Protein 4US3 (pdb70)

Secondary structure (DSSP, 8-state):
-----SSTTHHHHHHHHHHSSHIIIIIHHHHHHHTTSHHHHHHHHHHIIIIIHHHHHHHHHHHHHHTS-TTHHHHHHSTTSGGGHHHHHHHHHHHHHHHHHHHHHHHHHHHHHHHHTTTTSS--TTHHHHHHHHHHHSSSHHHHHHHHHHHHHHHHHHH-TTTTGGG--TTHHHHHHHHHHHHHHHHHTSS-HHHHHHHHHS--GGGGGSHHHHHHHHHHHHHHTT-SSSHHHHHHTT--SSS-HHHHHHHHHHHHHHHHHHHHHHHHHHHHHTT--TT--TTHHHHHHHHHHHTSTTHHHHHHHHHHHHHHHHHHHHHHHHHHHHHHHHHHH---HHHHHHHHHHHHHHHHHHHHHTTTTTTT--SSTT--HHHHHHIIIIIIIHHHHHHHHHHHHHHHS-HHHHHHTTT--SSHHHHHHHHIIIIIHHHHHHHHHHHH-

Structure (mmCIF, N/CA/C/O backbone):
data_4US3
#
_entry.id   4US3
#
_cell.length_a   44.280
_cell.length_b   49.890
_cell.length_c   110.050
_cell.angle_alpha   90.00
_cell.angle_beta   96.76
_cell.angle_gamma   90.00
#
_symmetry.space_group_name_H-M   'P 1 2 1'
#
loop_
_entity.id
_entity.type
_entity.pdbx_description
1 polymer TRANSPORTER
2 non-polymer TRYPTOPHAN
3 non-polymer 'SODIUM ION'
4 non-polymer 'nonyl beta-D-glucopyranoside'
5 non-polymer DODECYL-ALPHA-D-MALTOSIDE
6 water water
#
loop_
_atom_site.group_PDB
_atom_site.id
_atom_site.type_symbol
_atom_site.label_atom_id
_atom_site.label_alt_id
_atom_site.label_comp_id
_atom_site.label_asym_id
_atom_site.label_entity_id
_atom_site.label_seq_id
_atom_site.pdbx_PDB_ins_code
_atom_site.Cartn_x
_atom_site.Cartn_y
_atom_site.Cartn_z
_atom_site.occupancy
_atom_site.B_iso_or_equiv
_atom_site.auth_seq_id
_atom_site.auth_comp_id
_atom_site.auth_asym_id
_atom_site.auth_atom_id
_atom_site.pdbx_PDB_model_num
ATOM 1 N N . GLY A 1 10 ? 28.682 -1.916 137.145 1.00 41.51 8 GLY A N 1
ATOM 2 C CA . GLY A 1 10 ? 28.822 -1.455 135.776 1.00 46.74 8 GLY A CA 1
ATOM 3 C C . GLY A 1 10 ? 29.417 -0.063 135.702 1.00 50.99 8 GLY A C 1
ATOM 4 O O . GLY A 1 10 ? 29.327 0.616 134.676 1.00 59.13 8 GLY A O 1
ATOM 5 N N . ARG A 1 11 ? 30.020 0.367 136.805 1.00 55.17 9 ARG A N 1
ATOM 6 C CA . ARG A 1 11 ? 30.655 1.676 136.885 1.00 42.77 9 ARG A CA 1
ATOM 7 C C . ARG A 1 11 ? 31.924 1.681 136.031 1.00 47.69 9 ARG A C 1
ATOM 8 O O . ARG A 1 11 ? 32.658 0.687 135.971 1.00 44.70 9 ARG A O 1
ATOM 16 N N . GLU A 1 12 ? 32.182 2.808 135.380 1.00 46.05 10 GLU A N 1
ATOM 17 C CA . GLU A 1 12 ? 33.364 2.966 134.542 1.00 38.84 10 GLU A CA 1
ATOM 18 C C . GLU A 1 12 ? 34.635 3.140 135.380 1.00 35.89 10 GLU A C 1
ATOM 19 O O . GLU A 1 12 ? 34.573 3.533 136.555 1.00 29.25 10 GLU A O 1
ATOM 25 N N . GLN A 1 13 ? 35.770 2.818 134.759 1.00 32.21 11 GLN A N 1
ATOM 26 C CA . GLN A 1 13 ? 37.102 2.956 135.342 1.00 32.02 11 GLN A CA 1
ATOM 27 C C . GLN A 1 13 ? 38.026 3.436 134.242 1.00 29.92 11 GLN A C 1
ATOM 28 O O . GLN A 1 13 ? 37.755 3.189 133.064 1.00 32.24 11 GLN A O 1
ATOM 34 N N . TRP A 1 14 ? 39.113 4.116 134.608 1.00 27.32 12 TRP A N 1
ATOM 35 C CA . TRP A 1 14 ? 40.099 4.511 133.609 1.00 25.76 12 TRP A CA 1
ATOM 36 C C . TRP A 1 14 ? 40.686 3.247 132.970 1.00 26.55 12 TRP A C 1
ATOM 37 O O . TRP A 1 14 ? 41.019 2.288 133.669 1.00 24.92 12 TRP A O 1
ATOM 48 N N . ALA A 1 15 ? 40.774 3.229 131.641 1.00 31.01 13 ALA A N 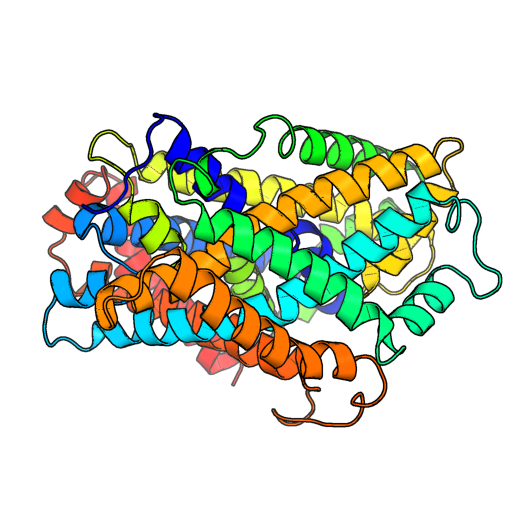1
ATOM 49 C CA . ALA A 1 15 ? 41.309 2.069 130.932 1.00 25.14 13 ALA A CA 1
ATOM 50 C C . ALA A 1 15 ? 42.820 2.044 131.054 1.00 28.94 13 ALA A C 1
ATOM 51 O O . ALA A 1 15 ? 43.440 0.983 131.173 1.00 25.21 13 ALA A O 1
ATOM 53 N N . SER A 1 16 ? 43.413 3.229 131.005 1.00 27.42 14 SER A N 1
ATOM 54 C CA . SER A 1 16 ? 44.854 3.337 130.959 1.00 21.34 14 SER A CA 1
ATOM 55 C C . SER A 1 16 ? 45.426 3.670 132.325 1.00 29.91 14 SER A C 1
ATOM 56 O O . SER A 1 16 ? 44.719 4.121 133.231 1.00 27.02 14 SER A O 1
ATOM 59 N N . ARG A 1 17 ? 46.720 3.430 132.463 1.00 26.39 15 ARG A N 1
ATOM 60 C CA . ARG A 1 17 ? 47.400 3.650 133.723 1.00 27.13 15 ARG A CA 1
ATOM 61 C C . ARG A 1 17 ? 47.584 5.135 133.997 1.00 27.67 15 ARG A C 1
ATOM 62 O O . ARG A 1 17 ? 47.452 5.593 135.135 1.00 28.73 15 ARG A O 1
ATOM 70 N N . LEU A 1 18 ? 47.888 5.882 132.938 1.00 26.76 16 LEU A N 1
ATOM 71 C CA . LEU A 1 18 ? 48.089 7.319 133.038 1.00 29.44 16 LEU A CA 1
ATOM 72 C C . LEU A 1 18 ? 46.777 8.070 132.914 1.00 25.11 16 LEU A C 1
ATOM 73 O O . LEU A 1 18 ? 46.757 9.293 133.060 1.00 23.99 16 LEU A O 1
ATOM 78 N N . GLY A 1 19 ? 45.698 7.343 132.636 1.00 20.04 17 GLY A N 1
ATOM 79 C CA . GLY A 1 19 ? 44.397 7.956 132.438 1.00 22.20 17 GLY A CA 1
ATOM 80 C C . GLY A 1 19 ? 44.030 8.915 133.556 1.00 21.53 17 GLY A C 1
ATOM 81 O O . GLY A 1 19 ? 43.725 10.085 133.314 1.00 22.34 17 GLY A O 1
ATOM 82 N N . PHE A 1 20 ? 44.088 8.417 134.786 1.00 19.51 18 PHE A N 1
ATOM 83 C CA . PHE A 1 20 ? 43.719 9.199 135.962 1.00 21.01 18 PHE A CA 1
ATOM 84 C C . PHE A 1 20 ? 44.466 10.529 136.093 1.00 18.79 18 PHE A C 1
ATOM 85 O O . PHE A 1 20 ? 43.852 11.600 136.198 1.00 16.45 18 PHE A O 1
ATOM 93 N N . ILE A 1 21 ? 45.790 10.458 136.117 1.00 14.32 19 ILE A N 1
ATOM 94 C CA . ILE A 1 21 ? 46.586 11.643 136.397 1.00 20.16 19 ILE A CA 1
ATOM 95 C C . ILE A 1 21 ? 46.453 12.666 135.262 1.00 19.10 19 ILE A C 1
ATOM 96 O O . ILE A 1 21 ? 46.388 13.867 135.507 1.00 14.45 19 ILE A O 1
ATOM 101 N N . LEU A 1 22 ? 46.381 12.185 134.023 1.00 19.66 20 LEU A N 1
ATOM 102 C CA . LEU A 1 22 ? 46.252 13.087 132.886 1.00 18.03 20 LEU A CA 1
ATOM 103 C C . LEU A 1 22 ? 44.849 13.694 132.844 1.00 19.44 20 LEU A C 1
ATOM 104 O O . LEU A 1 22 ? 44.673 14.836 132.424 1.00 17.04 20 LEU A O 1
ATOM 109 N N . ALA A 1 23 ? 43.850 12.936 133.290 1.00 16.66 21 ALA A N 1
ATOM 110 C CA . ALA A 1 23 ? 42.497 13.487 133.383 1.00 17.10 21 ALA A CA 1
ATOM 111 C C . ALA A 1 23 ? 42.422 14.545 134.496 1.00 16.20 21 ALA A C 1
ATOM 112 O O . ALA A 1 23 ? 41.770 15.573 134.342 1.00 15.44 21 ALA A O 1
ATOM 114 N N . ALA A 1 24 ? 43.089 14.281 135.615 1.00 16.61 22 ALA A N 1
ATOM 115 C CA . ALA A 1 24 ? 43.086 15.201 136.752 1.00 16.42 22 ALA A CA 1
ATOM 116 C C . ALA A 1 24 ? 43.783 16.475 136.319 1.00 11.42 22 ALA A C 1
ATOM 117 O O . ALA A 1 24 ? 43.253 17.556 136.503 1.00 12.33 22 ALA A O 1
ATOM 119 N N . MET A 1 25 ? 44.954 16.325 135.695 1.00 14.25 23 MET A N 1
ATOM 120 C CA . MET A 1 25 ? 45.672 17.443 135.068 1.00 16.82 23 MET A CA 1
ATOM 121 C C . MET A 1 25 ? 44.835 18.176 133.995 1.00 13.17 23 MET A C 1
ATOM 122 O O . MET A 1 25 ? 44.808 19.402 133.946 1.00 18.34 23 MET A O 1
ATOM 127 N N . GLY A 1 26 ? 44.169 17.428 133.125 1.00 14.00 24 GLY A N 1
ATOM 128 C CA . GLY A 1 26 ? 43.278 18.034 132.148 1.00 9.63 24 GLY A CA 1
ATOM 129 C C . GLY A 1 26 ? 42.177 18.844 132.809 1.00 13.33 24 GLY A C 1
ATOM 130 O O . GLY A 1 26 ? 41.786 19.893 132.311 1.00 17.70 24 GLY A O 1
ATOM 131 N N . SER A 1 27 ? 41.673 18.365 133.938 1.00 10.71 25 SER A N 1
ATOM 132 C CA . SER A 1 27 ? 40.635 19.081 134.665 1.00 12.17 25 SER A CA 1
ATOM 133 C C . SER A 1 27 ? 41.140 20.414 135.175 1.00 12.29 25 SER A C 1
ATOM 134 O O . SER A 1 27 ? 40.490 21.452 135.000 1.00 10.13 25 SER A O 1
ATOM 137 N N . ALA A 1 28 ? 42.310 20.372 135.806 1.00 11.68 26 ALA A N 1
ATOM 138 C CA . ALA A 1 28 ? 42.842 21.520 136.510 1.00 12.91 26 ALA A CA 1
ATOM 139 C C . ALA A 1 28 ? 43.298 22.646 135.591 1.00 15.54 26 ALA A C 1
ATOM 140 O O . ALA A 1 28 ? 43.059 23.813 135.893 1.00 17.95 26 ALA A O 1
ATOM 142 N N . VAL A 1 29 ? 44.016 22.304 134.522 1.00 11.85 27 VAL A N 1
ATOM 143 C CA . VAL A 1 29 ? 44.634 23.314 133.665 1.00 10.80 27 VAL A CA 1
ATOM 144 C C . VAL A 1 29 ? 43.672 23.759 132.553 1.00 12.81 27 VAL A C 1
ATOM 145 O O . VAL A 1 29 ? 43.249 22.947 131.731 1.00 11.68 27 VAL A O 1
ATOM 149 N N . GLY A 1 30 ? 43.327 25.047 132.555 1.00 12.63 28 GLY A N 1
ATOM 150 C CA . GLY A 1 30 ? 42.417 25.633 131.586 1.00 11.19 28 GLY A CA 1
ATOM 151 C C . GLY A 1 30 ? 42.290 27.140 131.748 1.00 14.32 28 GLY A C 1
ATOM 152 O O . GLY A 1 30 ? 43.263 27.846 132.077 1.00 12.41 28 GLY A O 1
ATOM 153 N N . LEU A 1 31 ? 41.072 27.636 131.549 1.00 15.02 29 LEU A N 1
ATOM 154 C CA . LEU A 1 31 ? 40.798 29.077 131.589 1.00 12.71 29 LEU A CA 1
ATOM 155 C C . LEU A 1 31 ? 41.188 29.732 132.917 1.00 13.45 29 LEU A C 1
ATOM 156 O O . LEU A 1 31 ? 41.552 30.906 132.947 1.00 13.56 29 LEU A O 1
ATOM 161 N N . GLY A 1 32 ? 41.097 28.981 134.011 1.00 11.92 30 GLY A N 1
ATOM 162 C CA . GLY A 1 32 ? 41.423 29.531 135.310 1.00 13.75 30 GLY A CA 1
ATOM 163 C C . GLY A 1 32 ? 42.882 29.941 135.417 1.00 10.49 30 GLY A C 1
ATOM 164 O O . GLY A 1 32 ? 43.218 30.816 136.196 1.00 11.57 30 GLY A O 1
ATOM 165 N N . ASN A 1 33 ? 43.739 29.312 134.626 1.00 9.82 31 ASN A N 1
ATOM 166 C CA . ASN A 1 33 ? 45.174 29.574 134.677 1.00 15.35 31 ASN A CA 1
ATOM 167 C C . ASN A 1 33 ? 45.585 30.803 133.888 1.00 13.28 31 ASN A C 1
ATOM 168 O O . ASN A 1 33 ? 46.598 31.415 134.193 1.00 13.72 31 ASN A O 1
ATOM 173 N N . ILE A 1 34 ? 44.828 31.129 132.844 1.00 13.57 32 ILE A N 1
ATOM 174 C CA . ILE A 1 34 ? 45.199 32.239 131.978 1.00 13.79 32 ILE A CA 1
ATOM 175 C C . ILE A 1 34 ? 44.193 33.380 132.099 1.00 15.02 32 ILE A C 1
ATOM 176 O O . ILE A 1 34 ? 44.529 34.446 132.590 1.00 18.08 32 ILE A O 1
ATOM 181 N N . TRP A 1 35 ? 42.954 33.144 131.671 1.00 14.69 33 TRP A N 1
ATOM 182 C CA . TRP A 1 35 ? 41.900 34.149 131.773 1.00 12.21 33 TRP A CA 1
ATOM 183 C C . TRP A 1 35 ? 41.594 34.588 133.216 1.00 12.62 33 TRP A C 1
ATOM 184 O O . TRP A 1 35 ? 41.662 35.770 133.525 1.00 16.00 33 TRP A O 1
ATOM 195 N N . ARG A 1 36 ? 41.233 33.659 134.097 1.00 12.25 34 ARG A N 1
ATOM 196 C CA . ARG A 1 36 ? 40.863 34.049 135.471 1.00 13.66 34 ARG A CA 1
ATOM 197 C C . ARG A 1 36 ? 42.053 34.550 136.301 1.00 14.29 34 ARG A C 1
ATOM 198 O O . ARG A 1 36 ? 41.989 35.614 136.931 1.00 13.64 34 ARG A O 1
ATOM 206 N N . PHE A 1 37 ? 43.150 33.799 136.286 1.00 16.40 35 PHE A N 1
ATOM 207 C CA . PHE A 1 37 ? 44.304 34.153 137.119 1.00 13.12 35 PHE A CA 1
ATOM 208 C C . PHE A 1 37 ? 44.785 35.557 136.798 1.00 13.62 35 PHE A C 1
ATOM 209 O O . PHE A 1 37 ? 45.098 36.331 137.690 1.00 14.02 35 PHE A O 1
ATOM 217 N N . SER A 1 38 ? 44.823 35.888 135.512 1.00 16.20 36 SER A N 1
ATOM 218 C CA . SER A 1 38 ? 45.251 37.210 135.070 1.00 17.12 36 SER A CA 1
ATOM 219 C C . SER A 1 38 ? 44.386 38.340 135.626 1.00 19.72 36 SER A C 1
ATOM 220 O O . SER A 1 38 ? 44.903 39.283 136.223 1.00 19.49 36 SER A O 1
ATOM 223 N N . TYR A 1 39 ? 43.074 38.253 135.447 1.00 16.29 37 TYR A N 1
ATOM 224 C CA . TYR A 1 39 ? 42.253 39.392 135.836 1.00 21.76 37 TYR A CA 1
ATOM 225 C C . TYR A 1 39 ? 42.083 39.514 137.349 1.00 17.12 37 TYR A C 1
ATOM 226 O O . TYR A 1 39 ? 42.001 40.617 137.867 1.00 14.52 37 TYR A O 1
ATOM 235 N N . VAL A 1 40 ? 42.030 38.381 138.049 1.00 20.46 38 VAL A N 1
ATOM 236 C CA . VAL A 1 40 ? 41.948 38.394 139.510 1.00 18.54 38 VAL A CA 1
ATOM 237 C C . VAL A 1 40 ? 43.267 38.887 140.136 1.00 18.19 38 VAL A C 1
ATOM 238 O O . VAL A 1 40 ? 43.257 39.705 141.051 1.00 15.50 38 VAL A O 1
ATOM 242 N N . THR A 1 41 ? 44.402 38.408 139.621 1.00 17.04 39 THR A N 1
ATOM 243 C CA . THR A 1 41 ? 45.702 38.884 140.091 1.00 12.26 39 THR A CA 1
ATOM 244 C C . THR A 1 41 ? 45.826 40.375 139.833 1.00 18.67 39 THR A C 1
ATOM 245 O O . THR A 1 41 ? 46.272 41.123 140.701 1.00 17.85 39 THR A O 1
ATOM 249 N N . GLY A 1 42 ? 45.416 40.797 138.637 1.00 18.46 40 GLY A N 1
ATOM 250 C CA . GLY A 1 42 ? 45.456 42.199 138.246 1.00 20.66 40 GLY A CA 1
ATOM 251 C C . GLY A 1 42 ? 44.634 43.142 139.119 1.00 20.27 40 GLY A C 1
ATOM 252 O O . GLY A 1 42 ? 45.102 44.207 139.511 1.00 24.58 40 GLY A O 1
ATOM 253 N N . GLU A 1 43 ? 43.406 42.760 139.442 1.00 19.96 41 GLU A N 1
ATOM 254 C CA . GLU A 1 43 ? 42.574 43.641 140.248 1.00 20.72 41 GLU A CA 1
ATOM 255 C C . GLU A 1 43 ? 42.857 43.558 141.749 1.00 22.26 41 GLU A C 1
ATOM 256 O O . GLU A 1 43 ? 42.374 44.393 142.521 1.00 25.06 41 GLU A O 1
ATOM 262 N N . ASN A 1 44 ? 43.658 42.579 142.165 1.00 19.75 42 ASN A N 1
ATOM 263 C CA . ASN A 1 44 ? 44.062 42.481 143.581 1.00 20.32 42 ASN A CA 1
ATOM 264 C C . ASN A 1 44 ? 45.496 42.919 143.886 1.00 21.84 42 ASN A C 1
ATOM 265 O O . ASN A 1 44 ? 45.967 42.716 145.001 1.00 23.39 42 ASN A O 1
ATOM 270 N N . GLY A 1 45 ? 46.193 43.488 142.900 1.00 19.86 43 GLY A N 1
ATOM 271 C CA . GLY A 1 45 ? 47.464 44.150 143.151 1.00 16.90 43 GLY A CA 1
ATOM 272 C C . GLY A 1 45 ? 48.726 43.351 142.906 1.00 21.02 43 GLY A C 1
ATOM 273 O O . GLY A 1 45 ? 49.826 43.832 143.186 1.00 20.30 43 GLY A O 1
ATOM 274 N N . GLY A 1 46 ? 48.578 42.125 142.409 1.00 21.71 44 GLY A N 1
ATOM 275 C CA . GLY A 1 46 ? 49.723 41.309 142.039 1.00 18.65 44 GLY A CA 1
ATOM 276 C C . GLY A 1 46 ? 50.409 40.499 143.133 1.00 17.80 44 GLY A C 1
ATOM 277 O O . GLY A 1 46 ? 49.877 39.501 143.647 1.00 17.03 44 GLY A O 1
ATOM 278 N N . ALA A 1 47 ? 51.622 40.925 143.478 1.00 23.60 45 ALA A N 1
ATOM 279 C CA . ALA A 1 47 ? 52.549 40.086 144.243 1.00 21.50 45 ALA A CA 1
ATOM 280 C C . ALA A 1 47 ? 52.071 39.669 145.641 1.00 18.58 45 ALA A C 1
ATOM 281 O O . ALA A 1 47 ? 52.232 38.517 146.032 1.00 22.81 45 ALA A O 1
ATOM 283 N N . ALA A 1 48 ? 51.475 40.579 146.394 1.00 18.58 46 ALA A N 1
ATOM 284 C CA . ALA A 1 48 ? 50.999 40.180 147.713 1.00 21.26 46 ALA A CA 1
ATOM 285 C C . ALA A 1 48 ? 49.867 39.152 147.578 1.00 17.90 46 ALA A C 1
ATOM 286 O O . ALA A 1 48 ? 49.826 38.157 148.306 1.00 20.15 46 ALA A O 1
ATOM 288 N N . PHE A 1 49 ? 48.958 39.389 146.632 1.00 17.32 47 PHE A N 1
ATOM 289 C CA . PHE A 1 49 ? 47.915 38.415 146.313 1.00 13.62 47 PHE A CA 1
ATOM 290 C C . PHE A 1 49 ? 48.536 37.096 145.857 1.00 17.53 47 PHE A C 1
ATOM 291 O O . PHE A 1 49 ? 48.126 36.016 146.299 1.00 15.74 47 PHE A O 1
ATOM 299 N N . LEU A 1 50 ? 49.505 37.182 144.946 1.00 16.88 48 LEU A N 1
ATOM 300 C CA . LEU A 1 50 ? 50.168 35.977 144.449 1.00 17.31 48 LEU A CA 1
ATOM 301 C C . LEU A 1 50 ? 50.722 35.119 145.587 1.00 19.04 48 LEU A C 1
ATOM 302 O O . LEU A 1 50 ? 50.507 33.914 145.613 1.00 20.84 48 LEU A O 1
ATOM 307 N N . LEU A 1 51 ? 51.419 35.750 146.532 1.00 21.90 49 LEU A N 1
ATOM 308 C CA . LEU A 1 51 ? 52.037 35.040 147.651 1.00 19.98 49 LEU A CA 1
ATOM 309 C C . LEU A 1 51 ? 50.998 34.371 148.543 1.00 18.50 49 LEU A C 1
ATOM 310 O O . LEU A 1 51 ? 51.197 33.255 149.015 1.00 17.53 49 LEU A O 1
ATOM 315 N N . VAL A 1 52 ? 49.894 35.062 148.783 1.00 18.05 50 VAL A N 1
ATOM 316 C CA . VAL A 1 52 ? 48.821 34.474 149.561 1.00 21.08 50 VAL A CA 1
ATOM 317 C C . VAL A 1 52 ? 48.240 33.279 148.809 1.00 17.74 50 VAL A C 1
ATOM 318 O O . VAL A 1 52 ? 47.961 32.234 149.394 1.00 18.19 50 VAL A O 1
ATOM 322 N N . TYR A 1 53 ? 48.099 33.428 147.499 1.00 17.51 51 TYR A N 1
ATOM 323 C CA . TYR A 1 53 ? 47.590 32.353 146.660 1.00 14.95 51 TYR A CA 1
ATOM 324 C C . TYR A 1 53 ? 48.497 31.117 146.676 1.00 16.08 51 TYR A C 1
ATOM 325 O O . TYR A 1 53 ? 48.021 29.988 146.845 1.00 14.33 51 TYR A O 1
ATOM 334 N N . LEU A 1 54 ? 49.795 31.339 146.512 1.00 14.71 52 LEU A N 1
ATOM 335 C CA . LEU A 1 54 ? 50.783 30.268 146.551 1.00 15.69 52 LEU A CA 1
ATOM 336 C C . LEU A 1 54 ? 50.795 29.585 147.910 1.00 18.76 52 LEU A C 1
ATOM 337 O O . LEU A 1 54 ? 50.905 28.355 148.006 1.00 19.31 52 LEU A O 1
ATOM 342 N N . GLY A 1 55 ? 50.662 30.387 148.965 1.00 20.94 53 GLY A N 1
ATOM 343 C CA . GLY A 1 55 ? 50.524 29.835 150.304 1.00 19.82 53 GLY A CA 1
ATOM 344 C C . GLY A 1 55 ? 49.324 28.916 150.424 1.00 20.88 53 GLY A C 1
ATOM 345 O O . GLY A 1 55 ? 49.427 27.826 151.004 1.00 23.66 53 GLY A O 1
ATOM 346 N N . PHE A 1 56 ? 48.185 29.354 149.880 1.00 18.28 54 PHE A N 1
ATOM 347 C CA . PHE A 1 56 ? 46.949 28.570 149.916 1.00 18.82 54 PHE A CA 1
ATOM 348 C C . PHE A 1 56 ? 47.062 27.304 149.078 1.00 22.03 54 PHE A C 1
ATOM 349 O O . PHE A 1 56 ? 46.490 26.284 149.446 1.00 19.63 54 PHE A O 1
ATOM 357 N N . ILE A 1 57 ? 47.774 27.366 147.950 1.00 18.86 55 ILE A N 1
ATOM 358 C CA . ILE A 1 57 ? 47.961 26.173 147.124 1.00 18.28 55 ILE A CA 1
ATOM 359 C C . ILE A 1 57 ? 48.681 25.109 147.937 1.00 20.75 55 ILE A C 1
ATOM 360 O O . ILE A 1 57 ? 48.225 23.965 148.040 1.00 25.21 55 ILE A O 1
ATOM 365 N N . ALA A 1 58 ? 49.807 25.496 148.524 1.00 20.75 56 ALA A N 1
ATOM 366 C CA . ALA A 1 58 ? 50.630 24.551 149.260 1.00 22.41 56 ALA A CA 1
ATOM 367 C C . ALA A 1 58 ? 49.874 23.969 150.441 1.00 24.83 56 ALA A C 1
ATOM 368 O O . ALA A 1 58 ? 49.781 22.745 150.587 1.00 24.62 56 ALA A O 1
ATOM 370 N N . LEU A 1 59 ? 49.323 24.846 151.273 1.00 22.59 57 LEU A N 1
ATOM 371 C CA . LEU A 1 59 ? 48.844 24.435 152.594 1.00 23.00 57 LEU A CA 1
ATOM 372 C C . LEU A 1 59 ? 47.385 24.000 152.645 1.00 30.37 57 LEU A C 1
ATOM 373 O O . LEU A 1 59 ? 46.979 23.285 153.562 1.00 30.06 57 LEU A O 1
ATOM 378 N N . ILE A 1 60 ? 46.597 24.407 151.656 1.00 23.48 58 ILE A N 1
ATOM 379 C CA . ILE A 1 60 ? 45.184 24.043 151.636 1.00 25.37 58 ILE A CA 1
ATOM 380 C C . ILE A 1 60 ? 44.839 23.184 150.413 1.00 19.83 58 ILE A C 1
ATOM 381 O O . ILE A 1 60 ? 44.192 22.132 150.542 1.00 20.84 58 ILE A O 1
ATOM 386 N N . GLY A 1 61 ? 45.300 23.631 149.243 1.00 20.01 59 GLY A N 1
ATOM 387 C CA . GLY A 1 61 ? 45.030 22.975 147.970 1.00 19.00 59 GLY A CA 1
ATOM 388 C C . GLY A 1 61 ? 45.523 21.542 147.830 1.00 17.63 59 GLY A C 1
ATOM 389 O O . GLY A 1 61 ? 44.731 20.642 147.609 1.00 15.70 59 GLY A O 1
ATOM 390 N N . ILE A 1 62 ? 46.834 21.332 147.955 1.00 17.53 60 ILE A N 1
ATOM 391 C CA . ILE A 1 62 ? 47.401 19.991 147.894 1.00 17.01 60 ILE A CA 1
ATOM 392 C C . ILE A 1 62 ? 46.723 18.990 148.864 1.00 14.56 60 ILE A C 1
ATOM 393 O O . ILE A 1 62 ? 46.330 17.909 148.451 1.00 19.76 60 ILE A O 1
ATOM 398 N N . PRO A 1 63 ? 46.547 19.358 150.148 1.00 18.83 61 PRO A N 1
ATOM 399 C CA . PRO A 1 63 ? 45.820 18.455 151.046 1.00 16.76 61 PRO A CA 1
ATOM 400 C C . PRO A 1 63 ? 44.383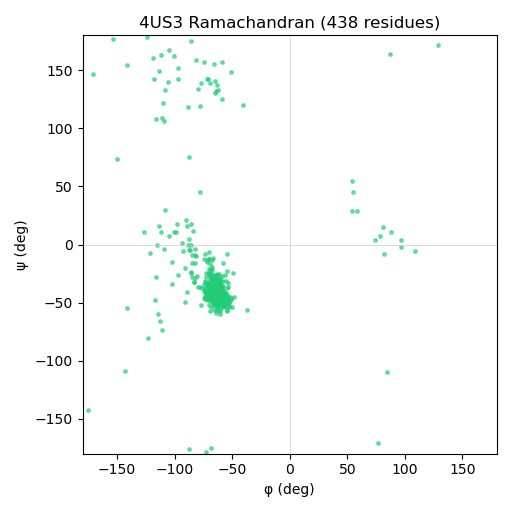 18.139 150.637 1.00 14.49 61 PRO A C 1
ATOM 401 O O . PRO A 1 63 ? 43.961 16.987 150.723 1.00 17.61 61 PRO A O 1
ATOM 405 N N . ILE A 1 64 ? 43.619 19.152 150.258 1.00 12.94 62 ILE A N 1
ATOM 406 C CA . ILE A 1 64 ? 42.223 18.935 149.901 1.00 15.37 62 ILE A CA 1
ATOM 407 C C . ILE A 1 64 ? 42.126 18.228 148.533 1.00 15.44 62 ILE A C 1
ATOM 408 O O . ILE A 1 64 ? 41.151 17.528 148.253 1.00 16.60 62 ILE A O 1
ATOM 413 N N . VAL A 1 65 ? 43.142 18.372 147.686 1.00 14.53 63 VAL A N 1
ATOM 414 C CA . VAL A 1 65 ? 43.142 17.592 146.435 1.00 16.63 63 VAL A CA 1
ATOM 415 C C . VAL A 1 65 ? 43.294 16.102 146.759 1.00 14.48 63 VAL A C 1
ATOM 416 O O . VAL A 1 65 ? 42.536 15.252 146.269 1.00 13.43 63 VAL A O 1
ATOM 420 N N . LEU A 1 66 ? 44.276 15.797 147.604 1.00 16.35 64 LEU A N 1
ATOM 421 C CA . LEU A 1 66 ? 44.489 14.429 148.083 1.00 16.62 64 LEU A CA 1
ATOM 422 C C . LEU A 1 66 ? 43.252 13.895 148.792 1.00 15.49 64 LEU A C 1
ATOM 423 O O . LEU A 1 66 ? 42.917 12.710 148.700 1.00 17.86 64 LEU A O 1
ATOM 428 N N . ALA A 1 67 ? 42.572 14.779 149.505 1.00 17.20 65 ALA A N 1
ATOM 429 C CA . ALA A 1 67 ? 41.364 14.402 150.207 1.00 14.65 65 ALA A CA 1
ATOM 430 C C . ALA A 1 67 ? 40.261 13.967 149.229 1.00 15.49 65 ALA A C 1
ATOM 431 O O . ALA A 1 67 ? 39.620 12.926 149.420 1.00 15.99 65 ALA A O 1
ATOM 433 N N . GLU A 1 68 ? 40.047 14.744 148.168 1.00 17.56 66 GLU A N 1
ATOM 434 C CA . GLU A 1 68 ? 39.040 14.387 147.158 1.00 15.50 66 GLU A CA 1
ATOM 435 C C . GLU A 1 68 ? 39.370 13.049 146.502 1.00 17.34 66 GLU A C 1
ATOM 436 O O . GLU A 1 68 ? 38.499 12.186 146.363 1.00 22.23 66 GLU A O 1
ATOM 442 N N . PHE A 1 69 ? 40.629 12.889 146.103 1.00 18.03 67 PHE A N 1
ATOM 443 C CA . PHE A 1 69 ? 41.114 11.655 145.486 1.00 18.08 67 PHE A CA 1
ATOM 444 C C . PHE A 1 69 ? 40.829 10.453 146.373 1.00 21.73 67 PHE A C 1
ATOM 445 O O . PHE A 1 69 ? 40.256 9.448 145.932 1.00 17.02 67 PHE A O 1
ATOM 453 N N . THR A 1 70 ? 41.245 10.569 147.631 1.00 18.54 68 THR A N 1
ATOM 454 C CA . THR A 1 70 ? 41.044 9.515 148.620 1.00 18.97 68 THR A CA 1
ATOM 455 C C . THR A 1 70 ? 39.583 9.138 148.817 1.00 18.04 68 THR A C 1
ATOM 456 O O . THR A 1 70 ? 39.231 7.968 148.725 1.00 24.11 68 THR A O 1
ATOM 460 N N . ILE A 1 71 ? 38.741 10.129 149.096 1.00 19.77 69 ILE A N 1
ATOM 461 C CA . ILE A 1 71 ? 37.300 9.916 149.219 1.00 20.17 69 ILE A CA 1
ATOM 462 C C . ILE A 1 71 ? 36.722 9.213 147.986 1.00 22.32 69 ILE A C 1
ATOM 463 O O . ILE A 1 71 ? 35.966 8.239 148.093 1.00 22.16 69 ILE A O 1
ATOM 468 N N . GLY A 1 72 ? 37.088 9.702 146.810 1.00 22.43 70 GLY A N 1
ATOM 469 C CA . GLY A 1 72 ? 36.529 9.168 145.582 1.00 18.81 70 GLY A CA 1
ATOM 470 C C . GLY A 1 72 ? 36.986 7.757 145.263 1.00 18.62 70 GLY A C 1
ATOM 471 O O . GLY A 1 72 ? 36.172 6.927 144.874 1.00 17.97 70 GLY A O 1
ATOM 472 N N . ARG A 1 73 ? 38.285 7.487 145.392 1.00 19.50 71 ARG A N 1
ATOM 473 C CA . ARG A 1 73 ? 38.798 6.141 145.136 1.00 21.60 71 ARG A CA 1
ATOM 474 C C . ARG A 1 73 ? 38.279 5.127 146.151 1.00 23.54 71 ARG A C 1
ATOM 475 O O . ARG A 1 73 ? 38.030 3.969 145.819 1.00 23.91 71 ARG A O 1
ATOM 483 N N . ARG A 1 74 ? 38.111 5.560 147.395 1.00 27.02 72 ARG A N 1
ATOM 484 C CA . ARG A 1 74 ? 37.619 4.652 148.425 1.00 26.62 72 ARG A CA 1
ATOM 485 C C . ARG A 1 74 ? 36.154 4.281 148.167 1.00 23.36 72 ARG A C 1
ATOM 486 O O . ARG A 1 74 ? 35.788 3.121 148.256 1.00 24.36 72 ARG A O 1
ATOM 494 N N . ALA A 1 75 ? 35.317 5.258 147.833 1.00 26.05 73 ALA A N 1
ATOM 495 C CA . ALA A 1 75 ? 33.883 4.988 147.695 1.00 22.17 73 ALA A CA 1
ATOM 496 C C . ALA A 1 75 ? 33.467 4.464 146.324 1.00 25.59 73 ALA A C 1
ATOM 497 O O . ALA A 1 75 ? 32.479 3.744 146.216 1.00 26.10 73 ALA A O 1
ATOM 499 N N . GLN A 1 76 ? 34.218 4.823 145.286 1.00 29.09 74 GLN A N 1
ATOM 500 C CA . GLN A 1 76 ? 33.870 4.468 143.907 1.00 25.67 74 GLN A CA 1
ATOM 501 C C . GLN A 1 76 ? 32.457 4.936 143.594 1.00 21.91 74 GLN A C 1
ATOM 502 O O . GLN A 1 76 ? 31.605 4.152 143.176 1.00 26.49 74 GLN A O 1
ATOM 508 N N . SER A 1 77 ? 32.213 6.220 143.813 1.00 19.23 75 SER A N 1
ATOM 509 C CA . SER A 1 77 ? 30.891 6.792 143.633 1.00 25.75 75 SER A CA 1
ATOM 510 C C . SER A 1 77 ? 31.012 8.278 143.307 1.00 24.54 75 SER A C 1
ATOM 511 O O . SER A 1 77 ? 32.105 8.827 143.299 1.00 21.55 75 SER A O 1
ATOM 514 N N . ASP A 1 78 ? 29.877 8.917 143.047 1.00 23.08 76 ASP A N 1
ATOM 515 C CA . ASP A 1 78 ? 29.854 10.329 142.698 1.00 27.30 76 ASP A CA 1
ATOM 516 C C . ASP A 1 78 ? 30.142 11.233 143.895 1.00 24.65 76 ASP A C 1
ATOM 517 O O . ASP A 1 78 ? 30.392 10.764 145.007 1.00 27.79 76 ASP A O 1
ATOM 522 N N . ALA A 1 79 ? 30.111 12.536 143.647 1.00 27.93 77 ALA A N 1
ATOM 523 C CA . ALA A 1 79 ? 30.387 13.541 144.665 1.00 26.44 77 ALA A CA 1
ATOM 524 C C . ALA A 1 79 ? 29.419 13.463 145.853 1.00 26.96 77 ALA A C 1
ATOM 525 O O . ALA A 1 79 ? 29.794 13.736 146.989 1.00 32.33 77 ALA A O 1
ATOM 527 N N . VAL A 1 80 ? 28.167 13.111 145.599 1.00 28.31 78 VAL A N 1
ATOM 528 C CA . VAL A 1 80 ? 27.214 12.993 146.694 1.00 28.35 78 VAL A CA 1
ATOM 529 C C . VAL A 1 80 ? 27.210 11.558 147.231 1.00 30.22 78 VAL A C 1
ATOM 530 O O . VAL A 1 80 ? 27.337 11.336 148.436 1.00 30.87 78 VAL A O 1
ATOM 534 N N . GLY A 1 81 ? 27.096 10.594 146.323 1.00 29.29 79 GLY A N 1
ATOM 535 C CA . GLY A 1 81 ? 27.106 9.185 146.675 1.00 29.65 79 GLY A CA 1
ATOM 536 C C . GLY A 1 81 ? 28.290 8.729 147.509 1.00 33.21 79 GLY A C 1
ATOM 537 O O . GLY A 1 81 ? 28.165 7.815 148.341 1.00 29.82 79 GLY A O 1
ATOM 538 N N . SER A 1 82 ? 29.447 9.348 147.295 1.00 27.42 80 SER A N 1
ATOM 539 C CA . SER A 1 82 ? 30.631 8.972 148.061 1.00 26.17 80 SER A CA 1
ATOM 540 C C . SER A 1 82 ? 30.425 9.204 149.559 1.00 29.01 80 SER A C 1
ATOM 541 O O . SER A 1 82 ? 30.767 8.351 150.375 1.00 31.14 80 SER A O 1
ATOM 544 N N . PHE A 1 83 ? 29.860 10.351 149.920 1.00 25.73 81 PHE A N 1
ATOM 545 C CA . PHE A 1 83 ? 29.619 10.658 151.332 1.00 29.09 81 PHE A CA 1
ATOM 546 C C . PHE A 1 83 ? 28.550 9.746 151.948 1.00 30.94 81 PHE A C 1
ATOM 547 O O . PHE A 1 83 ? 28.661 9.342 153.107 1.00 31.16 81 PHE A O 1
ATOM 555 N N . GLU A 1 84 ? 27.513 9.442 151.172 1.00 32.89 82 GLU A N 1
ATOM 556 C CA . GLU A 1 84 ? 26.427 8.573 151.624 1.00 32.41 82 GLU A CA 1
ATOM 557 C C . GLU A 1 84 ? 26.949 7.172 151.895 1.00 35.81 82 GLU A C 1
ATOM 558 O O . GLU A 1 84 ? 26.535 6.501 152.843 1.00 38.47 82 GLU A O 1
ATOM 564 N N . LYS A 1 85 ? 27.860 6.731 151.041 1.00 36.68 83 LYS A N 1
ATOM 565 C CA . LYS A 1 85 ? 28.408 5.390 151.125 1.00 30.49 83 LYS A CA 1
ATOM 566 C C . LYS A 1 85 ? 29.326 5.265 152.335 1.00 33.78 83 LYS A C 1
ATOM 567 O O . LYS A 1 85 ? 29.253 4.290 153.084 1.00 35.97 83 LYS A O 1
ATOM 573 N N . LEU A 1 86 ? 30.175 6.271 152.533 1.00 31.31 84 LEU A N 1
ATOM 574 C CA . LEU A 1 86 ? 31.209 6.214 153.558 1.00 28.13 84 LEU A CA 1
ATOM 575 C C . LEU A 1 86 ? 30.679 6.546 154.951 1.00 30.89 84 LEU A C 1
ATOM 576 O O . LEU A 1 86 ? 31.230 6.098 155.957 1.00 28.16 84 LEU A O 1
ATOM 581 N N . ALA A 1 87 ? 29.613 7.333 154.999 1.00 28.31 85 ALA A N 1
ATOM 582 C CA . ALA A 1 87 ? 29.024 7.766 156.261 1.00 31.31 85 ALA A CA 1
ATOM 583 C C . ALA A 1 87 ? 27.532 7.986 156.073 1.00 29.15 85 ALA A C 1
ATOM 584 O O . ALA A 1 87 ? 27.086 9.123 156.018 1.00 34.34 85 ALA A O 1
ATOM 586 N N . PRO A 1 88 ? 26.755 6.899 155.949 1.00 32.00 86 PRO A N 1
ATOM 587 C CA . PRO A 1 88 ? 25.322 7.054 155.662 1.00 34.05 86 PRO A CA 1
ATOM 588 C C . PRO A 1 88 ? 24.554 7.750 156.788 1.00 41.16 86 PRO A C 1
ATOM 589 O O . PRO A 1 88 ? 24.840 7.517 157.963 1.00 41.39 86 PRO A O 1
ATOM 593 N N . GLY A 1 89 ? 23.613 8.615 156.415 1.00 35.86 87 GLY A N 1
ATOM 594 C CA . GLY A 1 89 ? 22.815 9.355 157.372 1.00 36.20 87 GLY A CA 1
ATOM 595 C C . GLY A 1 89 ? 23.546 10.492 158.066 1.00 44.38 87 GLY A C 1
ATOM 596 O O . GLY A 1 89 ? 22.985 11.138 158.952 1.00 52.17 87 GLY A O 1
ATOM 597 N N . LYS A 1 90 ? 24.796 10.739 157.680 1.00 38.51 88 LYS A N 1
ATOM 598 C CA . LYS A 1 90 ? 25.575 11.835 158.261 1.00 44.18 88 LYS A CA 1
ATOM 599 C C . LYS A 1 90 ? 25.495 13.073 157.353 1.00 44.14 88 LYS A C 1
ATOM 600 O O . LYS A 1 90 ? 25.319 12.947 156.133 1.00 43.12 88 LYS A O 1
ATOM 606 N N . PRO A 1 91 ? 25.619 14.274 157.945 1.00 40.19 89 PRO A N 1
ATOM 607 C CA . PRO A 1 91 ? 25.416 15.517 157.194 1.00 44.16 89 PRO A CA 1
ATOM 608 C C . PRO A 1 91 ? 26.512 15.844 156.166 1.00 39.29 89 PRO A C 1
ATOM 609 O O . PRO A 1 91 ? 26.294 16.734 155.340 1.00 36.37 89 PRO A O 1
ATOM 613 N N . TRP A 1 92 ? 27.645 15.143 156.203 1.00 38.65 90 TRP A N 1
ATOM 614 C CA . TRP A 1 92 ? 28.773 15.428 155.303 1.00 30.22 90 TRP A CA 1
ATOM 615 C C . TRP A 1 92 ? 28.393 15.549 153.818 1.00 32.70 90 TRP A C 1
ATOM 616 O O . TRP A 1 92 ? 29.102 16.196 153.047 1.00 29.54 90 TRP A O 1
ATOM 627 N N . LYS A 1 93 ? 27.286 14.923 153.416 1.00 31.83 91 LYS A N 1
ATOM 628 C CA . LYS A 1 93 ? 26.907 14.885 152.006 1.00 30.77 91 LYS A CA 1
ATOM 629 C C . LYS A 1 93 ? 26.458 16.254 151.484 1.00 32.42 91 LYS A C 1
ATOM 630 O O . LYS A 1 93 ? 26.325 16.452 150.280 1.00 32.64 91 LYS A O 1
ATOM 636 N N . VAL A 1 94 ? 26.221 17.189 152.398 1.00 33.77 92 VAL A N 1
ATOM 637 C CA . VAL A 1 94 ? 25.933 18.578 152.049 1.00 32.88 92 VAL A CA 1
ATOM 638 C C . VAL A 1 94 ? 27.023 19.151 151.133 1.00 30.51 92 VAL A C 1
ATOM 639 O O . VAL A 1 94 ? 26.737 19.921 150.217 1.00 27.48 92 VAL A O 1
ATOM 643 N N . ALA A 1 95 ? 28.266 18.746 151.380 1.00 28.27 93 ALA A N 1
ATOM 644 C CA . ALA A 1 95 ? 29.397 19.143 150.549 1.00 29.82 93 ALA A CA 1
ATOM 645 C C . ALA A 1 95 ? 29.202 18.754 149.077 1.00 28.03 93 ALA A C 1
ATOM 646 O O . ALA A 1 95 ? 29.336 19.592 148.179 1.00 27.63 93 ALA A O 1
ATOM 648 N N . GLY A 1 96 ? 28.884 17.483 148.836 1.00 26.16 94 GLY A N 1
ATOM 649 C CA . GLY A 1 96 ? 28.649 16.997 147.488 1.00 23.77 94 GLY A CA 1
ATOM 650 C C . GLY A 1 96 ? 27.387 17.546 146.846 1.00 30.39 94 GLY A C 1
ATOM 651 O O . GLY A 1 96 ? 27.323 17.707 145.625 1.00 28.10 94 GLY A O 1
ATOM 652 N N . LEU A 1 97 ? 26.372 17.834 147.657 1.00 24.77 95 LEU A N 1
ATOM 653 C CA . LEU A 1 97 ? 25.143 18.415 147.122 1.00 28.58 95 LEU A CA 1
ATOM 654 C C . LEU A 1 97 ? 25.424 19.844 146.675 1.00 28.55 95 LEU A C 1
ATOM 655 O O . LEU A 1 97 ? 24.950 20.302 145.638 1.00 23.44 95 LEU A O 1
ATOM 660 N N . MET A 1 98 ? 26.209 20.542 147.479 1.00 25.24 96 MET A N 1
ATOM 661 C CA . MET A 1 98 ? 26.605 21.910 147.194 1.00 24.96 96 MET A CA 1
ATOM 662 C C . MET A 1 98 ? 27.565 21.937 145.987 1.00 24.60 96 MET A C 1
ATOM 663 O O . MET A 1 98 ? 27.528 22.864 145.181 1.00 24.71 96 MET A O 1
ATOM 668 N N . GLY A 1 99 ? 28.396 20.901 145.862 1.00 23.58 97 GLY A N 1
ATOM 669 C CA . GLY A 1 99 ? 29.301 20.755 144.733 1.00 21.38 97 GLY A CA 1
ATOM 670 C C . GLY A 1 99 ? 28.608 20.536 143.389 1.00 21.47 97 GLY A C 1
ATOM 671 O O . GLY A 1 99 ? 28.970 21.157 142.388 1.00 21.29 97 GLY A O 1
ATOM 672 N N . VAL A 1 100 ? 27.623 19.646 143.364 1.00 18.81 98 VAL A N 1
ATOM 673 C CA . VAL A 1 100 ? 26.735 19.511 142.212 1.00 19.49 98 VAL A CA 1
ATOM 674 C C . VAL A 1 100 ? 26.174 20.879 141.814 1.00 18.33 98 VAL A C 1
ATOM 675 O O . VAL A 1 100 ? 26.205 21.262 140.641 1.00 19.98 98 VAL A O 1
ATOM 679 N N . ALA A 1 101 ? 25.700 21.636 142.788 1.00 18.97 99 ALA A N 1
ATOM 680 C CA . ALA A 1 101 ? 25.187 22.974 142.504 1.00 20.36 99 ALA A CA 1
ATOM 681 C C . ALA A 1 101 ? 26.285 23.909 141.960 1.00 18.73 99 ALA A C 1
ATOM 682 O O . ALA A 1 101 ? 26.062 24.644 141.004 1.00 17.60 99 ALA A O 1
ATOM 684 N N . ALA A 1 102 ? 27.471 23.867 142.557 1.00 16.77 100 ALA A N 1
ATOM 685 C CA . ALA A 1 102 ? 28.577 24.692 142.079 1.00 15.91 100 ALA A CA 1
ATOM 686 C C . ALA A 1 102 ? 28.938 24.322 140.639 1.00 18.04 100 ALA A C 1
ATOM 687 O O . ALA A 1 102 ? 29.333 25.180 139.844 1.00 18.49 100 ALA A O 1
ATOM 689 N N . GLY A 1 103 ? 28.776 23.043 140.312 1.00 18.01 101 GLY A N 1
ATOM 690 C CA . GLY A 1 103 ? 29.001 22.532 138.968 1.00 19.25 101 GLY A CA 1
ATOM 691 C C . GLY A 1 103 ? 28.081 23.150 137.927 1.00 19.41 101 GLY A C 1
ATOM 692 O O . GLY A 1 103 ? 28.544 23.584 136.867 1.00 16.68 101 GLY A O 1
ATOM 693 N N . PHE A 1 104 ? 26.781 23.182 138.225 1.00 16.51 102 PHE A N 1
ATOM 694 C CA . PHE A 1 104 ? 25.826 23.914 137.403 1.00 16.74 102 PHE A CA 1
ATOM 695 C C . PHE A 1 104 ? 26.269 25.351 137.211 1.00 16.87 102 PHE A C 1
ATOM 696 O O . PHE A 1 104 ? 26.389 25.837 136.091 1.00 19.90 102 PHE A O 1
ATOM 704 N N . LEU A 1 105 ? 26.530 26.032 138.319 1.00 18.88 103 LEU A N 1
ATOM 705 C CA . LEU A 1 105 ? 26.841 27.452 138.270 1.00 17.71 103 LEU A CA 1
ATOM 706 C C . LEU A 1 105 ? 28.124 27.769 137.519 1.00 15.26 103 LEU A C 1
ATOM 707 O O . LEU A 1 105 ? 28.133 28.647 136.650 1.00 13.97 103 LEU A O 1
ATOM 712 N N . ILE A 1 106 ? 29.211 27.081 137.868 1.00 14.18 104 ILE A N 1
ATOM 713 C CA . ILE A 1 106 ? 30.495 27.399 137.267 1.00 15.42 104 ILE A CA 1
ATOM 714 C C . ILE A 1 106 ? 30.503 27.135 135.765 1.00 11.96 104 ILE A C 1
ATOM 715 O O . ILE A 1 106 ? 30.899 28.005 134.993 1.00 12.54 104 ILE A O 1
ATOM 720 N N . LEU A 1 107 ? 30.064 25.952 135.354 1.00 10.68 105 LEU A N 1
ATOM 721 C CA . LEU A 1 107 ? 30.033 25.631 133.926 1.00 12.24 105 LEU A CA 1
ATOM 722 C C . LEU A 1 107 ? 29.130 26.572 133.136 1.00 9.90 105 LEU A C 1
ATOM 723 O O . LEU A 1 107 ? 29.352 26.792 131.940 1.00 14.73 105 LEU A O 1
ATOM 728 N N . SER A 1 108 ? 28.098 27.118 133.774 1.00 13.34 106 SER A N 1
ATOM 729 C CA . SER A 1 108 ? 27.199 28.033 133.046 1.00 12.47 106 SER A CA 1
ATOM 730 C C . SER A 1 108 ? 27.951 29.274 132.530 1.00 12.58 106 SER A C 1
ATOM 731 O O . SER A 1 108 ? 27.681 29.756 131.432 1.00 17.67 106 SER A O 1
ATOM 734 N N . PHE A 1 109 ? 28.917 29.784 133.281 1.00 11.97 107 PHE A N 1
ATOM 735 C CA . PHE A 1 109 ? 29.669 30.939 132.769 1.00 12.94 107 PHE A CA 1
ATOM 736 C C . PHE A 1 109 ? 31.004 30.539 132.112 1.00 14.37 107 PHE A C 1
ATOM 737 O O . PHE A 1 109 ? 31.494 31.233 131.223 1.00 17.13 107 PHE A O 1
ATOM 745 N N . TYR A 1 110 ? 31.565 29.408 132.533 1.00 15.93 108 TYR A N 1
ATOM 746 C CA . TYR A 1 110 ? 32.781 28.865 131.928 1.00 16.36 108 TYR A CA 1
ATOM 747 C C . TYR A 1 110 ? 32.558 28.669 130.427 1.00 12.50 108 TYR A C 1
ATOM 748 O O . TYR A 1 110 ? 33.426 28.989 129.612 1.00 15.26 108 TYR A O 1
ATOM 757 N N . GLY A 1 111 ? 31.375 28.163 130.068 1.00 16.05 109 GLY A N 1
ATOM 758 C CA . GLY A 1 111 ? 31.009 27.968 128.675 1.00 10.27 109 GLY A CA 1
ATOM 759 C C . GLY A 1 111 ? 30.899 29.267 127.894 1.00 12.60 109 GLY A C 1
ATOM 760 O O . GLY A 1 111 ? 31.060 29.285 126.669 1.00 17.75 109 GLY A O 1
ATOM 761 N N . VAL A 1 112 ? 30.604 30.361 128.586 1.00 14.44 110 VAL A N 1
ATOM 762 C CA . VAL A 1 112 ? 30.520 31.658 127.933 1.00 10.65 110 VAL A CA 1
ATOM 763 C C . VAL A 1 112 ? 31.925 32.161 127.614 1.00 12.30 110 VAL A C 1
ATOM 764 O O . VAL A 1 112 ? 32.192 32.640 126.512 1.00 14.40 110 VAL A O 1
ATOM 768 N N . ILE A 1 113 ? 32.831 32.067 128.581 1.00 13.47 111 ILE A N 1
ATOM 769 C CA . ILE A 1 113 ? 34.190 32.527 128.348 1.00 10.22 111 ILE A CA 1
ATOM 770 C C . ILE A 1 113 ? 34.856 31.668 127.275 1.00 12.40 111 ILE A C 1
ATOM 771 O O . ILE A 1 113 ? 35.576 32.183 126.417 1.00 12.29 111 ILE A O 1
ATOM 776 N N . ALA A 1 114 ? 34.598 30.361 127.320 1.00 9.60 112 ALA A N 1
ATOM 777 C CA . ALA A 1 114 ? 35.134 29.423 126.339 1.00 13.04 112 ALA A CA 1
ATOM 778 C C . ALA A 1 114 ? 34.580 29.726 124.953 1.00 13.70 112 ALA A C 1
ATOM 779 O O . ALA A 1 114 ? 35.265 29.571 123.962 1.00 10.57 112 ALA A O 1
ATOM 781 N N . GLY A 1 115 ? 33.320 30.140 124.902 1.00 14.90 113 GLY A N 1
ATOM 782 C CA . GLY A 1 115 ? 32.740 30.636 123.671 1.00 13.54 113 GLY A CA 1
ATOM 783 C C . GLY A 1 115 ? 33.428 31.894 123.157 1.00 14.32 113 GLY A C 1
ATOM 784 O O . GLY A 1 115 ? 33.512 32.085 121.955 1.00 13.14 113 GLY A O 1
ATOM 785 N N . TRP A 1 116 ? 33.906 32.763 124.046 1.00 12.95 114 TRP A N 1
ATOM 786 C CA . TRP A 1 116 ? 34.707 33.910 123.607 1.00 14.19 114 TRP A CA 1
ATOM 787 C C . TRP A 1 116 ? 35.974 33.420 122.875 1.00 15.34 114 TRP A C 1
ATOM 788 O O . TRP A 1 116 ? 36.414 34.017 121.882 1.00 14.78 114 TRP A O 1
ATOM 799 N N . ILE A 1 117 ? 36.560 32.345 123.405 1.00 16.09 115 ILE A N 1
ATOM 800 C CA . ILE A 1 117 ? 37.743 31.724 122.841 1.00 12.71 115 ILE A CA 1
ATOM 801 C C . ILE A 1 117 ? 37.498 31.243 121.399 1.00 13.39 115 ILE A C 1
ATOM 802 O O . ILE A 1 117 ? 38.270 31.563 120.498 1.00 16.71 115 ILE A O 1
ATOM 807 N N . LEU A 1 118 ? 36.429 30.476 121.186 1.00 15.82 116 LEU A N 1
ATOM 808 C CA . LEU A 1 118 ? 36.060 30.028 119.836 1.00 16.34 116 LEU A CA 1
ATOM 809 C C . LEU A 1 118 ? 35.819 31.194 118.880 1.00 13.87 116 LEU A C 1
ATOM 810 O O . LEU A 1 118 ? 36.169 31.127 117.704 1.00 15.09 116 LEU A O 1
ATOM 815 N N . PHE A 1 119 ? 35.196 32.249 119.381 1.00 13.53 117 PHE A N 1
ATOM 816 C CA . PHE A 1 119 ? 34.968 33.440 118.562 1.00 16.69 117 PHE A CA 1
ATOM 817 C C . PHE A 1 119 ? 36.299 34.020 118.102 1.00 18.45 117 PHE A C 1
ATOM 818 O O . PHE A 1 119 ? 36.456 34.382 116.934 1.00 20.40 117 PHE A O 1
ATOM 826 N N . TYR A 1 120 ? 37.253 34.110 119.025 1.00 16.49 118 TYR A N 1
ATOM 827 C CA . TYR A 1 120 ? 38.581 34.639 118.700 1.00 16.37 118 TYR A CA 1
ATOM 828 C C . TYR A 1 120 ? 39.302 33.726 117.719 1.00 14.26 118 TYR A C 1
ATOM 829 O O . TYR A 1 120 ? 39.863 34.194 116.720 1.00 18.42 118 TYR A O 1
ATOM 838 N N . LEU A 1 121 ? 39.218 32.418 117.956 1.00 12.50 119 LEU A N 1
ATOM 839 C CA . LEU A 1 121 ? 39.777 31.442 117.030 1.00 13.01 119 LEU A CA 1
ATOM 840 C C . LEU A 1 121 ? 39.192 31.573 115.619 1.00 15.03 119 LEU A C 1
ATOM 841 O O . LEU A 1 121 ? 39.930 31.647 114.640 1.00 13.82 119 LEU A O 1
ATOM 846 N N . PHE A 1 122 ? 37.867 31.614 115.524 1.00 18.01 120 PHE A N 1
ATOM 847 C CA . PHE A 1 122 ? 37.192 31.828 114.242 1.00 16.37 120 PHE A CA 1
ATOM 848 C C . PHE A 1 122 ? 37.706 33.075 113.519 1.00 17.40 120 PHE A C 1
ATOM 849 O O . PHE A 1 122 ? 37.988 33.037 112.329 1.00 24.25 120 PHE A O 1
ATOM 857 N N . ASN A 1 123 ? 37.868 34.170 114.250 1.00 22.42 121 ASN A N 1
ATOM 858 C CA . ASN A 1 123 ? 38.394 35.406 113.668 1.00 20.19 121 ASN A CA 1
ATOM 859 C C . ASN A 1 123 ? 39.820 35.289 113.121 1.00 21.72 121 ASN A C 1
ATOM 860 O O . ASN A 1 123 ? 40.139 35.863 112.081 1.00 26.29 121 ASN A O 1
ATOM 865 N N . TYR A 1 124 ? 40.678 34.553 113.815 1.00 16.23 122 TYR A N 1
ATOM 866 C CA . TYR A 1 124 ? 42.036 34.370 113.334 1.00 19.40 122 TYR A CA 1
ATOM 867 C C . TYR A 1 124 ? 42.059 33.517 112.077 1.00 24.24 122 TYR A C 1
ATOM 868 O O . TYR A 1 124 ? 42.790 33.815 111.125 1.00 26.17 122 TYR A O 1
ATOM 877 N N . ILE A 1 125 ? 41.229 32.480 112.069 1.00 20.39 123 ILE A N 1
ATOM 878 C CA . ILE A 1 125 ? 41.168 31.542 110.959 1.00 26.96 123 ILE A CA 1
ATOM 879 C C . ILE A 1 125 ? 40.593 32.172 109.680 1.00 29.87 123 ILE A C 1
ATOM 880 O O . ILE A 1 125 ? 40.978 31.803 108.576 1.00 27.59 123 ILE A O 1
ATOM 885 N N . THR A 1 126 ? 39.683 33.127 109.835 1.00 25.23 124 THR A N 1
ATOM 886 C CA . THR A 1 126 ? 39.068 33.773 108.684 1.00 26.55 124 THR A CA 1
ATOM 887 C C . THR A 1 126 ? 39.737 35.116 108.366 1.00 30.01 124 THR A C 1
ATOM 888 O O . THR A 1 126 ? 39.233 35.902 107.562 1.00 35.42 124 THR A O 1
ATOM 892 N N . GLY A 1 127 ? 40.872 35.371 109.010 1.00 29.05 125 GLY A N 1
ATOM 893 C CA . GLY A 1 127 ? 41.718 36.501 108.672 1.00 28.02 125 GLY A CA 1
ATOM 894 C C . GLY A 1 127 ? 41.300 37.838 109.246 1.00 32.08 125 GLY A C 1
ATOM 895 O O . GLY A 1 127 ? 41.805 38.880 108.824 1.00 34.54 125 GLY A O 1
ATOM 896 N N . GLN A 1 128 ? 40.404 37.817 110.226 1.00 31.24 126 GLN A N 1
ATOM 897 C CA . GLN A 1 128 ? 39.778 39.046 110.706 1.00 31.22 126 GLN A CA 1
ATOM 898 C C . GLN A 1 128 ? 40.585 39.852 111.732 1.00 36.63 126 GLN A C 1
ATOM 899 O O . GLN A 1 128 ? 40.499 41.076 111.741 1.00 53.74 126 GLN A O 1
ATOM 905 N N . LEU A 1 129 ? 41.375 39.195 112.578 1.00 31.04 127 LEU A N 1
ATOM 906 C CA . LEU A 1 129 ? 42.099 39.919 113.626 1.00 32.09 127 LEU A CA 1
ATOM 907 C C . LEU A 1 129 ? 43.609 40.026 113.388 1.00 39.37 127 LEU A C 1
ATOM 908 O O . LEU A 1 129 ? 44.396 40.105 114.332 1.00 34.17 127 LEU A O 1
ATOM 913 N N . TRP A 1 130 ? 44.012 40.041 112.129 1.00 40.43 128 TRP A N 1
ATOM 914 C CA . TRP A 1 130 ? 45.428 40.097 111.809 1.00 42.66 128 TRP A CA 1
ATOM 915 C C . TRP A 1 130 ? 46.019 41.482 112.108 1.00 46.60 128 TRP A C 1
ATOM 916 O O . TRP A 1 130 ? 47.055 41.593 112.774 1.00 52.82 128 TRP A O 1
ATOM 927 N N . SER A 1 131 ? 45.344 42.532 111.652 1.00 41.08 129 SER A N 1
ATOM 928 C CA . SER A 1 131 ? 45.698 43.896 112.035 1.00 33.76 129 SER A CA 1
ATOM 929 C C . SER A 1 131 ? 44.692 44.444 113.041 1.00 36.09 129 SER A C 1
ATOM 930 O O . SER A 1 131 ? 43.627 43.864 113.232 1.00 38.56 129 SER A O 1
ATOM 933 N N . ALA A 1 132 ? 45.021 45.565 113.678 1.00 31.78 130 ALA A N 1
ATOM 934 C CA . ALA A 1 132 ? 44.126 46.163 114.658 1.00 32.00 130 ALA A CA 1
ATOM 935 C C . ALA A 1 132 ? 42.856 46.616 113.970 1.00 38.57 130 ALA A C 1
ATOM 936 O O . ALA A 1 132 ? 42.917 47.278 112.936 1.00 36.88 130 ALA A O 1
ATOM 938 N N . PRO A 1 133 ? 41.696 46.233 114.518 1.00 31.15 131 PRO A N 1
ATOM 939 C CA . PRO A 1 133 ? 40.434 46.818 114.045 1.00 30.52 131 PRO A CA 1
ATOM 940 C C . PRO A 1 133 ? 40.450 48.337 114.229 1.00 34.59 131 PRO A C 1
ATOM 941 O O . PRO A 1 133 ? 41.213 48.841 115.060 1.00 34.37 131 PRO A O 1
ATOM 945 N N . ALA A 1 134 ? 39.639 49.058 113.460 1.00 35.57 132 ALA A N 1
ATOM 946 C CA . ALA A 1 134 ? 39.599 50.519 113.549 1.00 33.40 132 ALA A CA 1
ATOM 947 C C . ALA A 1 134 ? 39.235 50.978 114.957 1.00 37.49 132 ALA A C 1
ATOM 948 O O . ALA A 1 134 ? 39.749 51.987 115.450 1.00 33.91 132 ALA A O 1
ATOM 950 N N . GLU A 1 135 ? 38.361 50.221 115.611 1.00 32.69 133 GLU A N 1
ATOM 951 C CA . GLU A 1 135 ? 37.947 50.542 116.974 1.00 31.54 133 GLU A CA 1
ATOM 952 C C . GLU A 1 135 ? 38.959 50.029 118.001 1.00 32.10 133 GLU A C 1
ATOM 953 O O . GLU A 1 135 ? 38.819 50.267 119.194 1.00 33.07 133 GLU A O 1
ATOM 959 N N . GLY A 1 136 ? 39.981 49.324 117.535 1.00 30.39 134 GLY A N 1
ATOM 960 C CA . GLY A 1 136 ? 40.991 48.815 118.440 1.00 30.93 134 GLY A CA 1
ATOM 961 C C . GLY A 1 136 ? 40.643 47.461 119.029 1.00 29.15 134 GLY A C 1
ATOM 962 O O . GLY A 1 136 ? 39.498 47.010 118.986 1.00 26.62 134 GLY A O 1
ATOM 963 N N . PHE A 1 137 ? 41.647 46.799 119.583 1.00 28.19 135 PHE A N 1
ATOM 964 C CA . PHE A 1 137 ? 41.445 45.470 120.123 1.00 22.47 135 PHE A CA 1
ATOM 965 C C . PHE A 1 137 ? 40.483 45.486 121.319 1.00 23.16 135 PHE A C 1
ATOM 966 O O . PHE A 1 137 ? 39.701 44.551 121.506 1.00 24.22 135 PHE A O 1
ATOM 974 N N . GLY A 1 138 ? 40.539 46.553 122.109 1.00 20.79 136 GLY A N 1
ATOM 975 C CA . GLY A 1 138 ? 39.639 46.726 123.234 1.00 22.44 136 GLY A CA 1
ATOM 976 C C . GLY A 1 138 ? 38.226 47.026 122.762 1.00 29.46 136 GLY A C 1
ATOM 977 O O . GLY A 1 138 ? 37.251 46.583 123.371 1.00 22.34 136 GLY A O 1
ATOM 978 N N . GLY A 1 139 ? 38.119 47.784 121.671 1.00 25.21 137 GLY A N 1
ATOM 979 C CA . GLY A 1 139 ? 36.830 48.161 121.125 1.00 24.24 137 GLY A CA 1
ATOM 980 C C . GLY A 1 139 ? 36.173 46.984 120.444 1.00 24.34 137 GLY A C 1
ATOM 981 O O . GLY A 1 139 ? 34.959 46.783 120.552 1.00 28.69 137 GLY A O 1
ATOM 982 N N . PHE A 1 140 ? 36.982 46.203 119.737 1.00 24.53 138 PHE A N 1
ATOM 983 C CA . PHE A 1 140 ? 36.522 44.940 119.160 1.00 26.03 138 PHE A CA 1
ATOM 984 C C . PHE A 1 140 ? 35.948 44.000 120.229 1.00 25.40 138 PHE A C 1
ATOM 985 O O . PHE A 1 140 ? 34.870 43.445 120.048 1.00 23.63 138 PHE A O 1
ATOM 993 N N . PHE A 1 141 ? 36.675 43.808 121.330 1.00 22.44 139 PHE A N 1
ATOM 994 C CA . PHE A 1 141 ? 36.211 42.910 122.380 1.00 22.61 139 PHE A CA 1
ATOM 995 C C . PHE A 1 141 ? 34.889 43.394 122.978 1.00 20.54 139 PHE A C 1
ATOM 996 O O . PHE A 1 141 ? 33.950 42.618 123.142 1.00 18.85 139 PHE A O 1
ATOM 1004 N N . GLU A 1 142 ? 34.831 44.684 123.288 1.00 21.13 140 GLU A N 1
ATOM 1005 C CA . GLU A 1 142 ? 33.662 45.276 123.916 1.00 23.04 140 GLU A CA 1
ATOM 1006 C C . GLU A 1 142 ? 32.402 45.117 123.055 1.00 22.86 140 GLU A C 1
ATOM 1007 O O . GLU A 1 142 ? 31.313 44.841 123.574 1.00 21.29 140 GLU A O 1
ATOM 1013 N N . GLY A 1 143 ? 32.554 45.289 121.747 1.00 19.25 141 GLY A N 1
ATOM 1014 C CA . GLY A 1 143 ? 31.427 45.177 120.832 1.00 25.35 141 GLY A CA 1
ATOM 1015 C C . GLY A 1 143 ? 30.940 43.750 120.688 1.00 22.73 141 GLY A C 1
ATOM 1016 O O . GLY A 1 143 ? 29.742 43.493 120.496 1.00 24.66 141 GLY A O 1
ATOM 1017 N N . PHE A 1 144 ? 31.875 42.810 120.759 1.00 21.13 142 PHE A N 1
ATOM 1018 C CA . PHE A 1 144 ? 31.515 41.399 120.693 1.00 18.89 142 PHE A CA 1
ATOM 1019 C C . PHE A 1 144 ? 30.682 40.979 121.908 1.00 20.17 142 PHE A C 1
ATOM 1020 O O . PHE A 1 144 ? 29.571 40.492 121.756 1.00 17.86 142 PHE A O 1
ATOM 1028 N N . ILE A 1 145 ? 31.205 41.179 123.110 1.00 21.55 143 ILE A N 1
ATOM 1029 C CA . ILE A 1 145 ? 30.550 40.626 124.295 1.00 18.83 143 ILE A CA 1
ATOM 1030 C C . ILE A 1 145 ? 29.222 41.306 124.655 1.00 23.38 143 ILE A C 1
ATOM 1031 O O . ILE A 1 145 ? 28.368 40.685 125.283 1.00 24.50 143 ILE A O 1
ATOM 1036 N N . ALA A 1 146 ? 29.048 42.567 124.258 1.00 21.90 144 ALA A N 1
ATOM 1037 C CA . ALA A 1 146 ? 27.794 43.287 124.512 1.00 26.50 144 ALA A CA 1
ATOM 1038 C C . ALA A 1 146 ? 26.695 42.980 123.478 1.00 29.11 144 ALA A C 1
ATOM 1039 O O . ALA A 1 146 ? 25.517 43.290 123.696 1.00 26.09 144 ALA A O 1
ATOM 1041 N N . ASN A 1 147 ? 27.099 42.399 122.351 1.00 23.53 145 ASN A N 1
ATOM 1042 C CA . ASN A 1 147 ? 26.172 41.854 121.368 1.00 25.11 145 ASN A CA 1
ATOM 1043 C C . ASN A 1 147 ? 25.336 40.793 122.065 1.00 23.95 145 ASN A C 1
ATOM 1044 O O . ASN A 1 147 ? 25.887 39.880 122.659 1.00 27.48 145 ASN A O 1
ATOM 1049 N N . PRO A 1 148 ? 24.000 40.917 122.011 1.00 23.94 146 PRO A N 1
ATOM 1050 C CA . PRO A 1 148 ? 23.125 39.997 122.748 1.00 21.98 146 PRO A CA 1
ATOM 1051 C C . PRO A 1 148 ? 23.223 38.529 122.304 1.00 21.25 146 PRO A C 1
ATOM 1052 O O . PRO A 1 148 ? 23.279 37.647 123.160 1.00 16.60 146 PRO A O 1
ATOM 1056 N N . THR A 1 149 ? 23.273 38.267 120.999 1.00 22.35 147 THR A N 1
ATOM 1057 C CA . THR A 1 149 ? 23.180 36.892 120.502 1.00 19.21 147 THR A CA 1
ATOM 1058 C C . THR A 1 149 ? 24.477 36.202 120.068 1.00 21.40 147 THR A C 1
ATOM 1059 O O . THR A 1 149 ? 24.611 34.985 120.234 1.00 19.84 147 THR A O 1
ATOM 1063 N N . LEU A 1 150 ? 25.415 36.956 119.505 1.00 19.27 148 LEU A N 1
ATOM 1064 C CA . LEU A 1 150 ? 26.658 36.364 118.994 1.00 19.61 148 LEU A CA 1
ATOM 1065 C C . LEU A 1 150 ? 27.455 35.527 120.011 1.00 20.78 148 LEU A C 1
ATOM 1066 O O . LEU A 1 150 ? 27.875 34.416 119.677 1.00 20.23 148 LEU A O 1
ATOM 1071 N N . PRO A 1 151 ? 27.672 36.046 121.245 1.00 20.52 149 PRO A N 1
ATOM 1072 C CA . PRO A 1 151 ? 28.357 35.193 122.228 1.00 20.06 149 PRO A CA 1
ATOM 1073 C C . PRO A 1 151 ? 27.584 33.907 122.544 1.00 19.31 149 PRO A C 1
ATOM 1074 O O . PRO A 1 151 ? 28.197 32.885 122.858 1.00 15.47 149 PRO A O 1
ATOM 1078 N N . LEU A 1 152 ? 26.256 33.954 122.454 1.00 21.11 150 LEU A N 1
ATOM 1079 C CA . LEU A 1 152 ? 25.429 32.790 122.776 1.00 17.68 150 LEU A CA 1
ATOM 1080 C C . LEU A 1 152 ? 25.626 31.660 121.764 1.00 19.27 150 LEU A C 1
ATOM 1081 O O . LEU A 1 152 ? 25.522 30.478 122.097 1.00 22.61 150 LEU A O 1
ATOM 1086 N N . PHE A 1 153 ? 25.911 32.021 120.524 1.00 19.34 151 PHE A N 1
ATOM 1087 C CA . PHE A 1 153 ? 26.071 31.011 119.502 1.00 19.93 151 PHE A CA 1
ATOM 1088 C C . PHE A 1 153 ? 27.375 30.258 119.760 1.00 17.02 151 PHE A C 1
ATOM 1089 O O . PHE A 1 153 ? 27.412 29.034 119.746 1.00 17.26 151 PHE A O 1
ATOM 1097 N N . TRP A 1 154 ? 28.443 31.001 120.014 1.00 17.19 152 TRP A N 1
ATOM 1098 C CA . TRP A 1 154 ? 29.729 30.370 120.290 1.00 20.10 152 TRP A CA 1
ATOM 1099 C C . TRP A 1 154 ? 29.694 29.578 121.608 1.00 16.47 152 TRP A C 1
ATOM 1100 O O . TRP A 1 154 ? 30.286 28.513 121.702 1.00 17.20 152 TRP A O 1
ATOM 1111 N N . GLN A 1 155 ? 28.962 30.079 122.602 1.00 16.18 153 GLN A N 1
ATOM 1112 C CA . GLN A 1 155 ? 28.772 29.351 123.849 1.00 14.21 153 GLN A CA 1
ATOM 1113 C C . GLN A 1 155 ? 28.088 28.017 123.590 1.00 17.99 153 GLN A C 1
ATOM 1114 O O . GLN A 1 155 ? 28.538 26.977 124.073 1.00 16.19 153 GLN A O 1
ATOM 1120 N N . ALA A 1 156 ? 27.003 28.046 122.817 1.00 18.47 154 ALA A N 1
ATOM 1121 C CA . ALA A 1 156 ? 26.245 26.831 122.529 1.00 17.11 154 ALA A CA 1
ATOM 1122 C C . ALA A 1 156 ? 27.120 25.820 121.815 1.00 16.95 154 ALA A C 1
ATOM 1123 O O . ALA A 1 156 ? 27.108 24.623 122.118 1.00 17.80 154 ALA A O 1
ATOM 1125 N N . LEU A 1 157 ? 27.902 26.319 120.875 1.00 15.81 155 LEU A N 1
ATOM 1126 C CA . LEU A 1 157 ? 28.841 25.486 120.145 1.00 18.09 155 LEU A CA 1
ATOM 1127 C C . LEU A 1 157 ? 29.836 24.771 121.065 1.00 16.90 155 LEU A C 1
ATOM 1128 O O . LEU A 1 157 ? 30.093 23.570 120.912 1.00 18.06 155 LEU A O 1
ATOM 1133 N N . PHE A 1 158 ? 30.382 25.505 122.029 1.00 15.48 156 PHE A N 1
ATOM 1134 C CA . PHE A 1 158 ? 31.342 24.926 122.967 1.00 16.30 156 PHE A CA 1
ATOM 1135 C C . PHE A 1 158 ? 30.694 23.879 123.879 1.00 16.49 156 PHE A C 1
ATOM 1136 O O . PHE A 1 158 ? 31.301 22.843 124.179 1.00 18.96 156 PHE A O 1
ATOM 1144 N N . MET A 1 159 ? 29.461 24.154 124.309 1.00 16.02 157 MET A N 1
ATOM 1145 C CA . MET A 1 159 ? 28.726 23.250 125.189 1.00 14.50 157 MET A CA 1
ATOM 1146 C C . MET A 1 159 ? 28.348 21.946 124.482 1.00 17.95 157 MET A C 1
ATOM 1147 O O . MET A 1 159 ? 28.357 20.871 125.089 1.00 17.68 157 MET A O 1
ATOM 1152 N N . ILE A 1 160 ? 28.038 22.044 123.193 1.00 16.78 158 ILE A N 1
ATOM 1153 C CA . ILE A 1 160 ? 27.742 20.863 122.398 1.00 17.56 158 ILE A CA 1
ATOM 1154 C C . ILE A 1 160 ? 28.946 19.926 122.409 1.00 14.54 158 ILE A C 1
ATOM 1155 O O . ILE A 1 160 ? 28.796 18.714 122.600 1.00 13.49 158 ILE A O 1
ATOM 1160 N N . ALA A 1 161 ? 30.131 20.499 122.216 1.00 13.61 159 ALA A N 1
ATOM 1161 C CA . ALA A 1 161 ? 31.385 19.741 122.213 1.00 20.15 159 ALA A CA 1
ATOM 1162 C C . ALA A 1 161 ? 31.620 19.102 123.568 1.00 15.57 159 ALA A C 1
ATOM 1163 O O . ALA A 1 161 ? 32.043 17.954 123.658 1.00 16.73 159 ALA A O 1
ATOM 1165 N N . THR A 1 162 ? 31.354 19.876 124.614 1.00 17.91 160 THR A N 1
ATOM 1166 C CA . THR A 1 162 ? 31.450 19.412 125.988 1.00 18.35 160 THR A CA 1
ATOM 1167 C C . THR A 1 162 ? 30.442 18.293 126.287 1.00 20.30 160 THR A C 1
ATOM 1168 O O . THR A 1 162 ? 30.769 17.295 126.935 1.00 15.25 160 THR A O 1
ATOM 1172 N N . ILE A 1 163 ? 29.207 18.474 125.823 1.00 21.44 161 ILE A N 1
ATOM 1173 C CA . ILE A 1 163 ? 28.167 17.485 126.072 1.00 17.25 161 ILE A CA 1
ATOM 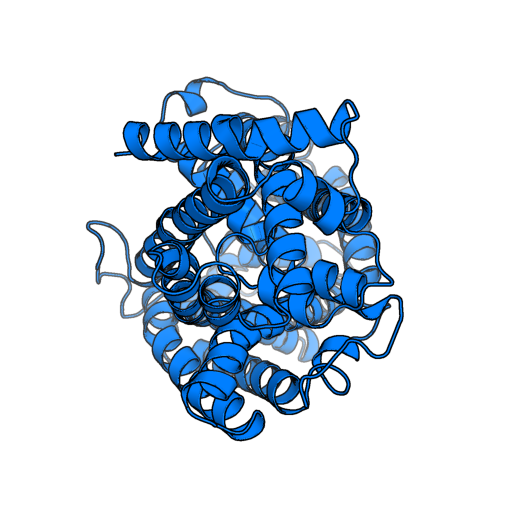1174 C C . ILE A 1 163 ? 28.520 16.162 125.398 1.00 15.17 161 ILE A C 1
ATOM 1175 O O . ILE A 1 163 ? 28.337 15.080 125.961 1.00 20.42 161 ILE A O 1
ATOM 1180 N N . TRP A 1 164 ? 29.051 16.262 124.192 1.00 17.43 162 TRP A N 1
ATOM 1181 C CA . TRP A 1 164 ? 29.372 15.099 123.385 1.00 19.67 162 TRP A CA 1
ATOM 1182 C C . TRP A 1 164 ? 30.424 14.209 124.041 1.00 22.45 162 TRP A C 1
ATOM 1183 O O . TRP A 1 164 ? 30.294 12.986 124.059 1.00 18.77 162 TRP A O 1
ATOM 1194 N N . ILE A 1 165 ? 31.474 14.830 124.568 1.00 16.88 163 ILE A N 1
ATOM 1195 C CA . ILE A 1 165 ? 32.536 14.069 125.197 1.00 22.29 163 ILE A CA 1
ATOM 1196 C C . ILE A 1 165 ? 32.027 13.376 126.452 1.00 18.67 163 ILE A C 1
ATOM 1197 O O . ILE A 1 165 ? 32.302 12.190 126.676 1.00 24.02 163 ILE A O 1
ATOM 1202 N N . VAL A 1 166 ? 31.257 14.095 127.260 1.00 21.40 164 VAL A N 1
ATOM 1203 C CA . VAL A 1 166 ? 30.693 13.491 128.468 1.00 19.92 164 VAL A CA 1
ATOM 1204 C C . VAL A 1 166 ? 29.690 12.373 128.115 1.00 24.94 164 VAL A C 1
ATOM 1205 O O . VAL A 1 166 ? 29.658 11.334 128.772 1.00 23.43 164 VAL A O 1
ATOM 1209 N N . ALA A 1 167 ? 28.894 12.574 127.067 1.00 19.31 165 ALA A N 1
ATOM 1210 C CA . ALA A 1 167 ? 27.928 11.558 126.650 1.00 23.82 165 ALA A CA 1
ATOM 1211 C C . ALA A 1 167 ? 28.604 10.253 126.208 1.00 25.85 165 ALA A C 1
ATOM 1212 O O . ALA A 1 167 ? 28.088 9.159 126.448 1.00 25.97 165 ALA A O 1
ATOM 1214 N N . ILE A 1 168 ? 29.768 10.390 125.581 1.00 26.80 166 ILE A N 1
ATOM 1215 C CA . ILE A 1 168 ? 30.554 9.277 125.043 1.00 25.31 166 ILE A CA 1
ATOM 1216 C C . ILE A 1 168 ? 31.113 8.339 126.120 1.00 31.15 166 ILE A C 1
ATOM 1217 O O . ILE A 1 168 ? 31.160 7.116 125.941 1.00 37.00 166 ILE A O 1
ATOM 1222 N N . GLY A 1 169 ? 31.549 8.913 127.237 1.00 30.74 167 GLY A N 1
ATOM 1223 C CA . GLY A 1 169 ? 31.948 8.121 128.382 1.00 27.83 167 GLY A CA 1
ATOM 1224 C C . GLY A 1 169 ? 33.313 8.458 128.941 1.00 26.69 167 GLY A C 1
ATOM 1225 O O . GLY A 1 169 ? 34.080 9.220 128.350 1.00 29.20 167 GLY A O 1
ATOM 1226 N N . VAL A 1 170 ? 33.622 7.871 130.089 1.00 26.40 168 VAL A N 1
ATOM 1227 C CA . VAL A 1 170 ? 34.917 8.075 130.722 1.00 28.81 168 VAL A CA 1
ATOM 1228 C C . VAL A 1 170 ? 36.036 7.541 129.843 1.00 23.13 168 VAL A C 1
ATOM 1229 O O . VAL A 1 170 ? 36.992 8.253 129.543 1.00 27.36 168 VAL A O 1
ATOM 1233 N N . LYS A 1 171 ? 35.901 6.287 129.426 1.00 22.73 169 LYS A N 1
ATOM 1234 C CA . LYS A 1 171 ? 36.907 5.609 128.619 1.00 27.11 169 LYS A CA 1
ATOM 1235 C C . LYS A 1 171 ? 36.964 6.093 127.180 1.00 28.37 169 LYS A C 1
ATOM 1236 O O . LYS A 1 171 ? 38.044 6.309 126.631 1.00 25.17 169 LYS A O 1
ATOM 1242 N N . LYS A 1 172 ? 35.803 6.240 126.550 1.00 29.87 170 LYS A N 1
ATOM 1243 C CA . LYS A 1 172 ? 35.780 6.620 125.142 1.00 30.50 170 LYS A CA 1
ATOM 1244 C C . LYS A 1 172 ? 35.849 8.139 124.941 1.00 29.41 170 LYS A C 1
ATOM 1245 O O . LYS A 1 172 ? 36.253 8.618 123.885 1.00 29.56 170 LYS A O 1
ATOM 1251 N N . GLY A 1 173 ? 35.448 8.898 125.954 1.00 26.58 171 GLY A N 1
ATOM 1252 C CA . GLY A 1 173 ? 35.398 10.344 125.821 1.00 24.55 171 GLY A CA 1
ATOM 1253 C C . GLY A 1 173 ? 36.432 11.082 126.646 1.00 23.13 171 GLY A C 1
ATOM 1254 O O . GLY A 1 173 ? 37.408 11.593 126.110 1.00 24.94 171 GLY A O 1
ATOM 1255 N N . ILE A 1 174 ? 36.220 11.130 127.959 1.00 26.94 172 ILE A N 1
ATOM 1256 C CA . ILE A 1 174 ? 37.058 11.938 128.843 1.00 23.09 172 ILE A CA 1
ATOM 1257 C C . ILE A 1 174 ? 38.546 11.552 128.776 1.00 27.41 172 ILE A C 1
ATOM 1258 O O . ILE A 1 174 ? 39.416 12.408 128.616 1.00 28.41 172 ILE A O 1
ATOM 1263 N N . GLU A 1 175 ? 38.821 10.255 128.851 1.00 26.47 173 GLU A N 1
ATOM 1264 C CA . GLU A 1 175 ? 40.186 9.733 128.822 1.00 24.35 173 GLU A CA 1
ATOM 1265 C C . GLU A 1 175 ? 40.884 9.904 127.463 1.00 27.08 173 GLU A C 1
ATOM 1266 O O . GLU A 1 175 ? 42.111 9.887 127.393 1.00 21.45 173 GLU A O 1
ATOM 1272 N N . ARG A 1 176 ? 40.115 10.070 126.388 1.00 29.61 174 ARG A N 1
ATOM 1273 C CA . ARG A 1 176 ? 40.679 10.019 125.026 1.00 30.12 174 ARG A CA 1
ATOM 1274 C C . ARG A 1 176 ? 41.174 11.378 124.497 1.00 32.15 174 ARG A C 1
ATOM 1275 O O . ARG A 1 176 ? 41.390 11.543 123.294 1.00 40.68 174 ARG A O 1
ATOM 1283 N N . SER A 1 177 ? 41.354 12.346 125.394 1.00 24.51 175 SER A N 1
ATOM 1284 C CA . SER A 1 177 ? 42.018 13.614 125.059 1.00 28.59 175 SER A CA 1
ATOM 1285 C C . SER A 1 177 ? 43.372 13.412 124.367 1.00 31.15 175 SER A C 1
ATOM 1286 O O . SER A 1 177 ? 44.079 12.448 124.645 1.00 38.25 175 SER A O 1
ATOM 1289 N N . ASN A 1 178 ? 43.738 14.332 123.481 1.00 28.35 176 ASN A N 1
ATOM 1290 C CA . ASN A 1 178 ? 45.042 14.294 122.821 1.00 32.17 176 ASN A CA 1
ATOM 1291 C C . ASN A 1 178 ? 46.137 14.798 123.759 1.00 29.46 176 ASN A C 1
ATOM 1292 O O . ASN A 1 178 ? 46.116 15.959 124.189 1.00 27.69 176 ASN A O 1
ATOM 1297 N N . LYS A 1 179 ? 47.096 13.917 124.042 1.00 34.71 177 LYS A N 1
ATOM 1298 C CA . LYS A 1 179 ? 48.129 14.130 125.063 1.00 32.39 177 LYS A CA 1
ATOM 1299 C C . LYS A 1 179 ? 49.143 15.208 124.718 1.00 25.13 177 LYS A C 1
ATOM 1300 O O . LYS A 1 179 ? 49.872 15.654 125.577 1.00 21.87 177 LYS A O 1
ATOM 1306 N N . ILE A 1 180 ? 49.231 15.595 123.456 1.00 28.90 178 ILE A N 1
ATOM 1307 C CA . ILE A 1 180 ? 50.235 16.571 123.076 1.00 27.00 178 ILE A CA 1
ATOM 1308 C C . ILE A 1 180 ? 49.735 18.004 123.300 1.00 23.59 178 ILE A C 1
ATOM 1309 O O . ILE A 1 180 ? 50.519 18.947 123.322 1.00 22.76 178 ILE A O 1
ATOM 1314 N N . LEU A 1 181 ? 48.430 18.174 123.470 1.00 21.24 179 LEU A N 1
ATOM 1315 C CA . LEU A 1 181 ? 47.873 19.527 123.426 1.00 23.04 179 LEU A CA 1
ATOM 1316 C C . LEU A 1 181 ? 48.173 20.368 124.664 1.00 18.95 179 LEU A C 1
ATOM 1317 O O . LEU A 1 181 ? 48.437 21.558 124.552 1.00 15.54 179 LEU A O 1
ATOM 1322 N N . MET A 1 182 ? 48.101 19.766 125.847 1.00 20.14 180 MET A N 1
ATOM 1323 C CA A MET A 1 182 ? 48.419 20.505 127.057 0.50 20.15 180 MET A CA 1
ATOM 1324 C CA B MET A 1 182 ? 48.423 20.492 127.074 0.50 20.45 180 MET A CA 1
ATOM 1325 C C . MET A 1 182 ? 49.908 20.873 127.105 1.00 20.22 180 MET A C 1
ATOM 1326 O O . MET A 1 182 ? 50.242 22.020 127.385 1.00 17.32 180 MET A O 1
ATOM 1335 N N . PRO A 1 183 ? 50.812 19.904 126.810 1.00 21.59 181 PRO A N 1
ATOM 1336 C CA . PRO A 1 183 ? 52.235 20.271 126.756 1.00 20.57 181 PRO A CA 1
ATOM 1337 C C . PRO A 1 183 ? 52.564 21.306 125.677 1.00 18.22 181 PRO A C 1
ATOM 1338 O O . PRO A 1 183 ? 53.507 22.064 125.856 1.00 21.38 181 PRO A O 1
ATOM 1342 N N . LEU A 1 184 ? 51.830 21.306 124.569 1.00 18.19 182 LEU A N 1
ATOM 1343 C CA . LEU A 1 184 ? 52.017 22.311 123.532 1.00 17.19 182 LEU A CA 1
ATOM 1344 C C . LEU A 1 184 ? 51.563 23.656 124.044 1.00 16.01 182 LEU A C 1
ATOM 1345 O O . LEU A 1 184 ? 52.227 24.656 123.817 1.00 18.24 182 LEU A O 1
ATOM 1350 N N . LEU A 1 185 ? 50.421 23.696 124.726 1.00 14.58 183 LEU A N 1
ATOM 1351 C CA . LEU A 1 185 ? 49.984 24.960 125.322 1.00 17.76 183 LEU A CA 1
ATOM 1352 C C . LEU A 1 185 ? 51.082 25.544 126.253 1.00 14.30 183 LEU A C 1
ATOM 1353 O O . LEU A 1 185 ? 51.395 26.736 126.197 1.00 16.84 183 LEU A O 1
ATOM 1358 N N . GLY A 1 186 ? 51.685 24.697 127.075 1.00 13.65 184 GLY A N 1
ATOM 1359 C CA . GLY A 1 186 ? 52.708 25.148 128.015 1.00 14.81 184 GLY A CA 1
ATOM 1360 C C . GLY A 1 186 ? 53.935 25.733 127.325 1.00 18.52 184 GLY A C 1
ATOM 1361 O O . GLY A 1 186 ? 54.456 26.775 127.728 1.00 16.38 184 GLY A O 1
ATOM 1362 N N . VAL A 1 187 ? 54.389 25.062 126.272 1.00 14.37 185 VAL A N 1
ATOM 1363 C CA . VAL A 1 187 ? 55.531 25.521 125.494 1.00 14.69 185 VAL A CA 1
ATOM 1364 C C . VAL A 1 187 ? 55.234 26.857 124.829 1.00 16.60 185 VAL A C 1
ATOM 1365 O O . VAL A 1 187 ? 56.072 27.753 124.809 1.00 17.18 185 VAL A O 1
ATOM 1369 N N . LEU A 1 188 ? 54.038 26.983 124.261 1.00 18.55 186 LEU A N 1
ATOM 1370 C CA . LEU A 1 188 ? 53.650 28.237 123.651 1.00 16.86 186 LEU A CA 1
ATOM 1371 C C . LEU A 1 188 ? 53.602 29.359 124.695 1.00 16.45 186 LEU A C 1
ATOM 1372 O O . LEU A 1 188 ? 54.037 30.486 124.427 1.00 19.59 186 LEU A O 1
ATOM 1377 N N . LEU A 1 189 ? 53.094 29.043 125.886 1.00 11.70 187 LEU A N 1
ATOM 1378 C CA . LEU A 1 189 ? 53.035 30.015 126.975 1.00 18.03 187 LEU A CA 1
ATOM 1379 C C . LEU A 1 189 ? 54.436 30.412 127.414 1.00 17.84 187 LEU A C 1
ATOM 1380 O O . LEU A 1 189 ? 54.682 31.564 127.765 1.00 14.83 187 LEU A O 1
ATOM 1385 N N . ILE A 1 190 ? 55.350 29.453 127.414 1.00 13.51 188 ILE A N 1
ATOM 1386 C CA . ILE A 1 190 ? 56.726 29.752 127.788 1.00 14.94 188 ILE A CA 1
ATOM 1387 C C . ILE A 1 190 ? 57.325 30.691 126.750 1.00 15.17 188 ILE A C 1
ATOM 1388 O O . ILE A 1 190 ? 57.906 31.714 127.096 1.00 21.27 188 ILE A O 1
ATOM 1393 N N . ALA A 1 191 ? 57.129 30.365 125.475 1.00 17.09 189 ALA A N 1
ATOM 1394 C CA . ALA A 1 191 ? 57.647 31.181 124.373 1.00 17.69 189 ALA A CA 1
ATOM 1395 C C . ALA A 1 191 ? 57.057 32.591 124.374 1.00 23.58 189 ALA A C 1
ATOM 1396 O O . ALA A 1 191 ? 57.763 33.577 124.117 1.00 22.53 189 ALA A O 1
ATOM 1398 N N . LEU A 1 192 ? 55.757 32.681 124.656 1.00 18.93 190 LEU A N 1
ATOM 1399 C CA . LEU A 1 192 ? 55.095 33.970 124.748 1.00 17.91 190 LEU A CA 1
ATOM 1400 C C . LEU A 1 192 ? 55.541 34.768 125.983 1.00 19.84 190 LEU A C 1
ATOM 1401 O O . LEU A 1 192 ? 55.609 35.993 125.941 1.00 20.41 190 LEU A O 1
ATOM 1406 N N . ALA A 1 193 ? 55.835 34.086 127.082 1.00 18.46 191 ALA A N 1
ATOM 1407 C CA . ALA A 1 193 ? 56.309 34.785 128.275 1.00 17.60 191 ALA A CA 1
ATOM 1408 C C . ALA A 1 193 ? 57.659 35.422 127.982 1.00 18.51 191 ALA A C 1
ATOM 1409 O O . ALA A 1 193 ? 57.894 36.593 128.300 1.00 16.71 191 ALA A O 1
ATOM 1411 N N . ILE A 1 194 ? 58.541 34.650 127.358 1.00 18.56 192 ILE A N 1
ATOM 1412 C CA . ILE A 1 194 ? 59.856 35.155 126.971 1.00 18.34 192 ILE A CA 1
ATOM 1413 C C . ILE A 1 194 ? 59.727 36.369 126.038 1.00 20.56 192 ILE A C 1
ATOM 1414 O O . ILE A 1 194 ? 60.380 37.395 126.237 1.00 18.76 192 ILE A O 1
ATOM 1419 N N . TYR A 1 195 ? 58.854 36.269 125.044 1.00 13.22 193 TYR A N 1
ATOM 1420 C CA . TYR A 1 195 ? 58.666 37.372 124.121 1.00 20.39 193 TYR A CA 1
ATOM 1421 C C . TYR A 1 195 ? 58.158 38.659 124.792 1.00 17.74 193 TYR A C 1
ATOM 1422 O O . TYR A 1 195 ? 58.646 39.739 124.486 1.00 16.79 193 TYR A O 1
ATOM 1431 N N . SER A 1 196 ? 57.184 38.557 125.694 1.00 18.73 194 SER A N 1
ATOM 1432 C CA . SER A 1 196 ? 56.658 39.777 126.307 1.00 21.71 194 SER A CA 1
ATOM 1433 C C . SER A 1 196 ? 57.671 40.435 127.255 1.00 22.27 194 SER A C 1
ATOM 1434 O O . SER A 1 196 ? 57.633 41.658 127.473 1.00 22.28 194 SER A O 1
ATOM 1437 N N . LEU A 1 197 ? 58.587 39.629 127.788 1.00 19.91 195 LEU A N 1
ATOM 1438 C CA . LEU A 1 197 ? 59.715 40.134 128.575 1.00 17.98 195 LEU A CA 1
ATOM 1439 C C . LEU A 1 197 ? 60.563 41.164 127.798 1.00 23.84 195 LEU A C 1
ATOM 1440 O O . LEU A 1 197 ? 61.225 42.012 128.397 1.00 20.48 195 LEU A O 1
ATOM 1445 N N . THR A 1 198 ? 60.546 41.076 126.467 1.00 21.44 196 THR A N 1
ATOM 1446 C CA . THR A 1 198 ? 61.350 41.962 125.622 1.00 21.14 196 THR A CA 1
ATOM 1447 C C . THR A 1 198 ? 60.614 43.223 125.136 1.00 23.20 196 THR A C 1
ATOM 1448 O O . THR A 1 198 ? 61.184 44.036 124.408 1.00 24.89 196 THR A O 1
ATOM 1452 N N . LEU A 1 199 ? 59.359 43.389 125.540 1.00 25.50 197 LEU A N 1
ATOM 1453 C CA . LEU A 1 199 ? 58.506 44.443 124.977 1.00 23.60 197 LEU A CA 1
ATOM 1454 C C . LEU A 1 199 ? 58.624 45.835 125.612 1.00 21.07 197 LEU 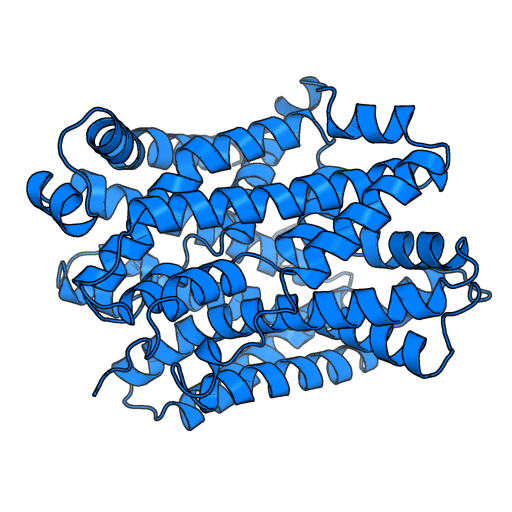A C 1
ATOM 1455 O O . LEU A 1 199 ? 58.071 46.800 125.088 1.00 23.99 197 LEU A O 1
ATOM 1460 N N . GLY A 1 200 ? 59.339 45.951 126.725 1.00 24.24 198 GLY A N 1
ATOM 1461 C CA . GLY A 1 200 ? 59.560 47.254 127.324 1.00 21.33 198 GLY A CA 1
ATOM 1462 C C . GLY A 1 200 ? 58.829 47.522 128.629 1.00 22.61 198 GLY A C 1
ATOM 1463 O O . GLY A 1 200 ? 59.042 48.553 129.252 1.00 27.09 198 GLY A O 1
ATOM 1464 N N . GLY A 1 201 ? 57.968 46.607 129.056 1.00 26.93 199 GLY A N 1
ATOM 1465 C CA . GLY A 1 201 ? 57.238 46.803 130.300 1.00 22.67 199 GLY A CA 1
ATOM 1466 C C . GLY A 1 201 ? 57.631 45.800 131.366 1.00 24.57 199 GLY A C 1
ATOM 1467 O O . GLY A 1 201 ? 56.948 45.630 132.380 1.00 21.31 199 GLY A O 1
ATOM 1468 N N . ALA A 1 202 ? 58.760 45.142 131.146 1.00 26.27 200 ALA A N 1
ATOM 1469 C CA . ALA A 1 202 ? 59.158 44.029 131.992 1.00 23.60 200 ALA A CA 1
ATOM 1470 C C . ALA A 1 202 ? 59.512 44.455 133.398 1.00 26.52 200 ALA A C 1
ATOM 1471 O O . ALA A 1 202 ? 59.109 43.801 134.361 1.00 26.56 200 ALA A O 1
ATOM 1473 N N . LYS A 1 203 ? 60.265 45.539 133.535 1.00 24.89 201 LYS A N 1
ATOM 1474 C CA . LYS A 1 203 ? 60.619 46.002 134.876 1.00 25.11 201 LYS A CA 1
ATOM 1475 C C . LYS A 1 203 ? 59.357 46.276 135.700 1.00 24.57 201 LYS A C 1
ATOM 1476 O O . LYS A 1 203 ? 59.225 45.823 136.845 1.00 23.87 201 LYS A O 1
ATOM 1482 N N . GLU A 1 204 ? 58.412 46.992 135.109 1.00 21.64 202 GLU A N 1
ATOM 1483 C CA . GLU A 1 204 ? 57.190 47.320 135.841 1.00 24.30 202 GLU A CA 1
ATOM 1484 C C . GLU A 1 204 ? 56.257 46.119 135.982 1.00 14.16 202 GLU A C 1
ATOM 1485 O O . GLU A 1 204 ? 55.676 45.915 137.034 1.00 15.65 202 GLU A O 1
ATOM 1491 N N . GLY A 1 205 ? 56.137 45.310 134.937 1.00 19.66 203 GLY A N 1
ATOM 1492 C CA . GLY A 1 205 ? 55.264 44.146 134.975 1.00 18.40 203 GLY A CA 1
ATOM 1493 C C . GLY A 1 205 ? 55.732 43.070 135.943 1.00 18.01 203 GLY A C 1
ATOM 1494 O O . GLY A 1 205 ? 54.922 42.437 136.626 1.00 20.43 203 GLY A O 1
ATOM 1495 N N . LEU A 1 206 ? 57.045 42.873 136.005 1.00 17.38 204 LEU A N 1
ATOM 1496 C CA . LEU A 1 206 ? 57.658 41.916 136.925 1.00 20.73 204 LEU A CA 1
ATOM 1497 C C . LEU A 1 206 ? 57.603 42.400 138.370 1.00 20.08 204 LEU A C 1
ATOM 1498 O O . LEU A 1 206 ? 57.459 41.599 139.283 1.00 20.57 204 LEU A O 1
ATOM 1503 N N . ALA A 1 207 ? 57.738 43.708 138.574 1.00 19.86 205 ALA A N 1
ATOM 1504 C CA . ALA A 1 207 ? 57.575 44.281 139.906 1.00 18.89 205 ALA A CA 1
ATOM 1505 C C . ALA A 1 207 ? 56.127 44.193 140.392 1.00 15.84 205 ALA A C 1
ATOM 1506 O O . ALA A 1 207 ? 55.876 43.919 141.565 1.00 20.38 205 ALA A O 1
ATOM 1508 N N . PHE A 1 208 ? 55.171 44.425 139.497 1.00 17.62 206 PHE A N 1
ATOM 1509 C CA . PHE A 1 208 ? 53.766 44.261 139.868 1.00 19.84 206 PHE A CA 1
ATOM 1510 C C . PHE A 1 208 ? 53.501 42.819 140.329 1.00 19.46 206 PHE A C 1
ATOM 1511 O O . PHE A 1 208 ? 52.791 42.571 141.320 1.00 18.73 206 PHE A O 1
ATOM 1519 N N . LEU A 1 209 ? 54.103 41.880 139.608 1.00 14.38 207 LEU A N 1
ATOM 1520 C CA . LEU A 1 209 ? 53.837 40.464 139.801 1.00 19.61 207 LEU A CA 1
ATOM 1521 C C . LEU A 1 209 ? 54.563 39.816 140.981 1.00 23.74 207 LEU A C 1
ATOM 1522 O O . LEU A 1 209 ? 54.000 38.944 141.644 1.00 21.07 207 LEU A O 1
ATOM 1527 N N . PHE A 1 210 ? 55.801 40.234 141.238 1.00 17.93 208 PHE A N 1
ATOM 1528 C CA . PHE A 1 210 ? 56.666 39.526 142.179 1.00 22.23 208 PHE A CA 1
ATOM 1529 C C . PHE A 1 210 ? 57.186 40.338 143.363 1.00 25.93 208 PHE A C 1
ATOM 1530 O O . PHE A 1 210 ? 57.819 39.781 144.252 1.00 29.24 208 PHE A O 1
ATOM 1538 N N . SER A 1 211 ? 56.947 41.644 143.376 1.00 19.49 209 SER A N 1
ATOM 1539 C CA . SER A 1 211 ? 57.443 42.470 144.464 1.00 29.62 209 SER A CA 1
ATOM 1540 C C . SER A 1 211 ? 56.276 42.939 145.338 1.00 24.26 209 SER A C 1
ATOM 1541 O O . SER A 1 211 ? 55.505 43.796 144.936 1.00 20.87 209 SER A O 1
ATOM 1544 N N . PRO A 1 212 ? 56.143 42.365 146.536 1.00 22.35 210 PRO A N 1
ATOM 1545 C CA . PRO A 1 212 ? 54.887 42.549 147.275 1.00 29.67 210 PRO A CA 1
ATOM 1546 C C . PRO A 1 212 ? 54.704 43.950 147.844 1.00 26.83 210 PRO A C 1
ATOM 1547 O O . PRO A 1 212 ? 55.660 44.580 148.280 1.00 29.79 210 PRO A O 1
ATOM 1551 N N . ASP A 1 213 ? 53.470 44.431 147.800 1.00 29.87 211 ASP A N 1
ATOM 1552 C CA . ASP A 1 213 ? 53.063 45.606 148.548 1.00 32.52 211 ASP A CA 1
ATOM 1553 C C . ASP A 1 213 ? 52.009 45.123 149.535 1.00 36.68 211 ASP A C 1
ATOM 1554 O O . ASP A 1 213 ? 50.883 44.810 149.153 1.00 33.79 211 ASP A O 1
ATOM 1559 N N . TRP A 1 214 ? 52.378 45.067 150.810 1.00 35.57 212 TRP A N 1
ATOM 1560 C CA . TRP A 1 214 ? 51.530 44.442 151.815 1.00 37.42 212 TRP A CA 1
ATOM 1561 C C . TRP A 1 214 ? 50.317 45.284 152.193 1.00 36.76 212 TRP A C 1
ATOM 1562 O O . TRP A 1 214 ? 49.391 44.786 152.833 1.00 36.36 212 TRP A O 1
ATOM 1573 N N . SER A 1 215 ? 50.318 46.549 151.786 1.00 34.79 213 SER A N 1
ATOM 1574 C CA . SER A 1 215 ? 49.179 47.435 152.031 1.00 43.80 213 SER A CA 1
ATOM 1575 C C . SER A 1 215 ? 47.883 46.845 151.469 1.00 41.33 213 SER A C 1
ATOM 1576 O O . SER A 1 215 ? 46.802 47.067 152.013 1.00 47.25 213 SER A O 1
ATOM 1579 N N . ALA A 1 216 ? 48.003 46.082 150.383 1.00 45.43 214 ALA A N 1
ATOM 1580 C CA . ALA A 1 216 ? 46.856 45.416 149.772 1.00 37.11 214 ALA A CA 1
ATOM 1581 C C . ALA A 1 216 ? 46.270 44.345 150.691 1.00 42.15 214 ALA A C 1
ATOM 1582 O O . ALA A 1 216 ? 45.072 44.062 150.639 1.00 41.79 214 ALA A O 1
ATOM 1584 N N . LEU A 1 217 ? 47.109 43.759 151.540 1.00 37.40 215 LEU A N 1
ATOM 1585 C CA . LEU A 1 217 ? 46.661 42.665 152.395 1.00 40.83 215 LEU A CA 1
ATOM 1586 C C . LEU A 1 217 ? 45.727 43.103 153.522 1.00 48.86 215 LEU A C 1
ATOM 1587 O O . LEU A 1 217 ? 45.058 42.275 154.144 1.00 53.28 215 LEU A O 1
ATOM 1592 N N . LYS A 1 218 ? 45.671 44.402 153.791 1.00 45.85 216 LYS A N 1
ATOM 1593 C CA . LYS A 1 218 ? 44.792 44.887 154.852 1.00 56.29 216 LYS A CA 1
ATOM 1594 C C . LYS A 1 218 ? 43.367 45.113 154.329 1.00 56.21 216 LYS A C 1
ATOM 1595 O O . LYS A 1 218 ? 42.558 45.816 154.940 1.00 53.85 216 LYS A O 1
ATOM 1601 N N . ASP A 1 219 ? 43.085 44.505 153.179 1.00 52.86 217 ASP A N 1
ATOM 1602 C CA . ASP A 1 219 ? 41.720 44.270 152.720 1.00 49.74 217 ASP A CA 1
ATOM 1603 C C . ASP A 1 219 ? 41.475 42.773 152.805 1.00 42.60 217 ASP A C 1
ATOM 1604 O O . ASP A 1 219 ? 42.215 41.995 152.199 1.00 43.90 217 ASP A O 1
ATOM 1609 N N . PRO A 1 220 ? 40.447 42.361 153.568 1.00 43.55 218 PRO A N 1
ATOM 1610 C CA . PRO A 1 220 ? 40.100 40.938 153.704 1.00 37.42 218 PRO A CA 1
ATOM 1611 C C . PRO A 1 220 ? 39.557 40.337 152.403 1.00 37.03 218 PRO A C 1
ATOM 1612 O O . PRO A 1 220 ? 39.531 39.113 152.255 1.00 30.76 218 PRO A O 1
ATOM 1616 N N . GLY A 1 221 ? 39.107 41.191 151.488 1.00 29.65 219 GLY A N 1
ATOM 1617 C CA . GLY A 1 221 ? 38.639 40.728 150.201 1.00 26.24 219 GLY A CA 1
ATOM 1618 C C . GLY A 1 221 ? 39.742 40.055 149.405 1.00 27.88 219 GLY A C 1
ATOM 1619 O O . GLY A 1 221 ? 39.488 39.158 148.600 1.00 27.79 219 GLY A O 1
ATOM 1620 N N . VAL A 1 222 ? 40.978 40.479 149.638 1.00 26.92 220 VAL A N 1
ATOM 1621 C CA . VAL A 1 222 ? 42.108 39.919 148.922 1.00 24.08 220 VAL A CA 1
ATOM 1622 C C . VAL A 1 222 ? 42.359 38.468 149.312 1.00 27.73 220 VAL A C 1
ATOM 1623 O O . VAL A 1 222 ? 42.649 37.642 148.450 1.00 25.44 220 VAL A O 1
ATOM 1627 N N . TYR A 1 223 ? 42.233 38.141 150.595 1.00 24.35 221 TYR A N 1
ATOM 1628 C CA . TYR A 1 223 ? 42.440 36.764 151.021 1.00 22.72 221 TYR A CA 1
ATOM 1629 C C . TYR A 1 223 ? 41.407 35.822 150.424 1.00 20.57 221 TYR A C 1
ATOM 1630 O O . TYR A 1 223 ? 41.730 34.697 150.035 1.00 26.22 221 TYR A O 1
ATOM 1639 N N . LEU A 1 224 ? 40.161 36.273 150.374 1.00 22.29 222 LEU A N 1
ATOM 1640 C CA . LEU A 1 224 ? 39.066 35.464 149.827 1.00 21.77 222 LEU A CA 1
ATOM 1641 C C . LEU A 1 224 ? 39.170 35.305 148.305 1.00 17.43 222 LEU A C 1
ATOM 1642 O O . LEU A 1 224 ? 38.855 34.243 147.754 1.00 15.32 222 LEU A O 1
ATOM 1647 N N . ALA A 1 225 ? 39.620 36.358 147.633 1.00 16.29 223 ALA A N 1
ATOM 1648 C CA . ALA A 1 225 ? 39.886 36.280 146.206 1.00 16.70 223 ALA A CA 1
ATOM 1649 C C . ALA A 1 225 ? 41.010 35.289 145.948 1.00 16.94 223 ALA A C 1
ATOM 1650 O O . ALA A 1 225 ? 40.981 34.558 144.957 1.00 17.82 223 ALA A O 1
ATOM 1652 N N . ALA A 1 226 ? 41.999 35.252 146.838 1.00 19.31 224 ALA A N 1
ATOM 1653 C CA . ALA A 1 226 ? 43.139 34.348 146.664 1.00 17.62 224 ALA A CA 1
ATOM 1654 C C . ALA A 1 226 ? 42.728 32.895 146.888 1.00 15.53 224 ALA A C 1
ATOM 1655 O O . ALA A 1 226 ? 43.104 32.005 146.118 1.00 16.28 224 ALA A O 1
ATOM 1657 N N . ILE A 1 227 ? 41.933 32.656 147.921 1.00 17.96 225 ILE A N 1
ATOM 1658 C CA . ILE A 1 227 ? 41.484 31.303 148.193 1.00 16.75 225 ILE A CA 1
ATOM 1659 C C . ILE A 1 227 ? 40.504 30.802 147.119 1.00 19.72 225 ILE A C 1
ATOM 1660 O O . ILE A 1 227 ? 40.511 29.620 146.778 1.00 19.25 225 ILE A O 1
ATOM 1665 N N . SER A 1 228 ? 39.689 31.702 146.567 1.00 18.13 226 SER A N 1
ATOM 1666 C CA . SER A 1 228 ? 38.705 31.321 145.549 1.00 18.09 226 SER A CA 1
ATOM 1667 C C . SER A 1 228 ? 39.412 30.887 144.272 1.00 16.25 226 SER A C 1
ATOM 1668 O O . SER A 1 228 ? 39.036 29.890 143.638 1.00 15.33 226 SER A O 1
ATOM 1671 N N . GLN A 1 229 ? 40.422 31.663 143.902 1.00 16.56 227 GLN A N 1
ATOM 1672 C CA . GLN A 1 229 ? 41.247 31.376 142.740 1.00 18.66 227 GLN A CA 1
ATOM 1673 C C . GLN A 1 229 ? 42.039 30.100 142.961 1.00 13.97 227 GLN A C 1
ATOM 1674 O O . GLN A 1 229 ? 42.241 29.340 142.030 1.00 16.72 227 GLN A O 1
ATOM 1680 N N . ALA A 1 230 ? 42.479 29.856 144.189 1.00 17.50 228 ALA A N 1
ATOM 1681 C CA . ALA A 1 230 ? 43.183 28.605 144.504 1.00 14.34 228 ALA A CA 1
ATOM 1682 C C . ALA A 1 230 ? 42.278 27.388 144.357 1.00 12.82 228 ALA A C 1
ATOM 1683 O O . ALA A 1 230 ? 42.679 26.377 143.769 1.00 13.44 228 ALA A O 1
ATOM 1685 N N . PHE A 1 231 ? 41.057 27.476 144.882 1.00 12.55 229 PHE A N 1
ATOM 1686 C CA . PHE A 1 231 ? 40.078 26.407 144.671 1.00 11.85 229 PHE A CA 1
ATOM 1687 C C . PHE A 1 231 ? 39.672 26.260 143.194 1.00 15.88 229 PHE A C 1
ATOM 1688 O O . PHE A 1 231 ? 39.640 25.147 142.652 1.00 15.24 229 PHE A O 1
ATOM 1696 N N . PHE A 1 232 ? 39.344 27.382 142.558 1.00 14.25 230 PHE A N 1
ATOM 1697 C CA . PHE A 1 232 ? 38.921 27.374 141.158 1.00 12.98 230 PHE A CA 1
ATOM 1698 C C . PHE A 1 232 ? 39.986 26.685 140.295 1.00 13.36 230 PHE A C 1
ATOM 1699 O O . PHE A 1 232 ? 39.689 25.715 139.596 1.00 14.46 230 PHE A O 1
ATOM 1707 N N . THR A 1 233 ? 41.230 27.146 140.387 1.00 9.83 231 THR A N 1
ATOM 1708 C CA . THR A 1 233 ? 42.291 26.665 139.499 1.00 13.42 231 THR A CA 1
ATOM 1709 C C . THR A 1 233 ? 42.628 25.177 139.712 1.00 15.59 231 THR A C 1
ATOM 1710 O O . THR A 1 233 ? 43.061 24.480 138.781 1.00 15.68 231 THR A O 1
ATOM 1714 N N . LEU A 1 234 ? 42.405 24.697 140.933 1.00 12.24 232 LEU A N 1
ATOM 1715 C CA . LEU A 1 234 ? 42.676 23.315 141.293 1.00 10.67 232 LEU A CA 1
ATOM 1716 C C . LEU A 1 234 ? 41.508 22.372 141.017 1.00 11.61 232 LEU A C 1
ATOM 1717 O O . LEU A 1 234 ? 41.598 21.178 141.335 1.00 16.31 232 LEU A O 1
ATOM 1722 N N . SER A 1 235 ? 40.444 22.888 140.395 1.00 13.51 233 SER A N 1
ATOM 1723 C CA . SER A 1 235 ? 39.206 22.131 140.161 1.00 13.17 233 SER A CA 1
ATOM 1724 C C . SER A 1 235 ? 38.692 21.581 141.484 1.00 17.26 233 SER A C 1
ATOM 1725 O O . SER A 1 235 ? 38.303 20.411 141.583 1.00 18.53 233 SER A O 1
ATOM 1728 N N . LEU A 1 236 ? 38.687 22.436 142.504 1.00 16.94 234 LEU A N 1
ATOM 1729 C CA . LEU A 1 236 ? 38.653 21.953 143.879 1.00 16.09 234 LEU A CA 1
ATOM 1730 C C . LEU A 1 236 ? 37.426 22.366 144.700 1.00 15.27 234 LEU A C 1
ATOM 1731 O O . LEU A 1 236 ? 36.938 23.490 144.596 1.00 13.00 234 LEU A O 1
ATOM 1736 N N . GLY A 1 237 ? 36.955 21.449 145.541 1.00 18.81 235 GLY A N 1
ATOM 1737 C CA . GLY A 1 237 ? 35.923 21.758 146.514 1.00 16.65 235 GLY A CA 1
ATOM 1738 C C . GLY A 1 237 ? 34.505 21.412 146.101 1.00 21.56 235 GLY A C 1
ATOM 1739 O O . GLY A 1 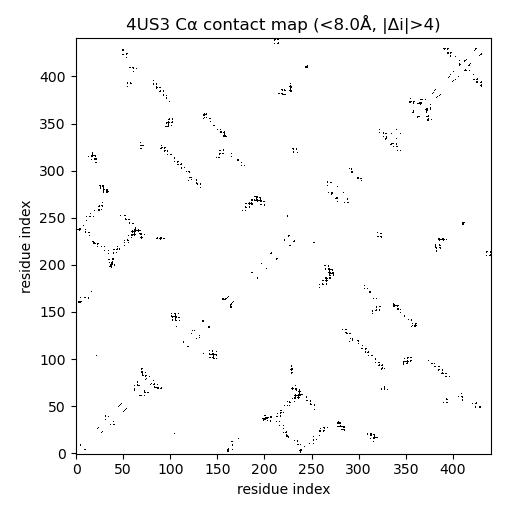237 ? 33.578 21.608 146.886 1.00 17.94 235 GLY A O 1
ATOM 1740 N N . MET A 1 238 ? 34.320 20.904 144.882 1.00 17.82 236 MET A N 1
ATOM 1741 C CA . MET A 1 238 ? 32.975 20.592 144.417 1.00 15.10 236 MET A CA 1
ATOM 1742 C C . MET A 1 238 ? 32.771 19.094 144.185 1.00 21.02 236 MET A C 1
ATOM 1743 O O . MET A 1 238 ? 31.682 18.657 143.797 1.00 29.01 236 MET A O 1
ATOM 1748 N N . GLY A 1 239 ? 33.805 18.296 144.414 1.00 19.23 237 GLY A N 1
ATOM 1749 C CA . GLY A 1 239 ? 33.698 16.877 144.129 1.00 18.59 237 GLY A CA 1
ATOM 1750 C C . GLY A 1 239 ? 34.065 16.483 142.703 1.00 17.69 237 GLY A C 1
ATOM 1751 O O . GLY A 1 239 ? 33.823 15.350 142.293 1.00 19.75 237 GLY A O 1
ATOM 1752 N N . ALA A 1 240 ? 34.639 17.404 141.932 1.00 18.78 238 ALA A N 1
ATOM 1753 C CA . ALA A 1 240 ? 35.131 17.055 140.591 1.00 14.83 238 ALA A CA 1
ATOM 1754 C C . ALA A 1 240 ? 36.286 16.050 140.644 1.00 16.06 238 ALA A C 1
ATOM 1755 O O . ALA A 1 240 ? 36.397 15.176 139.790 1.00 15.75 238 ALA A O 1
ATOM 1757 N N . LEU A 1 241 ? 37.144 16.178 141.653 1.00 13.29 239 LEU A N 1
ATOM 1758 C CA . LEU A 1 241 ? 38.272 15.267 141.814 1.00 15.43 239 LEU A CA 1
ATOM 1759 C C . LEU A 1 241 ? 37.861 14.006 142.583 1.00 17.66 239 LEU A C 1
ATOM 1760 O O . LEU A 1 241 ? 38.478 12.954 142.437 1.00 17.43 239 LEU A O 1
ATOM 1765 N N . ILE A 1 242 ? 36.802 14.108 143.387 1.00 16.81 240 ILE A N 1
ATOM 1766 C CA . ILE A 1 242 ? 36.191 12.922 143.962 1.00 18.53 240 ILE A CA 1
ATOM 1767 C C . ILE A 1 242 ? 35.692 12.036 142.827 1.00 19.62 240 ILE A C 1
ATOM 1768 O O . ILE A 1 242 ? 35.879 10.817 142.849 1.00 18.34 240 ILE A O 1
ATOM 1773 N N . THR A 1 243 ? 35.062 12.663 141.832 1.00 16.71 241 THR A N 1
ATOM 1774 C CA . THR A 1 243 ? 34.472 11.926 140.716 1.00 22.05 241 THR A CA 1
ATOM 1775 C C . THR A 1 243 ? 35.541 11.251 139.859 1.00 15.58 241 THR A C 1
ATOM 1776 O O . THR A 1 243 ? 35.462 10.058 139.584 1.00 21.88 241 THR A O 1
ATOM 1780 N N . TYR A 1 244 ? 36.545 12.010 139.456 1.00 17.62 242 TYR A N 1
ATOM 1781 C CA . TYR A 1 244 ? 37.657 11.437 138.707 1.00 16.90 242 TYR A CA 1
ATOM 1782 C C . TYR A 1 244 ? 38.377 10.392 139.518 1.00 17.72 242 TYR A C 1
ATOM 1783 O O . TYR A 1 244 ? 38.841 9.401 138.973 1.00 17.38 242 TYR A O 1
ATOM 1792 N N . GLY A 1 245 ? 38.463 10.609 140.829 1.00 20.08 243 GLY A N 1
ATOM 1793 C CA . GLY A 1 245 ? 39.097 9.642 141.711 1.00 18.17 243 GLY A CA 1
ATOM 1794 C C . GLY A 1 245 ? 38.285 8.366 141.799 1.00 20.30 243 GLY A C 1
ATOM 1795 O O . GLY A 1 245 ? 38.821 7.279 142.014 1.00 21.41 243 GLY A O 1
ATOM 1796 N N . SER A 1 246 ? 36.977 8.486 141.620 1.00 20.71 244 SER A N 1
ATOM 1797 C CA . SER A 1 246 ? 36.120 7.319 141.732 1.00 20.38 244 SER A CA 1
ATOM 1798 C C . SER A 1 246 ? 36.240 6.362 140.538 1.00 25.64 244 SER A C 1
ATOM 1799 O O . SER A 1 246 ? 35.679 5.264 140.576 1.00 26.20 244 SER A O 1
ATOM 1802 N N . TYR A 1 247 ? 36.959 6.767 139.489 1.00 18.94 245 TYR A N 1
ATOM 1803 C CA . TYR A 1 247 ? 37.163 5.905 138.317 1.00 23.79 245 TYR A CA 1
ATOM 1804 C C . TYR A 1 247 ? 38.526 5.233 138.347 1.00 25.85 245 TYR A C 1
ATOM 1805 O O . TYR A 1 247 ? 38.961 4.626 137.368 1.00 25.97 245 TYR A O 1
ATOM 1814 N N . VAL A 1 248 ? 39.184 5.339 139.492 1.00 25.32 246 VAL A N 1
ATOM 1815 C CA . VAL A 1 248 ? 40.564 4.921 139.666 1.00 24.72 246 VAL A CA 1
ATOM 1816 C C . VAL A 1 248 ? 40.656 3.623 140.450 1.00 28.38 246 VAL A C 1
ATOM 1817 O O . VAL A 1 248 ? 39.938 3.439 141.433 1.00 27.09 246 VAL A O 1
ATOM 1821 N N . SER A 1 249 ? 41.552 2.735 140.040 1.00 24.95 247 SER A N 1
ATOM 1822 C CA . SER A 1 249 ? 41.727 1.459 140.716 1.00 28.87 247 SER A CA 1
ATOM 1823 C C . SER A 1 249 ? 42.687 1.603 141.897 1.00 35.60 247 SER A C 1
ATOM 1824 O O . SER A 1 249 ? 43.270 2.673 142.103 1.00 30.60 247 SER A O 1
ATOM 1827 N N . LYS A 1 250 ? 42.863 0.530 142.668 1.00 36.83 248 LYS A N 1
ATOM 1828 C CA . LYS A 1 250 ? 43.834 0.554 143.768 1.00 39.94 248 LYS A CA 1
ATOM 1829 C C . LYS A 1 250 ? 45.274 0.585 143.247 1.00 36.59 248 LYS A C 1
ATOM 1830 O O . LYS A 1 250 ? 46.214 0.741 144.013 1.00 39.96 248 LYS A O 1
ATOM 1836 N N . ASP A 1 251 ? 45.425 0.447 141.932 1.00 46.55 249 ASP A N 1
ATOM 1837 C CA . ASP A 1 251 ? 46.707 0.620 141.251 1.00 48.86 249 ASP A CA 1
ATOM 1838 C C . ASP A 1 251 ? 46.898 2.092 140.895 1.00 50.92 249 ASP A C 1
ATOM 1839 O O . ASP A 1 251 ? 46.753 2.499 139.737 1.00 57.79 249 ASP A O 1
ATOM 1844 N N . SER A 1 252 ? 47.210 2.893 141.901 1.00 43.97 250 SER A N 1
ATOM 1845 C CA . SER A 1 252 ? 47.455 4.310 141.694 1.00 42.62 250 SER A CA 1
ATOM 1846 C C . SER A 1 252 ? 47.999 4.888 142.980 1.00 31.67 250 SER A C 1
ATOM 1847 O O . SER A 1 252 ? 47.633 4.449 144.065 1.00 40.06 250 SER A O 1
ATOM 1850 N N . ARG A 1 253 ? 48.870 5.878 142.858 1.00 34.99 251 ARG A N 1
ATOM 1851 C CA . ARG A 1 253 ? 49.459 6.503 144.026 1.00 35.03 251 ARG A CA 1
ATOM 1852 C C . ARG A 1 253 ? 48.926 7.916 144.153 1.00 28.95 251 ARG A C 1
ATOM 1853 O O . ARG A 1 253 ? 49.277 8.790 143.371 1.00 27.92 251 ARG A O 1
ATOM 1861 N N . LEU A 1 254 ? 48.083 8.137 145.153 1.00 24.35 252 LEU A N 1
ATOM 1862 C CA . LEU A 1 254 ? 47.398 9.416 145.286 1.00 25.98 252 LEU A CA 1
ATOM 1863 C C . LEU A 1 254 ? 48.269 10.632 145.636 1.00 24.30 252 LEU A C 1
ATOM 1864 O O . LEU A 1 254 ? 48.152 11.653 144.973 1.00 19.09 252 LEU A O 1
ATOM 1869 N N . PRO A 1 255 ? 49.144 10.532 146.666 1.00 28.25 253 PRO A N 1
ATOM 1870 C CA . PRO A 1 255 ? 49.900 11.735 147.034 1.00 21.22 253 PRO A CA 1
ATOM 1871 C C . PRO A 1 255 ? 50.684 12.339 145.870 1.00 21.75 253 PRO A C 1
ATOM 1872 O O . PRO A 1 255 ? 50.705 13.554 145.720 1.00 21.18 253 PRO A O 1
ATOM 1876 N N . GLY A 1 256 ? 51.317 11.496 145.065 1.00 27.96 254 GLY A N 1
ATOM 1877 C CA . GLY A 1 256 ? 52.126 11.965 143.956 1.00 24.22 254 GLY A CA 1
ATOM 1878 C C . GLY A 1 256 ? 51.293 12.694 142.927 1.00 21.22 254 GLY A C 1
ATOM 1879 O O . GLY A 1 256 ? 51.725 13.706 142.369 1.00 22.24 254 GLY A O 1
ATOM 1880 N N . ALA A 1 257 ? 50.088 12.184 142.692 1.00 21.08 255 ALA A N 1
ATOM 1881 C CA . ALA A 1 257 ? 49.162 12.786 141.743 1.00 21.71 255 ALA A CA 1
ATOM 1882 C C . ALA A 1 257 ? 48.747 14.182 142.201 1.00 18.04 255 ALA A C 1
ATOM 1883 O O . ALA A 1 257 ? 48.766 15.125 141.422 1.00 14.76 255 ALA A O 1
ATOM 1885 N N . ALA A 1 258 ? 48.381 14.303 143.474 1.00 17.95 256 ALA A N 1
ATOM 1886 C CA . ALA A 1 258 ? 47.942 15.579 144.037 1.00 15.84 256 ALA A CA 1
ATOM 1887 C C . ALA A 1 258 ? 49.030 16.625 143.911 1.00 19.25 256 ALA A C 1
ATOM 1888 O O . ALA A 1 258 ? 48.778 17.762 143.495 1.00 12.25 256 ALA A O 1
ATOM 1890 N N . VAL A 1 259 ? 50.245 16.237 144.287 1.00 17.76 257 VAL A N 1
ATOM 1891 C CA . VAL A 1 259 ? 51.369 17.153 144.182 1.00 20.15 257 VAL A CA 1
ATOM 1892 C C . VAL A 1 259 ? 51.646 17.543 142.728 1.00 13.07 257 VAL A C 1
ATOM 1893 O O . VAL A 1 259 ? 51.875 18.717 142.421 1.00 15.87 257 VAL A O 1
ATOM 1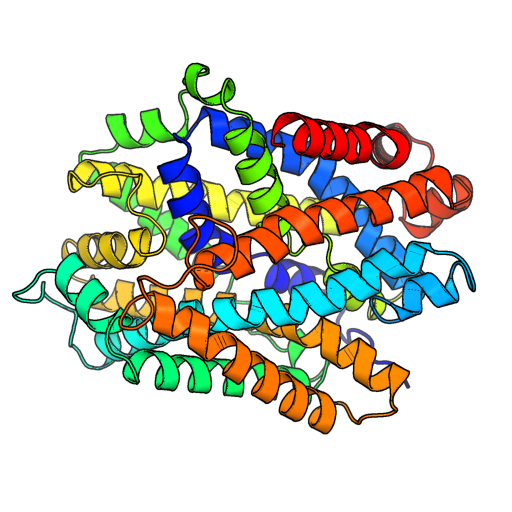897 N N . SER A 1 260 ? 51.622 16.569 141.829 1.00 17.62 258 SER A N 1
ATOM 1898 C CA . SER A 1 260 ? 51.874 16.851 140.407 1.00 16.55 258 SER A CA 1
ATOM 1899 C C . SER A 1 260 ? 50.849 17.801 139.799 1.00 18.40 258 SER A C 1
ATOM 1900 O O . SER A 1 260 ? 51.199 18.710 139.027 1.00 19.33 258 SER A O 1
ATOM 1903 N N . VAL A 1 261 ? 49.579 17.561 140.134 1.00 18.21 259 VAL A N 1
ATOM 1904 C CA . VAL A 1 261 ? 48.484 18.380 139.649 1.00 12.82 259 VAL A CA 1
ATOM 1905 C C . VAL A 1 261 ? 48.656 19.812 140.143 1.00 21.55 259 VAL A C 1
ATOM 1906 O O . VAL A 1 261 ? 48.602 20.752 139.356 1.00 17.75 259 VAL A O 1
ATOM 1910 N N . ALA A 1 262 ? 48.919 19.990 141.433 1.00 16.88 260 ALA A N 1
ATOM 1911 C CA . ALA A 1 262 ? 49.083 21.336 141.938 1.00 15.50 260 ALA A CA 1
ATOM 1912 C C . ALA A 1 262 ? 50.351 22.007 141.396 1.00 15.56 260 ALA A C 1
ATOM 1913 O O . ALA A 1 262 ? 50.335 23.193 141.072 1.00 18.00 260 ALA A O 1
ATOM 1915 N N . GLY A 1 263 ? 51.449 21.259 141.305 1.00 16.83 261 GLY A N 1
ATOM 1916 C CA . GLY A 1 263 ? 52.689 21.815 140.798 1.00 13.28 261 GLY A CA 1
ATOM 1917 C C . GLY A 1 263 ? 52.518 22.294 139.359 1.00 18.11 261 GLY A C 1
ATOM 1918 O O . GLY A 1 263 ? 52.861 23.429 139.002 1.00 16.21 261 GLY A O 1
ATOM 1919 N N . LEU A 1 264 ? 51.960 21.433 138.522 1.00 15.20 262 LEU A N 1
ATOM 1920 C CA . LEU A 1 264 ? 51.844 21.752 137.104 1.00 17.10 262 LEU A CA 1
ATOM 1921 C C . LEU A 1 264 ? 50.863 22.897 136.884 1.00 17.10 262 LEU A C 1
ATOM 1922 O O . LEU A 1 264 ? 51.098 23.802 136.073 1.00 15.53 262 LEU A O 1
ATOM 1927 N N . ASP A 1 265 ? 49.765 22.877 137.631 1.00 18.35 263 ASP A N 1
ATOM 1928 C CA . ASP A 1 265 ? 48.791 23.944 137.503 1.00 14.63 263 ASP A CA 1
ATOM 1929 C C . ASP A 1 265 ? 49.386 25.291 137.906 1.00 17.70 263 ASP A C 1
ATOM 1930 O O . ASP A 1 265 ? 49.096 26.328 137.307 1.00 17.92 263 ASP A O 1
ATOM 1935 N N . THR A 1 266 ? 50.240 25.271 138.921 1.00 19.66 264 THR A N 1
ATOM 1936 C CA . THR A 1 266 ? 50.897 26.478 139.371 1.00 14.22 264 THR A CA 1
ATOM 1937 C C . THR A 1 266 ? 51.921 26.975 138.352 1.00 12.89 264 THR A C 1
ATOM 1938 O O . THR A 1 266 ? 52.026 28.171 138.107 1.00 16.44 264 THR A O 1
ATOM 1942 N N . ALA A 1 267 ? 52.684 26.062 137.761 1.00 14.60 265 ALA A N 1
ATOM 1943 C CA . ALA A 1 267 ? 53.609 26.442 136.692 1.00 15.10 265 ALA A CA 1
ATOM 1944 C C . ALA A 1 267 ? 52.885 27.206 135.590 1.00 11.99 265 ALA A C 1
ATOM 1945 O O . ALA A 1 267 ? 53.325 28.295 135.184 1.00 14.56 265 ALA A O 1
ATOM 1947 N N . PHE A 1 268 ? 51.774 26.647 135.117 1.00 13.60 266 PHE A N 1
ATOM 1948 C CA . PHE A 1 268 ? 50.966 27.297 134.084 1.00 11.53 266 PHE A CA 1
ATOM 1949 C C . PHE A 1 268 ? 50.549 28.709 134.482 1.00 13.70 266 PHE A C 1
ATOM 1950 O O . PHE A 1 268 ? 50.692 29.626 133.697 1.00 16.15 266 PHE A O 1
ATOM 1958 N N . ALA A 1 269 ? 50.031 28.884 135.697 1.00 14.85 267 ALA A N 1
ATOM 1959 C CA . ALA A 1 269 ? 49.572 30.204 136.135 1.00 17.06 267 ALA A CA 1
ATOM 1960 C C . ALA A 1 269 ? 50.715 31.220 136.251 1.00 13.50 267 ALA A C 1
ATOM 1961 O O . ALA A 1 269 ? 50.579 32.351 135.815 1.00 16.42 267 ALA A O 1
ATOM 1963 N N . ILE A 1 270 ? 51.840 30.802 136.822 1.00 12.76 268 ILE A N 1
ATOM 1964 C CA . ILE A 1 270 ? 52.997 31.668 136.949 1.00 12.99 268 ILE A CA 1
ATOM 1965 C C . ILE A 1 270 ? 53.489 32.159 135.586 1.00 14.22 268 ILE A C 1
ATOM 1966 O O . ILE A 1 270 ? 53.687 33.364 135.384 1.00 14.15 268 ILE A O 1
ATOM 1971 N N . ILE A 1 271 ? 53.671 31.237 134.646 1.00 14.61 269 ILE A N 1
ATOM 1972 C CA . ILE A 1 271 ? 54.115 31.615 133.301 1.00 16.75 269 ILE A CA 1
ATOM 1973 C C . ILE A 1 271 ? 53.073 32.509 132.595 1.00 16.61 269 ILE A C 1
ATOM 1974 O O . ILE A 1 271 ? 53.416 33.447 131.866 1.00 14.53 269 ILE A O 1
ATOM 1979 N N . ALA A 1 272 ? 51.800 32.213 132.820 1.00 15.80 270 ALA A N 1
ATOM 1980 C CA . ALA A 1 272 ? 50.738 33.023 132.239 1.00 18.18 270 ALA A CA 1
ATOM 1981 C C . ALA A 1 272 ? 50.874 34.456 132.738 1.00 18.38 270 ALA A C 1
ATOM 1982 O O . ALA A 1 272 ? 50.783 35.416 131.962 1.00 20.78 270 ALA A O 1
ATOM 1984 N N . GLY A 1 273 ? 51.121 34.595 134.038 1.00 17.92 271 GLY A N 1
ATOM 1985 C CA . GLY A 1 273 ? 51.337 35.897 134.643 1.00 14.89 271 GLY A CA 1
ATOM 1986 C C . GLY A 1 273 ? 52.559 36.629 134.094 1.00 18.23 271 GLY A C 1
ATOM 1987 O O . GLY A 1 273 ? 52.526 37.847 133.910 1.00 16.70 271 GLY A O 1
ATOM 1988 N N . ILE A 1 274 ? 53.641 35.900 133.836 1.00 16.07 272 ILE A N 1
ATOM 1989 C CA . ILE A 1 274 ? 54.852 36.515 133.271 1.00 19.13 272 ILE A CA 1
ATOM 1990 C C . ILE A 1 274 ? 54.609 36.951 131.818 1.00 20.91 272 ILE A C 1
ATOM 1991 O O . ILE A 1 274 ? 55.203 37.913 131.329 1.00 22.45 272 ILE A O 1
ATOM 1996 N N . MET A 1 275 ? 53.729 36.241 131.126 1.00 12.29 273 MET A N 1
ATOM 1997 C CA . MET A 1 275 ? 53.342 36.655 129.790 1.00 16.45 273 MET A CA 1
ATOM 1998 C C . MET A 1 275 ? 52.520 37.946 129.876 1.00 19.50 273 MET A C 1
ATOM 1999 O O . MET A 1 275 ? 52.892 38.974 129.305 1.00 18.79 273 MET A O 1
ATOM 2004 N N . ILE A 1 276 ? 51.425 37.888 130.629 1.00 13.56 274 ILE A N 1
ATOM 2005 C CA . ILE A 1 276 ? 50.414 38.958 130.633 1.00 18.52 274 ILE A CA 1
ATOM 2006 C C . ILE A 1 276 ? 50.859 40.331 131.172 1.00 17.70 274 ILE A C 1
ATOM 2007 O O . ILE A 1 276 ? 50.673 41.342 130.496 1.00 19.03 274 ILE A O 1
ATOM 2012 N N . PHE A 1 277 ? 51.437 40.370 132.376 1.00 15.97 275 PHE A N 1
ATOM 2013 C CA . PHE A 1 277 ? 51.711 41.654 133.043 1.00 18.88 275 PHE A CA 1
ATOM 2014 C C . PHE A 1 277 ? 52.783 42.565 132.464 1.00 18.57 275 PHE A C 1
ATOM 2015 O O . PHE A 1 277 ? 52.562 43.780 132.363 1.00 18.36 275 PHE A O 1
ATOM 2023 N N . PRO A 1 278 ? 53.936 42.006 132.074 1.00 20.15 276 PRO A N 1
ATOM 2024 C CA . PRO A 1 278 ? 54.843 42.875 131.312 1.00 21.82 276 PRO A CA 1
ATOM 2025 C C . PRO A 1 278 ? 54.172 43.379 130.018 1.00 23.27 276 PRO A C 1
ATOM 2026 O O . PRO A 1 278 ? 54.440 44.493 129.575 1.00 22.30 276 PRO A O 1
ATOM 2030 N N . ALA A 1 279 ? 53.284 42.578 129.439 1.00 23.27 277 ALA A N 1
ATOM 2031 C CA . ALA A 1 279 ? 52.537 43.017 128.264 1.00 19.40 277 ALA A CA 1
ATOM 2032 C C . ALA A 1 279 ? 51.537 44.117 128.613 1.00 22.15 277 ALA A C 1
ATOM 2033 O O . ALA A 1 279 ? 51.443 45.116 127.905 1.00 20.62 277 ALA A O 1
ATOM 2035 N N . VAL A 1 280 ? 50.777 43.917 129.690 1.00 19.01 278 VAL A N 1
ATOM 2036 C CA . VAL A 1 280 ? 49.871 44.944 130.189 1.00 17.81 278 VAL A CA 1
ATOM 2037 C C . VAL A 1 280 ? 50.612 46.271 130.345 1.00 19.43 278 VAL A C 1
ATOM 2038 O O . VAL A 1 280 ? 50.141 47.327 129.915 1.00 17.72 278 VAL A O 1
ATOM 2042 N N . PHE A 1 281 ? 51.797 46.204 130.944 1.00 20.27 279 PHE A N 1
ATOM 2043 C CA . PHE A 1 281 ? 52.558 47.402 131.238 1.00 17.04 279 PHE A CA 1
ATOM 2044 C C . PHE A 1 281 ? 53.196 48.044 130.022 1.00 19.10 279 PHE A C 1
ATOM 2045 O O . PHE A 1 281 ? 53.229 49.264 129.922 1.00 21.02 279 PHE A O 1
ATOM 2053 N N . ALA A 1 282 ? 53.678 47.232 129.088 1.00 20.00 280 ALA A N 1
ATOM 2054 C CA . ALA A 1 282 ? 54.194 47.763 127.830 1.00 19.54 280 ALA A CA 1
ATOM 2055 C C . ALA A 1 282 ? 53.100 48.469 127.032 1.00 24.69 280 ALA A C 1
ATOM 2056 O O . ALA A 1 282 ? 53.371 49.415 126.286 1.00 24.80 280 ALA A O 1
ATOM 2058 N N . LEU A 1 283 ? 51.861 48.009 127.183 1.00 21.45 281 LEU A N 1
ATOM 2059 C CA . LEU A 1 283 ? 50.744 48.600 126.444 1.00 21.92 281 LEU A CA 1
ATOM 2060 C C . LEU A 1 283 ? 50.113 49.798 127.155 1.00 18.20 281 LEU A C 1
ATOM 2061 O O . LEU A 1 283 ? 49.212 50.426 126.621 1.00 20.53 281 LEU A O 1
ATOM 2066 N N . GLY A 1 284 ? 50.561 50.104 128.362 1.00 19.28 282 GLY A N 1
ATOM 2067 C CA . GLY A 1 284 ? 50.013 51.245 129.078 1.00 21.40 282 GLY A CA 1
ATOM 2068 C C . GLY A 1 284 ? 48.658 50.981 129.717 1.00 21.81 282 GLY A C 1
ATOM 2069 O O . GLY A 1 284 ? 48.033 51.892 130.255 1.00 24.18 282 GLY A O 1
ATOM 2070 N N . LEU A 1 285 ? 48.205 49.727 129.687 1.00 17.72 283 LEU A N 1
ATOM 2071 C CA . LEU A 1 285 ? 46.879 49.389 130.216 1.00 17.92 283 LEU A CA 1
ATOM 2072 C C . LEU A 1 285 ? 46.879 49.230 131.723 1.00 22.82 283 LEU A C 1
ATOM 2073 O O . LEU A 1 285 ? 47.918 48.988 132.344 1.00 21.74 283 LEU A O 1
ATOM 2078 N N . SER A 1 286 ? 45.696 49.361 132.306 1.00 24.48 284 SER A N 1
ATOM 2079 C CA . SER A 1 286 ? 45.514 49.092 133.717 1.00 24.10 284 SER A CA 1
ATOM 2080 C C . SER A 1 286 ? 45.409 47.590 133.979 1.00 23.80 284 SER A C 1
ATOM 2081 O O . SER A 1 286 ? 44.684 46.882 133.287 1.00 22.44 284 SER A O 1
ATOM 2084 N N . PRO A 1 287 ? 46.125 47.096 134.997 1.00 21.33 285 PRO A N 1
ATOM 2085 C CA . PRO A 1 287 ? 46.017 45.662 135.286 1.00 21.45 285 PRO A CA 1
ATOM 2086 C C . PRO A 1 287 ? 44.667 45.278 135.901 1.00 22.95 285 PRO A C 1
ATOM 2087 O O . PRO A 1 287 ? 44.340 44.086 135.941 1.00 20.83 285 PRO A O 1
ATOM 2091 N N . SER A 1 288 ? 43.894 46.272 136.343 1.00 21.70 286 SER A N 1
ATOM 2092 C CA . SER A 1 288 ? 42.578 46.051 136.953 1.00 24.10 286 SER A CA 1
ATOM 2093 C C . SER A 1 288 ? 41.430 45.905 135.953 1.00 27.68 286 SER A C 1
ATOM 2094 O O . SER A 1 288 ? 40.266 45.911 136.351 1.00 36.04 286 SER A O 1
ATOM 2097 N N . GLY A 1 289 ? 41.755 45.755 134.673 1.00 27.89 287 GLY A N 1
ATOM 2098 C CA . GLY A 1 289 ? 40.762 45.728 133.607 1.00 26.48 287 GLY A CA 1
ATOM 2099 C C . GLY A 1 289 ? 39.593 44.753 133.655 1.00 32.22 287 GLY A C 1
ATOM 2100 O O . GLY A 1 289 ? 38.694 44.837 132.823 1.00 32.85 287 GLY A O 1
ATOM 2101 N N . GLY A 1 290 ? 39.583 43.825 134.604 1.00 23.67 288 GLY A N 1
ATOM 2102 C CA . GLY A 1 290 ? 38.483 42.883 134.672 1.00 23.17 288 GLY A CA 1
ATOM 2103 C C . GLY A 1 290 ? 38.506 41.753 133.656 1.00 20.66 288 GLY A C 1
ATOM 2104 O O . GLY A 1 290 ? 39.493 41.560 132.942 1.00 21.08 288 GLY A O 1
ATOM 2105 N N . PRO A 1 291 ? 37.406 40.984 133.585 1.00 22.32 289 PRO A N 1
ATOM 2106 C CA . PRO A 1 291 ? 37.393 39.682 132.896 1.00 17.11 289 PRO A CA 1
ATOM 2107 C C . PRO A 1 291 ? 37.855 39.650 131.428 1.00 19.62 289 PRO A C 1
ATOM 2108 O O . PRO A 1 291 ? 38.251 38.579 130.943 1.00 20.20 289 PRO A O 1
ATOM 2112 N N . GLY A 1 292 ? 37.806 40.774 130.726 1.00 19.25 290 GLY A N 1
ATOM 2113 C CA . GLY A 1 292 ? 38.247 40.798 129.341 1.00 19.57 290 GLY A CA 1
ATOM 2114 C C . GLY A 1 292 ? 39.726 41.074 129.142 1.00 18.41 290 GLY A C 1
ATOM 2115 O O . GLY A 1 292 ? 40.207 41.100 128.004 1.00 16.17 290 GLY A O 1
ATOM 2116 N N . LEU A 1 293 ? 40.441 41.273 130.245 1.00 16.97 291 LEU A N 1
ATOM 2117 C CA . LEU A 1 293 ? 41.879 41.602 130.236 1.00 17.39 291 LEU A CA 1
ATOM 2118 C C . LEU A 1 293 ? 42.724 40.896 129.155 1.00 15.68 291 LEU A C 1
ATOM 2119 O O . LEU A 1 293 ? 43.360 41.554 128.326 1.00 21.27 291 LEU A O 1
ATOM 2124 N N . VAL A 1 294 ? 42.706 39.569 129.129 1.00 18.39 292 VAL A N 1
ATOM 2125 C CA . VAL A 1 294 ? 43.573 38.833 128.197 1.00 16.74 292 VAL A CA 1
ATOM 2126 C C . VAL A 1 294 ? 43.106 38.908 126.738 1.00 18.56 292 VAL A C 1
ATOM 2127 O O . VAL A 1 294 ? 43.936 38.892 125.818 1.00 15.37 292 VAL A O 1
ATOM 2131 N N . PHE A 1 295 ? 41.787 39.006 126.543 1.00 15.51 293 PHE A N 1
ATOM 2132 C CA . PHE A 1 295 ? 41.182 39.181 125.227 1.00 15.42 293 PHE A CA 1
ATOM 2133 C C . PHE A 1 295 ? 41.496 40.541 124.610 1.00 18.54 293 PHE A C 1
ATOM 2134 O O . PHE A 1 295 ? 41.411 40.724 123.391 1.00 22.66 293 PHE A O 1
ATOM 2142 N N . VAL A 1 296 ? 41.838 41.499 125.457 1.00 17.82 294 VAL A N 1
ATOM 2143 C CA . VAL A 1 296 ? 42.290 42.794 124.987 1.00 19.51 294 VAL A CA 1
ATOM 2144 C C . VAL A 1 296 ? 43.817 42.789 124.794 1.00 18.19 294 VAL A C 1
ATOM 2145 O O . VAL A 1 296 ? 44.343 43.313 123.803 1.00 22.73 294 VAL A O 1
ATOM 2149 N N . VAL A 1 297 ? 44.531 42.169 125.726 1.00 15.54 295 VAL A N 1
ATOM 2150 C CA . VAL A 1 297 ? 45.989 42.199 125.710 1.00 14.42 295 VAL A CA 1
ATOM 2151 C C . VAL A 1 297 ? 46.638 41.263 124.676 1.00 19.35 295 VAL A C 1
ATOM 2152 O O . VAL A 1 297 ? 47.484 41.690 123.892 1.00 15.09 295 VAL A O 1
ATOM 2156 N N . LEU A 1 298 ? 46.257 39.990 124.687 1.00 17.40 296 LEU A N 1
ATOM 2157 C CA . LEU A 1 298 ? 46.889 39.000 123.806 1.00 13.23 296 LEU A CA 1
ATOM 2158 C C . LEU A 1 298 ? 46.847 39.346 122.311 1.00 18.75 296 LEU A C 1
ATOM 2159 O O . LEU A 1 298 ? 47.876 39.300 121.647 1.00 19.01 296 LEU A O 1
ATOM 2164 N N . PRO A 1 299 ? 45.676 39.747 121.786 1.00 20.25 297 PRO A N 1
ATOM 2165 C CA . PRO A 1 299 ? 45.680 40.119 120.362 1.00 21.59 297 PRO A CA 1
ATOM 2166 C C . PRO A 1 299 ? 46.606 41.310 120.045 1.00 25.50 297 PRO A C 1
ATOM 2167 O O . PRO A 1 299 ? 47.173 41.367 118.955 1.00 20.39 297 PRO A O 1
ATOM 2171 N N . ASP A 1 300 ? 46.749 42.243 120.981 1.00 21.50 298 ASP A N 1
ATOM 2172 C CA . ASP A 1 300 ? 47.738 43.312 120.858 1.00 24.73 298 ASP A CA 1
ATOM 2173 C C . ASP A 1 300 ? 49.164 42.761 120.747 1.00 31.43 298 ASP A C 1
ATOM 2174 O O . ASP A 1 300 ? 49.984 43.228 119.939 1.00 30.39 298 ASP A O 1
ATOM 2179 N N . ILE A 1 301 ? 49.458 41.769 121.578 1.00 25.35 299 ILE A N 1
ATOM 2180 C CA . ILE A 1 301 ? 50.778 41.159 121.586 1.00 28.08 299 ILE A CA 1
ATOM 2181 C C . ILE A 1 301 ? 51.042 40.388 120.287 1.00 26.24 299 ILE A C 1
ATOM 2182 O O . ILE A 1 301 ? 52.132 40.470 119.716 1.00 28.35 299 ILE A O 1
ATOM 2187 N N . PHE A 1 302 ? 50.041 39.654 119.816 1.00 23.90 300 PHE A N 1
ATOM 2188 C CA . PHE A 1 302 ? 50.184 38.891 118.580 1.00 24.35 300 PHE A CA 1
ATOM 2189 C C . PHE A 1 302 ? 50.365 39.838 117.394 1.00 26.10 300 PHE A C 1
ATOM 2190 O O . PHE A 1 302 ? 51.100 39.548 116.451 1.00 27.30 300 PHE A O 1
ATOM 2198 N N . ASP A 1 303 ? 49.674 40.968 117.448 1.00 25.99 301 ASP A N 1
ATOM 2199 C CA . ASP A 1 303 ? 49.721 41.948 116.378 1.00 25.99 301 ASP A CA 1
ATOM 2200 C C . ASP A 1 303 ? 51.119 42.540 116.194 1.00 27.58 301 ASP A C 1
ATOM 2201 O O . ASP A 1 303 ? 51.461 42.976 115.107 1.00 33.94 301 ASP A O 1
ATOM 2206 N N . SER A 1 304 ? 51.924 42.538 117.251 1.00 28.47 302 SER A N 1
ATOM 2207 C CA . SER A 1 304 ? 53.276 43.089 117.191 1.00 29.74 302 SER A CA 1
ATOM 2208 C C . SER A 1 304 ? 54.295 42.105 116.614 1.00 32.45 302 SER A C 1
ATOM 2209 O O . SER A 1 304 ? 55.447 42.463 116.368 1.00 28.02 302 SER A O 1
ATOM 2212 N N . ILE A 1 305 ? 53.865 40.861 116.432 1.00 29.94 303 ILE A N 1
ATOM 2213 C CA . ILE A 1 305 ? 54.698 39.804 115.865 1.00 31.33 303 ILE A CA 1
ATOM 2214 C C . ILE A 1 305 ? 54.362 39.717 114.380 1.00 26.65 303 ILE A C 1
ATOM 2215 O O . ILE A 1 305 ? 53.203 39.890 113.993 1.00 20.34 303 ILE A O 1
ATOM 2220 N N . ARG A 1 306 ? 55.369 39.475 113.546 1.00 28.92 304 ARG A N 1
ATOM 2221 C CA . ARG A 1 306 ? 55.153 39.421 112.105 1.00 24.11 304 ARG A CA 1
ATOM 2222 C C . ARG A 1 306 ? 54.274 38.220 111.768 1.00 22.60 304 ARG A C 1
ATOM 2223 O O . ARG A 1 306 ? 53.288 38.340 111.042 1.00 20.46 304 ARG A O 1
ATOM 2231 N N . LEU A 1 307 ? 54.617 37.069 112.339 1.00 25.00 305 LEU A N 1
ATOM 2232 C CA . LEU A 1 307 ? 53.861 35.838 112.139 1.00 21.71 305 LEU A CA 1
ATOM 2233 C C . LEU A 1 307 ? 52.767 35.672 113.190 1.00 26.32 305 LEU A C 1
ATOM 2234 O O . LEU A 1 307 ? 52.291 34.566 113.439 1.00 21.90 305 LEU A O 1
ATOM 2239 N N . GLY A 1 308 ? 52.380 36.785 113.804 1.00 25.03 306 GLY A N 1
ATOM 2240 C CA . GLY A 1 308 ? 51.396 36.795 114.872 1.00 21.69 306 GLY A CA 1
ATOM 2241 C C . GLY A 1 308 ? 50.051 36.147 114.603 1.00 21.47 306 GLY A C 1
ATOM 2242 O O . GLY A 1 308 ? 49.488 35.544 115.502 1.00 22.74 306 GLY A O 1
ATOM 2243 N N . PRO A 1 309 ? 49.508 36.289 113.381 1.00 26.92 307 PRO A N 1
ATOM 2244 C CA . PRO A 1 309 ? 48.237 35.592 113.153 1.00 21.26 307 PRO A CA 1
ATOM 2245 C C . PRO A 1 309 ? 48.359 34.079 113.316 1.00 20.38 307 PRO A C 1
ATOM 2246 O O . PRO A 1 309 ? 47.412 33.435 113.748 1.00 18.43 307 PRO A O 1
ATOM 2250 N N . ILE A 1 310 ? 49.517 33.523 112.980 1.00 20.24 308 ILE A N 1
ATOM 2251 C CA . ILE A 1 310 ? 49.758 32.101 113.167 1.00 17.74 308 ILE A CA 1
ATOM 2252 C C . ILE A 1 310 ? 49.800 31.763 114.666 1.00 22.17 308 ILE A C 1
ATOM 2253 O O . ILE A 1 310 ? 49.232 30.763 115.098 1.00 19.50 308 ILE A O 1
ATOM 2258 N N . VAL A 1 311 ? 50.464 32.612 115.447 1.00 21.81 309 VAL A N 1
ATOM 2259 C CA . VAL A 1 311 ? 50.539 32.442 116.891 1.00 21.58 309 VAL A CA 1
ATOM 2260 C C . VAL A 1 311 ? 49.127 32.493 117.512 1.00 22.13 309 VAL A C 1
ATOM 2261 O O . VAL A 1 311 ? 48.767 31.656 118.348 1.00 24.05 309 VAL A O 1
ATOM 2265 N N . GLY A 1 312 ? 48.338 33.475 117.086 1.00 20.34 310 GLY A N 1
ATOM 2266 C CA . GLY A 1 312 ? 46.958 33.610 117.516 1.00 21.37 310 GLY A CA 1
ATOM 2267 C C . GLY A 1 312 ? 46.159 32.341 117.269 1.00 21.40 310 GLY A C 1
ATOM 2268 O O . GLY A 1 312 ? 45.444 31.874 118.146 1.00 20.83 310 GLY A O 1
ATOM 2269 N N . ILE A 1 313 ? 46.278 31.778 116.071 1.00 22.40 311 ILE A N 1
ATOM 2270 C CA . ILE A 1 313 ? 45.580 30.536 115.761 1.00 18.61 311 ILE A CA 1
ATOM 2271 C C . ILE A 1 313 ? 45.998 29.413 116.695 1.00 18.03 311 ILE A C 1
ATOM 2272 O O . ILE A 1 313 ? 45.142 28.714 117.242 1.00 19.79 311 ILE A O 1
ATOM 2277 N N . ALA A 1 314 ? 47.309 29.257 116.894 1.00 14.41 312 ALA A N 1
ATOM 2278 C CA . ALA A 1 314 ? 47.830 28.206 117.757 1.00 14.83 312 ALA A CA 1
ATOM 2279 C C . ALA A 1 314 ? 47.342 28.376 119.193 1.00 16.37 312 ALA A C 1
ATOM 2280 O O . ALA A 1 314 ? 46.947 27.408 119.826 1.00 15.51 312 ALA A O 1
ATOM 2282 N N . PHE A 1 315 ? 47.361 29.616 119.680 1.00 15.07 313 PHE A N 1
ATOM 2283 C CA . PHE A 1 315 ? 47.005 29.932 121.060 1.00 14.42 313 PHE A CA 1
ATOM 2284 C C . PHE A 1 315 ? 45.558 29.615 121.367 1.00 14.18 313 PHE A C 1
ATOM 2285 O O . PHE A 1 315 ? 45.252 28.940 122.339 1.00 16.04 313 PHE A O 1
ATOM 2293 N N . PHE A 1 316 ? 44.662 30.114 120.531 1.00 17.36 314 PHE A N 1
ATOM 2294 C CA . PHE A 1 316 ? 43.246 29.947 120.798 1.00 15.32 314 PHE A CA 1
ATOM 2295 C C . PHE A 1 316 ? 42.791 28.516 120.561 1.00 14.86 314 PHE A C 1
ATOM 2296 O O . PHE A 1 316 ? 41.861 28.053 121.217 1.00 19.70 314 PHE A O 1
ATOM 2304 N N . ILE A 1 317 ? 43.469 27.809 119.661 1.00 14.73 315 ILE A N 1
ATOM 2305 C CA . ILE A 1 317 ? 43.224 26.379 119.491 1.00 19.74 315 ILE A CA 1
ATOM 2306 C C . ILE A 1 317 ? 43.598 25.665 120.777 1.00 15.38 315 ILE A C 1
ATOM 2307 O O . ILE A 1 317 ? 42.779 24.957 121.365 1.00 18.91 315 ILE A O 1
ATOM 2312 N N . LEU A 1 318 ? 44.831 25.876 121.217 1.00 11.93 316 LEU A N 1
ATOM 2313 C CA . LEU A 1 318 ? 45.370 25.144 122.349 1.00 16.09 316 LEU A CA 1
ATOM 2314 C C . LEU A 1 318 ? 44.671 25.474 123.685 1.00 13.49 316 LEU A C 1
ATOM 2315 O O . LEU A 1 318 ? 44.442 24.581 124.514 1.00 13.29 316 LEU A O 1
ATOM 2320 N N . LEU A 1 319 ? 44.311 26.738 123.874 1.00 13.02 317 LEU A N 1
ATOM 2321 C CA . LEU A 1 319 ? 43.560 27.136 125.060 1.00 17.06 317 LEU A CA 1
ATOM 2322 C C . LEU A 1 319 ? 42.134 26.586 124.998 1.00 15.20 317 LEU A C 1
ATOM 2323 O O . LEU A 1 319 ? 41.531 26.256 126.029 1.00 12.94 317 LEU A O 1
ATOM 2328 N N . GLY A 1 320 ? 41.605 26.476 123.781 1.00 12.20 318 GLY A N 1
ATOM 2329 C CA . GLY A 1 320 ? 40.276 25.932 123.577 1.00 12.03 318 GLY A CA 1
ATOM 2330 C C . GLY A 1 320 ? 40.212 24.471 123.966 1.00 14.75 318 GLY A C 1
ATOM 2331 O O . GLY A 1 320 ? 39.253 24.021 124.599 1.00 13.35 318 GLY A O 1
ATOM 2332 N N . ALA A 1 321 ? 41.240 23.723 123.583 1.00 11.56 319 ALA A N 1
ATOM 2333 C CA . ALA A 1 321 ? 41.334 22.320 123.950 1.00 12.61 319 ALA A CA 1
ATOM 2334 C C . ALA A 1 321 ? 41.460 22.165 125.463 1.00 11.87 319 ALA A C 1
ATOM 2335 O O . ALA A 1 321 ? 40.936 21.217 126.040 1.00 13.52 319 ALA A O 1
ATOM 2337 N N . ALA A 1 322 ? 42.153 23.100 126.097 1.00 15.09 320 ALA A N 1
ATOM 2338 C CA . ALA A 1 322 ? 42.327 23.066 127.545 1.00 13.19 320 ALA A CA 1
ATOM 2339 C C . ALA A 1 322 ? 41.027 23.432 128.286 1.00 10.70 320 ALA A C 1
ATOM 2340 O O . ALA A 1 322 ? 40.676 22.817 129.282 1.00 15.23 320 ALA A O 1
ATOM 2342 N N . ALA A 1 323 ? 40.330 24.443 127.794 1.00 14.35 321 ALA A N 1
ATOM 2343 C CA . ALA A 1 323 ? 39.025 24.809 128.318 1.00 14.43 321 ALA A CA 1
ATOM 2344 C C . ALA A 1 323 ? 38.039 23.641 128.170 1.00 13.08 321 ALA A C 1
ATOM 2345 O O . ALA A 1 323 ? 37.201 23.407 129.046 1.00 9.06 321 ALA A O 1
ATOM 2347 N N . LEU A 1 324 ? 38.155 22.911 127.057 1.00 12.65 322 LEU A N 1
ATOM 2348 C CA . LEU A 1 324 ? 37.297 21.749 126.785 1.00 14.02 322 LEU A CA 1
ATOM 2349 C C . LEU A 1 324 ? 37.483 20.623 127.814 1.00 13.28 322 LEU A C 1
ATOM 2350 O O . LEU A 1 324 ? 36.509 20.111 128.351 1.00 12.42 322 LEU A O 1
ATOM 2355 N N . SER A 1 325 ? 38.725 20.248 128.106 1.00 13.49 323 SER A N 1
ATOM 2356 C CA . SER A 1 325 ? 38.957 19.194 129.084 1.00 10.76 323 SER A CA 1
ATOM 2357 C C . SER A 1 325 ? 38.499 19.619 130.473 1.00 11.46 323 SER A C 1
ATOM 2358 O O . SER A 1 325 ? 38.050 18.789 131.250 1.00 13.79 323 SER A O 1
ATOM 2361 N N . SER A 1 326 ? 38.604 20.910 130.781 1.00 11.97 324 SER A N 1
ATOM 2362 C CA . SER A 1 326 ? 38.169 21.413 132.079 1.00 10.68 324 SER A CA 1
ATOM 2363 C C . SER A 1 326 ? 36.643 21.432 132.158 1.00 13.46 324 SER A C 1
ATOM 2364 O O . SER A 1 326 ? 36.079 21.059 133.178 1.00 11.66 324 SER A O 1
ATOM 2367 N N . ALA A 1 327 ? 35.988 21.882 131.088 1.00 11.93 325 ALA A N 1
ATOM 2368 C CA . ALA A 1 327 ? 34.518 21.890 131.010 1.00 9.90 325 ALA A CA 1
ATOM 2369 C C . ALA A 1 327 ? 33.899 20.503 131.170 1.00 13.54 325 ALA A C 1
ATOM 2370 O O . ALA A 1 327 ? 32.872 20.347 131.830 1.00 14.61 325 ALA A O 1
ATOM 2372 N N . VAL A 1 328 ? 34.512 19.511 130.525 1.00 14.59 326 VAL A N 1
ATOM 2373 C CA . VAL A 1 328 ? 34.097 18.113 130.627 1.00 13.48 326 VAL A CA 1
ATOM 2374 C C . VAL A 1 328 ? 34.116 17.603 132.087 1.00 17.37 326 VAL A C 1
ATOM 2375 O O . VAL A 1 328 ? 33.194 16.916 132.535 1.00 14.50 326 VAL A O 1
ATOM 2379 N N . SER A 1 329 ? 35.151 17.966 132.839 1.00 14.14 327 SER A N 1
ATOM 2380 C CA . SER A 1 329 ? 35.205 17.576 134.244 1.00 17.98 327 SER A CA 1
ATOM 2381 C C . SER A 1 329 ? 34.112 18.272 135.067 1.00 14.54 327 SER A C 1
ATOM 2382 O O . SER A 1 329 ? 33.571 17.685 135.989 1.00 15.01 327 SER A O 1
ATOM 2385 N N . LEU A 1 330 ? 33.775 19.509 134.721 1.00 12.81 328 LEU A N 1
ATOM 2386 C CA . LEU A 1 330 ? 32.673 20.209 135.381 1.00 14.10 328 LEU A CA 1
ATOM 2387 C C . LEU A 1 330 ? 31.323 19.543 135.103 1.00 16.42 328 LEU A C 1
ATOM 2388 O O . LEU A 1 330 ? 30.504 19.358 136.012 1.00 16.35 328 LEU A O 1
ATOM 2393 N N . LEU A 1 331 ? 31.085 19.198 133.843 1.00 17.15 329 LEU A N 1
ATOM 2394 C CA . LEU A 1 331 ? 29.826 18.558 133.464 1.00 15.99 329 LEU A CA 1
ATOM 2395 C C . LEU A 1 331 ? 29.721 17.154 134.063 1.00 20.92 329 LEU A C 1
ATOM 2396 O O . LEU A 1 331 ? 28.629 16.656 134.329 1.00 14.05 329 LEU A O 1
ATOM 2401 N N . GLU A 1 332 ? 30.867 16.527 134.300 1.00 21.13 330 GLU A N 1
ATOM 2402 C CA . GLU A 1 332 ? 30.878 15.163 134.797 1.00 16.51 330 GLU A CA 1
ATOM 2403 C C . GLU A 1 332 ? 30.289 15.061 136.207 1.00 15.95 330 GLU A C 1
ATOM 2404 O O . GLU A 1 332 ? 29.729 14.036 136.569 1.00 18.40 330 GLU A O 1
ATOM 2410 N N . VAL A 1 333 ? 30.390 16.136 136.983 1.00 18.20 331 VAL A N 1
ATOM 2411 C CA . VAL A 1 333 ? 29.874 16.142 138.355 1.00 19.74 331 VAL A CA 1
ATOM 2412 C C . VAL A 1 333 ? 28.335 15.972 138.464 1.00 20.85 331 VAL A C 1
ATOM 2413 O O . VAL A 1 333 ? 27.865 15.016 139.098 1.00 19.07 331 VAL A O 1
ATOM 2417 N N . PRO A 1 334 ? 27.544 16.874 137.844 1.00 16.42 332 PRO A N 1
ATOM 2418 C CA . PRO A 1 334 ? 26.100 16.604 137.874 1.00 19.68 332 PRO A CA 1
ATOM 2419 C C . PRO A 1 334 ? 25.725 15.340 137.101 1.00 17.31 332 PRO A C 1
ATOM 2420 O O . PRO A 1 334 ? 24.800 14.636 137.496 1.00 23.34 332 PRO A O 1
ATOM 2424 N N . VAL A 1 335 ? 26.422 15.046 136.012 1.00 18.92 333 VAL A N 1
ATOM 2425 C CA . VAL A 1 335 ? 26.063 13.884 135.218 1.00 20.32 333 VAL A CA 1
ATOM 2426 C C . VAL A 1 335 ? 26.205 12.605 136.027 1.00 24.50 333 VAL A C 1
ATOM 2427 O O . VAL A 1 335 ? 25.292 11.783 136.038 1.00 26.59 333 VAL A O 1
ATOM 2431 N N . ALA A 1 336 ? 27.325 12.457 136.731 1.00 19.74 334 ALA A N 1
ATOM 2432 C CA . ALA A 1 336 ? 27.572 11.243 137.499 1.00 21.44 334 ALA A CA 1
ATOM 2433 C C . ALA A 1 336 ? 26.506 11.071 138.562 1.00 22.71 334 ALA A C 1
ATOM 2434 O O . ALA A 1 336 ? 26.018 9.967 138.799 1.00 23.99 334 ALA A O 1
ATOM 2436 N N . TYR A 1 337 ? 26.141 12.186 139.183 1.00 22.53 335 TYR A N 1
ATOM 2437 C CA . TYR A 1 337 ? 25.174 12.205 140.265 1.00 21.86 335 TYR A CA 1
ATOM 2438 C C . TYR A 1 337 ? 23.772 11.858 139.794 1.00 22.38 335 TYR A C 1
ATOM 2439 O O . TYR A 1 337 ? 23.069 11.087 140.440 1.00 24.36 335 TYR A O 1
ATOM 2448 N N . PHE A 1 338 ? 23.367 12.446 138.675 1.00 25.37 336 PHE A N 1
ATOM 2449 C CA . PHE A 1 338 ? 22.039 12.213 138.120 1.00 25.53 336 PHE A CA 1
ATOM 2450 C C . PHE A 1 338 ? 21.900 10.812 137.557 1.00 32.14 336 PHE A C 1
ATOM 2451 O O . PHE A 1 338 ? 20.823 10.226 137.611 1.00 32.35 336 PHE A O 1
ATOM 2459 N N . MET A 1 339 ? 22.987 10.282 137.002 1.00 29.24 337 MET A N 1
ATOM 2460 C CA . MET A 1 339 ? 22.981 8.906 136.520 1.00 29.72 337 MET A CA 1
ATOM 2461 C C . MET A 1 339 ? 22.615 7.967 137.658 1.00 30.13 337 MET A C 1
ATOM 2462 O O . MET A 1 339 ? 21.679 7.188 137.530 1.00 32.74 337 MET A O 1
ATOM 2467 N N . ARG A 1 340 ? 23.335 8.071 138.776 1.00 27.68 338 ARG A N 1
ATOM 2468 C CA . ARG A 1 340 ? 23.052 7.247 139.947 1.00 27.82 338 ARG A CA 1
ATOM 2469 C C . ARG A 1 340 ? 21.698 7.533 140.601 1.00 36.05 338 ARG A C 1
ATOM 2470 O O . ARG A 1 340 ? 20.924 6.613 140.847 1.00 42.86 338 ARG A O 1
ATOM 2478 N N . LYS A 1 341 ? 21.425 8.801 140.896 1.00 31.10 339 LYS A N 1
ATOM 2479 C CA . LYS A 1 341 ? 20.244 9.165 141.678 1.00 36.66 339 LYS A CA 1
ATOM 2480 C C . LYS A 1 341 ? 18.915 8.896 140.968 1.00 42.18 339 LYS A C 1
ATOM 2481 O O . LYS A 1 341 ? 17.917 8.572 141.615 1.00 44.14 339 LYS A O 1
ATOM 2487 N N . PHE A 1 342 ? 18.902 9.009 139.643 1.00 36.78 340 PHE A N 1
ATOM 2488 C CA . PHE A 1 342 ? 17.647 8.923 138.899 1.00 37.40 340 PHE A CA 1
ATOM 2489 C C . PHE A 1 342 ? 17.649 7.892 137.782 1.00 39.62 340 PHE A C 1
ATOM 2490 O O . PHE A 1 342 ? 16.728 7.858 136.960 1.00 33.25 340 PHE A O 1
ATOM 2498 N N . ASP A 1 343 ? 18.685 7.059 137.756 1.00 37.12 341 ASP A N 1
ATOM 2499 C CA . ASP A 1 343 ? 18.840 6.048 136.718 1.00 38.93 341 ASP A CA 1
ATOM 2500 C C . ASP A 1 343 ? 18.793 6.582 135.303 1.00 37.05 341 ASP A C 1
ATOM 2501 O O . ASP A 1 343 ? 18.401 5.871 134.375 1.00 44.30 341 ASP A O 1
ATOM 2506 N N . TRP A 1 344 ? 19.201 7.832 135.141 1.00 38.17 342 TRP A N 1
ATOM 2507 C CA . TRP A 1 344 ? 19.391 8.399 133.819 1.00 30.35 342 TRP A CA 1
ATOM 2508 C C . TRP A 1 344 ? 20.590 7.756 133.137 1.00 30.08 342 TRP A C 1
ATOM 2509 O O . TRP A 1 344 ? 21.623 7.510 133.768 1.00 29.89 342 TRP A O 1
ATOM 2520 N N . SER A 1 345 ? 20.445 7.480 131.848 1.00 24.91 343 SER A N 1
ATOM 2521 C CA . SER A 1 345 ? 21.560 7.051 131.023 1.00 22.95 343 SER A CA 1
ATOM 2522 C C . SER A 1 345 ? 22.570 8.205 130.901 1.00 29.14 343 SER A C 1
ATOM 2523 O O . SER A 1 345 ? 22.208 9.377 131.048 1.00 28.54 343 SER A O 1
ATOM 2526 N N . ARG A 1 346 ? 23.831 7.880 130.644 1.00 27.69 344 ARG A N 1
ATOM 2527 C CA . ARG A 1 346 ? 24.868 8.900 130.506 1.00 24.07 344 ARG A CA 1
ATOM 2528 C C . ARG A 1 346 ? 24.542 9.934 129.422 1.00 25.68 344 ARG A C 1
ATOM 2529 O O . ARG A 1 346 ? 24.684 11.144 129.630 1.00 22.38 344 ARG A O 1
ATOM 2537 N N . LYS A 1 347 ? 24.113 9.450 128.260 1.00 22.45 345 LYS A N 1
ATOM 2538 C CA . LYS A 1 347 ? 23.786 10.334 127.156 1.00 25.14 345 LYS A CA 1
ATOM 2539 C C . LYS A 1 347 ? 22.634 11.263 127.495 1.00 25.32 345 LYS A C 1
ATOM 2540 O O . LYS A 1 347 ? 22.650 12.444 127.138 1.00 27.22 345 LYS A O 1
ATOM 2546 N N . GLN A 1 348 ? 21.640 10.721 128.188 1.00 25.90 346 GLN A N 1
ATOM 2547 C CA . GLN A 1 348 ? 20.461 11.478 128.570 1.00 27.96 346 GLN A CA 1
ATOM 2548 C C . GLN A 1 348 ? 20.806 12.542 129.616 1.00 25.60 346 GLN A C 1
ATOM 2549 O O . GLN A 1 348 ? 20.382 13.692 129.515 1.00 22.10 346 GLN A O 1
ATOM 2555 N N . ALA A 1 349 ? 21.575 12.153 130.623 1.00 23.00 347 ALA A N 1
ATOM 2556 C CA . ALA A 1 349 ? 22.040 13.106 131.626 1.00 25.44 347 ALA A CA 1
ATOM 2557 C C . ALA A 1 349 ? 22.910 14.213 131.010 1.00 22.55 347 ALA A C 1
ATOM 2558 O O . ALA A 1 349 ? 22.704 15.398 131.280 1.00 23.17 347 ALA A O 1
ATOM 2560 N N . ALA A 1 350 ? 23.873 13.827 130.176 1.00 19.08 348 ALA A N 1
ATOM 2561 C CA . ALA A 1 350 ? 24.758 14.804 129.540 1.00 20.07 348 ALA A CA 1
ATOM 2562 C C . ALA A 1 350 ? 24.017 15.846 128.693 1.00 24.17 348 ALA A C 1
ATOM 2563 O O . ALA A 1 350 ? 24.290 17.057 128.767 1.00 20.04 348 ALA A O 1
ATOM 2565 N N . ILE A 1 351 ? 23.080 15.373 127.880 1.00 26.44 349 ILE A N 1
ATOM 2566 C CA . ILE A 1 351 ? 22.341 16.265 127.010 1.00 21.96 349 ILE A CA 1
ATOM 2567 C C . ILE A 1 351 ? 21.408 17.144 127.824 1.00 20.82 349 ILE A C 1
ATOM 2568 O O . ILE A 1 351 ? 21.366 18.354 127.620 1.00 20.73 349 ILE A O 1
ATOM 2573 N N . THR A 1 352 ? 20.681 16.538 128.763 1.00 22.38 350 THR A N 1
ATOM 2574 C CA . THR A 1 352 ? 19.678 17.272 129.530 1.00 29.23 350 THR A CA 1
ATOM 2575 C C . THR A 1 352 ? 20.328 18.327 130.417 1.00 21.71 350 THR A C 1
ATOM 2576 O O . THR A 1 352 ? 19.955 19.496 130.369 1.00 19.78 350 THR A O 1
ATOM 2580 N N . LEU A 1 353 ? 21.307 17.916 131.216 1.00 23.10 351 LEU A N 1
ATOM 2581 C CA . LEU A 1 353 ? 21.928 18.835 132.153 1.00 19.35 351 LEU A CA 1
ATOM 2582 C C . LEU A 1 353 ? 22.752 19.874 131.394 1.00 17.62 351 LEU A C 1
ATOM 2583 O O . LEU A 1 353 ? 22.778 21.048 131.752 1.00 23.16 351 LEU A O 1
ATOM 2588 N N . GLY A 1 354 ? 23.402 19.440 130.322 1.00 21.20 352 GLY A N 1
ATOM 2589 C CA . GLY A 1 354 ? 24.188 20.339 129.499 1.00 17.39 352 GLY A CA 1
ATOM 2590 C C . GLY A 1 354 ? 23.383 21.464 128.876 1.00 20.80 352 GLY A C 1
ATOM 2591 O O . GLY A 1 354 ? 23.824 22.617 128.860 1.00 14.99 352 GLY A O 1
ATOM 2592 N N . VAL A 1 355 ? 22.203 21.140 128.349 1.00 17.82 353 VAL A N 1
ATOM 2593 C CA . VAL A 1 355 ? 21.319 22.177 127.835 1.00 17.79 353 VAL A CA 1
ATOM 2594 C C . VAL A 1 355 ? 20.860 23.126 128.954 1.00 16.31 353 VAL A C 1
ATOM 2595 O O . VAL A 1 355 ? 20.880 24.340 128.794 1.00 16.82 353 VAL A O 1
ATOM 2599 N N . ILE A 1 356 ? 20.475 22.561 130.096 1.00 15.46 354 ILE A N 1
ATOM 2600 C CA . ILE A 1 356 ? 20.032 23.357 131.231 1.00 17.49 354 ILE A CA 1
ATOM 2601 C C . ILE A 1 356 ? 21.136 24.320 131.669 1.00 20.74 354 ILE A C 1
ATOM 2602 O O . ILE A 1 356 ? 20.883 25.495 131.926 1.00 20.27 354 ILE A O 1
ATOM 2607 N N . ILE A 1 357 ? 22.361 23.813 131.745 1.00 21.01 355 ILE A N 1
ATOM 2608 C CA . ILE A 1 357 ? 23.496 24.629 132.154 1.00 19.85 355 ILE A CA 1
ATOM 2609 C C . ILE A 1 357 ? 23.815 25.700 131.106 1.00 16.93 355 ILE A C 1
ATOM 2610 O O . ILE A 1 357 ? 24.157 26.824 131.448 1.00 17.20 355 ILE A O 1
ATOM 2615 N N . THR A 1 358 ? 23.645 25.374 129.833 1.00 17.35 356 THR A N 1
ATOM 2616 C CA . THR A 1 358 ? 23.827 26.383 128.795 1.00 17.84 356 THR A CA 1
ATOM 2617 C C . THR A 1 358 ? 22.845 27.552 128.960 1.00 22.64 356 THR A C 1
ATOM 2618 O O . THR A 1 358 ? 23.239 28.719 128.911 1.00 18.22 356 THR A O 1
ATOM 2622 N N . LEU A 1 359 ? 21.571 27.221 129.152 1.00 18.71 357 LEU A N 1
ATOM 2623 C CA . LEU A 1 359 ? 20.521 28.215 129.327 1.00 18.93 357 LEU A CA 1
ATOM 2624 C C . LEU A 1 359 ? 20.748 29.038 130.571 1.00 19.41 357 LEU A C 1
ATOM 2625 O O . LEU A 1 359 ? 20.481 30.237 130.592 1.00 17.49 357 LEU A O 1
ATOM 2630 N N . LEU A 1 360 ? 21.223 28.378 131.619 1.00 17.07 358 LEU A N 1
ATOM 2631 C CA . LEU A 1 360 ? 21.568 29.062 132.851 1.00 20.19 358 LEU A CA 1
ATOM 2632 C C . LEU A 1 360 ? 22.691 30.046 132.576 1.00 20.48 358 LEU A C 1
ATOM 2633 O O . LEU A 1 360 ? 22.771 31.122 133.187 1.00 18.94 358 LEU A O 1
ATOM 2638 N N . GLY A 1 361 ? 23.572 29.672 131.654 1.00 18.03 359 GLY A N 1
ATOM 2639 C CA . GLY A 1 361 ? 24.702 30.519 131.319 1.00 17.14 359 GLY A CA 1
ATOM 2640 C C . GLY A 1 361 ? 24.303 31.785 130.588 1.00 17.36 359 GLY A C 1
ATOM 2641 O O . GLY A 1 361 ? 25.003 32.804 130.667 1.00 15.87 359 GLY A O 1
ATOM 2642 N N . ILE A 1 362 ? 23.178 31.726 129.872 1.00 14.06 360 ILE A N 1
ATOM 2643 C CA . ILE A 1 362 ? 22.771 32.830 128.991 1.00 15.04 360 ILE A CA 1
ATOM 2644 C C . ILE A 1 362 ? 22.621 34.224 129.652 1.00 16.95 360 ILE A C 1
ATOM 2645 O O . ILE A 1 362 ? 23.039 35.238 129.058 1.00 20.14 360 ILE A O 1
ATOM 2650 N N . PRO A 1 363 ? 22.038 34.295 130.870 1.00 19.48 361 PRO A N 1
ATOM 2651 C CA . PRO A 1 363 ? 21.988 35.609 131.524 1.00 19.18 361 PRO A CA 1
ATOM 2652 C C . PRO A 1 363 ? 23.357 36.111 131.985 1.00 19.29 361 PRO A C 1
ATOM 2653 O O . PRO A 1 363 ? 23.522 37.319 132.154 1.00 15.94 361 PRO A O 1
ATOM 2657 N N . SER A 1 364 ? 24.312 35.213 132.210 1.00 14.18 362 SER A N 1
ATOM 2658 C CA . SER A 1 364 ? 25.661 35.673 132.547 1.00 18.63 362 SER A CA 1
ATOM 2659 C C . SER A 1 364 ? 26.321 36.307 131.330 1.00 17.05 362 SER A C 1
ATOM 2660 O O . SER A 1 364 ? 26.965 37.348 131.440 1.00 19.37 362 SER A O 1
ATOM 2663 N N . SER A 1 365 ? 26.139 35.688 130.168 1.00 13.48 363 SER A N 1
ATOM 2664 C CA . SER A 1 365 ? 26.628 36.262 128.922 1.00 15.96 363 SER A CA 1
ATOM 2665 C C . SER A 1 365 ? 26.006 37.640 128.700 1.00 19.13 363 SER A C 1
ATOM 2666 O O . SER A 1 365 ? 26.711 38.620 128.453 1.00 15.80 363 SER A O 1
ATOM 2669 N N . LEU A 1 366 ? 24.680 37.715 128.832 1.00 19.64 364 LEU A N 1
ATOM 2670 C CA . LEU A 1 366 ? 23.962 38.979 128.674 1.00 18.65 364 LEU A CA 1
ATOM 2671 C C . LEU A 1 366 ? 24.374 40.053 129.681 1.00 17.84 364 LEU A C 1
ATOM 2672 O O . LEU A 1 366 ? 24.232 41.229 129.406 1.00 15.87 364 LEU A O 1
ATOM 2677 N N . SER A 1 367 ? 24.884 39.670 130.846 1.00 20.15 365 SER A N 1
ATOM 2678 C CA . SER A 1 367 ? 25.277 40.692 131.800 1.00 17.34 365 SER A CA 1
ATOM 2679 C C . SER A 1 367 ? 26.460 41.531 131.331 1.00 17.50 365 SER A C 1
ATOM 2680 O O . SER A 1 367 ? 26.755 42.565 131.929 1.00 19.00 365 SER A O 1
ATOM 2683 N N . PHE A 1 368 ? 27.131 41.105 130.262 1.00 19.24 366 PHE A N 1
ATOM 2684 C CA . PHE A 1 368 ? 28.232 41.897 129.701 1.00 18.99 366 PHE A CA 1
ATOM 2685 C C . PHE A 1 368 ? 27.727 42.951 128.718 1.00 25.80 366 PHE A C 1
ATOM 2686 O O . PHE A 1 368 ? 28.523 43.697 128.132 1.00 20.92 366 PHE A O 1
ATOM 2694 N N . GLY A 1 369 ? 26.410 42.995 128.518 1.00 24.21 367 GLY A N 1
ATOM 2695 C CA . GLY A 1 369 ? 25.809 43.928 127.579 1.00 23.23 367 GLY A CA 1
ATOM 2696 C C . GLY A 1 369 ? 24.478 44.449 128.086 1.00 23.06 367 GLY A C 1
ATOM 2697 O O . GLY A 1 369 ? 24.452 45.228 129.041 1.00 20.87 367 GLY A O 1
ATOM 2698 N N . VAL A 1 370 ? 23.382 44.016 127.460 1.00 19.21 368 VAL A N 1
ATOM 2699 C CA . VAL A 1 370 ? 22.041 44.522 127.796 1.00 22.83 368 VAL A CA 1
ATOM 2700 C C . VAL A 1 370 ? 21.615 44.322 129.254 1.00 21.79 368 VAL A C 1
ATOM 2701 O O . VAL A 1 370 ? 20.822 45.105 129.770 1.00 26.14 368 VAL A O 1
ATOM 2705 N N . LEU A 1 371 ? 22.140 43.306 129.936 1.00 21.96 369 LEU A N 1
ATOM 2706 C CA . LEU A 1 371 ? 21.802 43.129 131.357 1.00 21.01 369 LEU A CA 1
ATOM 2707 C C . LEU A 1 371 ? 22.862 43.700 132.297 1.00 24.25 369 LEU A C 1
ATOM 2708 O O . LEU A 1 371 ? 22.891 43.355 133.488 1.00 19.07 369 LEU A O 1
ATOM 2713 N N . GLY A 1 372 ? 23.717 44.575 131.770 1.00 23.28 370 GLY A N 1
ATOM 2714 C CA . GLY A 1 372 ? 24.835 45.116 132.532 1.00 20.78 370 GLY A CA 1
ATOM 2715 C C . GLY A 1 372 ? 24.483 45.842 133.824 1.00 24.61 370 GLY A C 1
ATOM 2716 O O . GLY A 1 372 ? 25.344 46.057 134.678 1.00 23.10 370 GLY A O 1
ATOM 2717 N N . GLU A 1 373 ? 23.219 46.214 133.985 1.00 24.55 371 GLU A N 1
ATOM 2718 C CA . GLU A 1 373 ? 22.835 47.026 135.132 1.00 30.72 371 GLU A CA 1
ATOM 2719 C C . GLU A 1 373 ? 22.013 46.266 136.166 1.00 23.56 371 GLU A C 1
ATOM 2720 O O . GLU A 1 373 ? 21.687 46.802 137.221 1.00 30.30 371 GLU A O 1
ATOM 2726 N N . VAL A 1 374 ? 21.690 45.016 135.864 1.00 24.82 372 VAL A N 1
ATOM 2727 C CA . VAL A 1 374 ? 20.994 44.149 136.810 1.00 24.97 372 VAL A CA 1
ATOM 2728 C C . VAL A 1 374 ? 21.962 43.631 137.879 1.00 27.05 372 VAL A C 1
ATOM 2729 O O . VAL A 1 374 ? 23.100 43.289 137.570 1.00 23.19 372 VAL A O 1
ATOM 2733 N N . THR A 1 375 ? 21.516 43.595 139.134 1.00 21.63 373 THR A N 1
ATOM 2734 C CA . THR A 1 375 ? 22.294 42.971 140.188 1.00 26.27 373 THR A CA 1
ATOM 2735 C C . THR A 1 375 ? 21.526 41.803 140.792 1.00 27.57 373 THR A C 1
ATOM 2736 O O . THR A 1 375 ? 20.314 41.691 140.637 1.00 27.55 373 THR A O 1
ATOM 2740 N N . ILE A 1 376 ? 22.254 40.923 141.462 1.00 23.38 374 ILE A N 1
ATOM 2741 C CA . ILE A 1 376 ? 21.662 39.869 142.260 1.00 22.74 374 ILE A CA 1
ATOM 2742 C C . ILE A 1 376 ? 22.219 40.052 143.666 1.00 27.98 374 ILE A C 1
ATOM 2743 O O . ILE A 1 376 ? 21.566 40.644 144.522 1.00 29.01 374 ILE A O 1
ATOM 2748 N N . ILE A 1 377 ? 23.438 39.584 143.902 1.00 27.24 375 ILE A N 1
ATOM 2749 C CA . ILE A 1 377 ? 24.142 39.991 145.100 1.00 25.71 375 ILE A CA 1
ATOM 2750 C C . ILE A 1 377 ? 24.362 41.485 144.969 1.00 25.54 375 ILE A C 1
ATOM 2751 O O . ILE A 1 377 ? 24.755 41.950 143.916 1.00 28.34 375 ILE A O 1
ATOM 2756 N N . PRO A 1 378 ? 24.045 42.244 146.027 1.00 34.85 376 PRO A N 1
ATOM 2757 C CA . PRO A 1 378 ? 24.184 43.698 146.076 1.00 27.31 376 PRO A CA 1
ATOM 2758 C C . PRO A 1 378 ? 25.461 44.190 145.429 1.00 28.51 376 PRO A C 1
ATOM 2759 O O . PRO A 1 378 ? 26.539 43.796 145.843 1.00 32.53 376 PRO A O 1
ATOM 2763 N N . GLY A 1 379 ? 25.327 45.023 144.403 1.00 33.27 377 GLY A N 1
ATOM 2764 C CA . GLY A 1 379 ? 26.471 45.601 143.724 1.00 25.99 377 GLY A CA 1
ATOM 2765 C C . GLY A 1 379 ? 27.153 44.737 142.675 1.00 29.66 377 GLY A C 1
ATOM 2766 O O . GLY A 1 379 ? 28.026 45.213 141.962 1.00 29.13 377 GLY A O 1
ATOM 2767 N N . LEU A 1 380 ? 26.771 43.471 142.574 1.00 27.87 378 LEU A N 1
ATOM 2768 C CA . LEU A 1 380 ? 27.405 42.573 141.619 1.00 26.20 378 LEU A CA 1
ATOM 2769 C C . LEU A 1 380 ? 26.467 42.240 140.463 1.00 24.79 378 LEU A C 1
ATOM 2770 O O . LEU A 1 380 ? 25.318 41.872 140.685 1.00 24.51 378 LEU A O 1
ATOM 2775 N N . ASN A 1 381 ? 26.957 42.317 139.230 1.00 23.70 379 ASN A N 1
ATOM 2776 C CA . ASN A 1 381 ? 26.108 41.941 138.105 1.00 24.35 379 ASN A CA 1
ATOM 2777 C C . ASN A 1 381 ? 25.838 40.433 138.108 1.00 22.22 379 ASN A C 1
ATOM 2778 O O . ASN A 1 381 ? 26.226 39.751 139.049 1.00 19.96 379 ASN A O 1
ATOM 2783 N N . ILE A 1 382 ? 25.166 39.907 137.087 1.00 17.22 380 ILE A N 1
ATOM 2784 C CA . ILE A 1 382 ? 24.779 38.489 137.127 1.00 20.66 380 ILE A CA 1
ATOM 2785 C C . ILE A 1 382 ? 25.974 37.532 137.073 1.00 20.06 380 ILE A C 1
ATOM 2786 O O . ILE A 1 382 ? 26.070 36.606 137.884 1.00 17.75 380 ILE A O 1
ATOM 2791 N N . PHE A 1 383 ? 26.870 37.766 136.116 1.00 17.44 381 PHE A N 1
ATOM 2792 C CA . PHE A 1 383 ? 28.133 37.035 136.018 1.00 20.85 381 PHE A CA 1
ATOM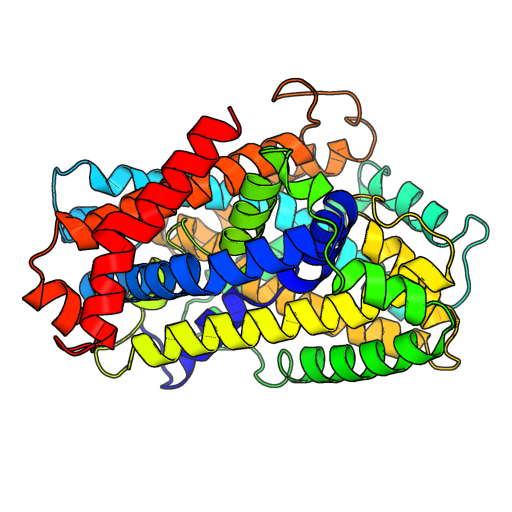 2793 C C . PHE A 1 383 ? 28.927 37.064 137.331 1.00 18.93 381 PHE A C 1
ATOM 2794 O O . PHE A 1 383 ? 29.324 36.021 137.849 1.00 18.62 381 PHE A O 1
ATOM 2802 N N . ASP A 1 384 ? 29.164 38.260 137.863 1.00 21.20 382 ASP A N 1
ATOM 2803 C CA . ASP A 1 384 ? 29.932 38.396 139.104 1.00 18.24 382 ASP A CA 1
ATOM 2804 C C . ASP A 1 384 ? 29.230 37.739 140.283 1.00 21.55 382 ASP A C 1
ATOM 2805 O O . ASP A 1 384 ? 29.886 37.268 141.209 1.00 19.98 382 ASP A O 1
ATOM 2810 N N . SER A 1 385 ? 27.898 37.704 140.256 1.00 23.11 383 SER A N 1
ATOM 2811 C CA . SER A 1 385 ? 27.136 37.098 141.356 1.00 19.73 383 SER A CA 1
ATOM 2812 C C . SER A 1 385 ? 27.234 35.584 141.339 1.00 19.26 383 SER A C 1
ATOM 2813 O O . SER A 1 385 ? 27.417 34.951 142.380 1.00 18.50 383 SER A O 1
ATOM 2816 N N . VAL A 1 386 ? 27.089 35.005 140.150 1.00 19.06 384 VAL A N 1
ATOM 2817 C CA . VAL A 1 386 ? 27.164 33.558 140.001 1.00 19.17 384 VAL A CA 1
ATOM 2818 C C . VAL A 1 386 ? 28.568 33.066 140.391 1.00 21.79 384 VAL A C 1
ATOM 2819 O O . VAL A 1 386 ? 28.713 32.084 141.134 1.00 20.56 384 VAL A O 1
ATOM 2823 N N . ASP A 1 387 ? 29.589 33.782 139.924 1.00 18.75 385 ASP A N 1
ATOM 2824 C CA . ASP A 1 387 ? 30.976 33.465 140.250 1.00 19.38 385 ASP A CA 1
ATOM 2825 C C . ASP A 1 387 ? 31.257 33.612 141.750 1.00 21.00 385 ASP A C 1
ATOM 2826 O O . ASP A 1 387 ? 31.890 32.743 142.364 1.00 21.40 385 ASP A O 1
ATOM 2831 N N . PHE A 1 388 ? 30.802 34.715 142.342 1.00 21.69 386 PHE A N 1
ATOM 2832 C CA . PHE A 1 388 ? 30.998 34.927 143.774 1.00 21.12 386 PHE A CA 1
ATOM 2833 C C . PHE A 1 388 ? 30.398 33.783 144.602 1.00 19.34 386 PHE A C 1
ATOM 2834 O O . PHE A 1 388 ? 31.066 33.206 145.474 1.00 22.88 386 PHE A O 1
ATOM 2842 N N . ILE A 1 389 ? 29.142 33.452 144.316 1.00 19.76 387 ILE A N 1
ATOM 2843 C CA . ILE A 1 389 ? 28.444 32.392 145.036 1.00 20.60 387 ILE A CA 1
ATOM 2844 C C . ILE A 1 389 ? 29.135 31.044 144.865 1.00 21.23 387 ILE A C 1
ATOM 2845 O O . ILE A 1 389 ? 29.418 30.348 145.846 1.00 22.25 387 ILE A O 1
ATOM 2850 N N . ALA A 1 390 ? 29.398 30.670 143.619 1.00 18.90 388 ALA A N 1
ATOM 2851 C CA . ALA A 1 390 ? 30.034 29.383 143.349 1.00 21.37 388 ALA A CA 1
ATOM 2852 C C . ALA A 1 390 ? 31.510 29.333 143.778 1.00 19.29 388 ALA A C 1
ATOM 2853 O O . ALA A 1 390 ? 31.907 28.436 144.502 1.00 14.66 388 ALA A O 1
ATOM 2855 N N . SER A 1 391 ? 32.316 30.299 143.347 1.00 20.95 389 SER A N 1
ATOM 2856 C CA . SER A 1 391 ? 33.764 30.207 143.552 1.00 18.33 389 SER A CA 1
ATOM 2857 C C . SER A 1 391 ? 34.245 30.672 144.930 1.00 21.62 389 SER A C 1
ATOM 2858 O O . SER A 1 391 ? 35.255 30.156 145.465 1.00 18.98 389 SER A O 1
ATOM 2861 N N . SER A 1 392 ? 33.543 31.647 145.496 1.00 18.49 390 SER A N 1
ATOM 2862 C CA . SER A 1 392 ? 33.945 32.250 146.781 1.00 22.44 390 SER A CA 1
ATOM 2863 C C . SER A 1 392 ? 33.123 31.756 147.974 1.00 20.22 390 SER A C 1
ATOM 2864 O O . SER A 1 392 ? 33.501 31.976 149.125 1.00 24.87 390 SER A O 1
ATOM 2867 N N . VAL A 1 393 ? 31.993 31.111 147.706 1.00 21.48 391 VAL A N 1
ATOM 2868 C CA . VAL A 1 393 ? 31.194 30.541 148.778 1.00 19.56 391 VAL A CA 1
ATOM 2869 C C . VAL A 1 393 ? 31.144 29.011 148.723 1.00 18.72 391 VAL A C 1
ATOM 2870 O O . VAL A 1 393 ? 31.562 28.351 149.661 1.00 19.31 391 VAL A O 1
ATOM 2874 N N . PHE A 1 394 ? 30.640 28.448 147.636 1.00 18.33 392 PHE A N 1
ATOM 2875 C CA . PHE A 1 394 ? 30.463 26.999 147.578 1.00 16.23 392 PHE A CA 1
ATOM 2876 C C . PHE A 1 394 ? 31.781 26.229 147.576 1.00 19.68 392 PHE A C 1
ATOM 2877 O O . PHE A 1 394 ? 31.917 25.242 148.285 1.00 21.59 392 PHE A O 1
ATOM 2885 N N . LEU A 1 395 ? 32.756 26.678 146.789 1.00 14.07 393 LEU A N 1
ATOM 2886 C CA . LEU A 1 395 ? 34.019 25.938 146.691 1.00 14.54 393 LEU A CA 1
ATOM 2887 C C . LEU A 1 395 ? 34.820 25.894 147.992 1.00 15.90 393 LEU A C 1
ATOM 2888 O O . LEU A 1 395 ? 35.205 24.817 148.414 1.00 17.00 393 LEU A O 1
ATOM 2893 N N . PRO A 1 396 ? 35.089 27.060 148.625 1.00 16.47 394 PRO A N 1
ATOM 2894 C CA . PRO A 1 396 ? 35.841 26.985 149.887 1.00 16.40 394 PRO A CA 1
ATOM 2895 C C . PRO A 1 396 ? 35.073 26.295 151.034 1.00 17.53 394 PRO A C 1
ATOM 2896 O O . PRO A 1 396 ? 35.692 25.653 151.883 1.00 17.46 394 PRO A O 1
ATOM 2900 N N . LEU A 1 397 ? 33.751 26.440 151.068 1.00 16.07 395 LEU A N 1
ATOM 2901 C CA . LEU A 1 397 ? 32.932 25.793 152.105 1.00 19.13 395 LEU A CA 1
ATOM 2902 C C . LEU A 1 397 ? 32.939 24.284 151.905 1.00 21.79 395 LEU A C 1
ATOM 2903 O O . LEU A 1 397 ? 33.153 23.525 152.853 1.00 22.54 395 LEU A O 1
ATOM 2908 N N . GLY A 1 398 ? 32.699 23.852 150.667 1.00 17.19 396 GLY A N 1
ATOM 2909 C CA . GLY A 1 398 ? 32.788 22.444 150.313 1.00 18.10 396 GLY A CA 1
ATOM 2910 C C . GLY A 1 398 ? 34.144 21.863 150.671 1.00 19.07 396 GLY A C 1
ATOM 2911 O O . GLY A 1 398 ? 34.244 20.751 151.202 1.00 22.56 396 GLY A O 1
ATOM 2912 N N . GLY A 1 399 ? 35.197 22.624 150.390 1.00 20.73 397 GLY A N 1
ATOM 2913 C CA . GLY A 1 399 ? 36.543 22.190 150.706 1.00 18.14 397 GLY A CA 1
ATOM 2914 C C . GLY A 1 399 ? 36.723 22.018 152.200 1.00 23.08 397 GLY A C 1
ATOM 2915 O O . GLY A 1 399 ? 37.391 21.081 152.649 1.00 21.69 397 GLY A O 1
ATOM 2916 N N . MET A 1 400 ? 36.137 22.936 152.966 1.00 18.58 398 MET A N 1
ATOM 2917 C CA . MET A 1 400 ? 36.197 22.886 154.426 1.00 22.59 398 MET A CA 1
ATOM 2918 C C . MET A 1 400 ? 35.551 21.613 154.964 1.00 20.70 398 MET A C 1
ATOM 2919 O O . MET A 1 400 ? 36.143 20.876 155.761 1.00 22.80 398 MET A O 1
ATOM 2924 N N . ILE A 1 401 ? 34.334 21.360 154.518 1.00 19.80 399 ILE A N 1
ATOM 2925 C CA . ILE A 1 401 ? 33.610 20.163 154.917 1.00 23.85 399 ILE A CA 1
ATOM 2926 C C . ILE A 1 401 ? 34.356 18.887 154.519 1.00 24.33 399 ILE A C 1
ATOM 2927 O O . ILE A 1 401 ? 34.451 17.955 155.314 1.00 26.85 399 ILE A O 1
ATOM 2932 N N . ILE A 1 402 ? 34.891 18.853 153.300 1.00 21.93 400 ILE A N 1
ATOM 2933 C CA . ILE A 1 402 ? 35.697 17.725 152.838 1.00 18.22 400 ILE A CA 1
ATOM 2934 C C . ILE A 1 402 ? 36.921 17.494 153.734 1.00 21.87 400 ILE A C 1
ATOM 2935 O O . ILE A 1 402 ? 37.249 16.355 154.086 1.00 21.20 400 ILE A O 1
ATOM 2940 N N . ALA A 1 403 ? 37.593 18.577 154.103 1.00 18.05 401 ALA A N 1
ATOM 2941 C CA . ALA A 1 403 ? 38.740 18.493 155.007 1.00 22.06 401 ALA A CA 1
ATOM 2942 C C . ALA A 1 403 ? 38.355 17.989 156.413 1.00 25.84 401 ALA A C 1
ATOM 2943 O O . ALA A 1 403 ? 39.030 17.122 156.982 1.00 21.59 401 ALA A O 1
ATOM 2945 N N . LEU A 1 404 ? 37.280 18.545 156.962 1.00 23.74 402 LEU A N 1
ATOM 2946 C CA . LEU A 1 404 ? 36.792 18.146 158.277 1.00 25.58 402 LEU A CA 1
ATOM 2947 C C . LEU A 1 404 ? 36.370 16.684 158.283 1.00 25.03 402 LEU A C 1
ATOM 2948 O O . LEU A 1 404 ? 36.605 15.966 159.261 1.00 26.36 402 LEU A O 1
ATOM 2953 N N . PHE A 1 405 ? 35.762 16.250 157.184 1.00 22.72 403 PHE A N 1
ATOM 2954 C CA . PHE A 1 405 ? 35.293 14.871 157.031 1.00 22.62 403 PHE A CA 1
ATOM 2955 C C . PHE A 1 405 ? 36.397 13.846 157.270 1.00 26.64 403 PHE A C 1
ATOM 2956 O O . PHE A 1 405 ? 36.253 12.974 158.112 1.00 23.35 403 PHE A O 1
ATOM 2964 N N . ILE A 1 406 ? 37.487 13.932 156.509 1.00 21.69 404 ILE A N 1
ATOM 2965 C CA . ILE A 1 406 ? 38.612 13.030 156.719 1.00 25.58 404 ILE A CA 1
ATOM 2966 C C . ILE A 1 406 ? 39.297 13.292 158.058 1.00 30.03 404 ILE A C 1
ATOM 2967 O O . ILE A 1 406 ? 39.633 12.357 158.804 1.00 25.65 404 ILE A O 1
ATOM 2972 N N . GLY A 1 407 ? 39.511 14.572 158.350 1.00 26.62 405 GLY A N 1
ATOM 2973 C CA . GLY A 1 407 ? 40.197 14.980 159.559 1.00 25.03 405 GLY A CA 1
ATOM 2974 C C . GLY A 1 407 ? 39.564 14.519 160.868 1.00 33.07 405 GLY A C 1
ATOM 2975 O O . GLY A 1 407 ? 40.272 14.075 161.784 1.00 34.88 405 GLY A O 1
ATOM 2976 N N . TRP A 1 408 ? 38.238 14.627 160.964 1.00 30.01 406 TRP A N 1
ATOM 2977 C CA . TRP A 1 408 ? 37.528 14.350 162.213 1.00 30.15 406 TRP A CA 1
ATOM 2978 C C . TRP A 1 408 ? 36.572 13.169 162.123 1.00 33.55 406 TRP A C 1
ATOM 2979 O O . TRP A 1 408 ? 36.307 12.511 163.124 1.00 41.79 406 TRP A O 1
ATOM 2990 N N . GLY A 1 409 ? 36.057 12.903 160.929 1.00 25.57 407 GLY A N 1
ATOM 2991 C CA . GLY A 1 409 ? 35.116 11.817 160.739 1.00 28.41 407 GLY A CA 1
ATOM 2992 C C . GLY A 1 409 ? 35.715 10.475 160.335 1.00 31.12 407 GLY A C 1
ATOM 2993 O O . GLY A 1 409 ? 34.984 9.493 160.235 1.00 36.91 407 GLY A O 1
ATOM 2994 N N . TRP A 1 410 ? 37.024 10.425 160.085 1.00 31.05 408 TRP A N 1
ATOM 2995 C CA . TRP A 1 410 ? 37.686 9.163 159.743 1.00 28.23 408 TRP A CA 1
ATOM 2996 C C . TRP A 1 410 ? 38.666 8.719 160.825 1.00 32.72 408 TRP A C 1
ATOM 2997 O O . TRP A 1 410 ? 39.277 9.545 161.505 1.00 30.67 408 TRP A O 1
ATOM 3008 N N . LYS A 1 411 ? 38.826 7.406 160.962 1.00 33.52 409 LYS A N 1
ATOM 3009 C CA . LYS A 1 411 ? 39.937 6.857 161.717 1.00 33.92 409 LYS A CA 1
ATOM 3010 C C . LYS A 1 411 ? 41.223 7.253 161.007 1.00 31.39 409 LYS A C 1
ATOM 3011 O O . LYS A 1 411 ? 41.299 7.190 159.783 1.00 32.67 409 LYS A O 1
ATOM 3017 N N . THR A 1 412 ? 42.231 7.666 161.767 1.00 29.74 410 THR A N 1
ATOM 3018 C CA . THR A 1 412 ? 43.477 8.126 161.172 1.00 32.47 410 THR A CA 1
ATOM 3019 C C . THR A 1 412 ? 44.158 7.028 160.361 1.00 27.65 410 THR A C 1
ATOM 3020 O O . THR A 1 412 ? 44.699 7.296 159.298 1.00 30.85 410 THR A O 1
ATOM 3024 N N . SER A 1 413 ? 44.126 5.798 160.866 1.00 32.52 411 SER A N 1
ATOM 3025 C CA . SER A 1 413 ? 44.752 4.670 160.178 1.00 33.74 411 SER A CA 1
ATOM 3026 C C . SER A 1 413 ? 44.128 4.431 158.798 1.00 29.14 411 SER A C 1
ATOM 3027 O O . SER A 1 413 ? 44.824 4.058 157.856 1.00 30.60 411 SER A O 1
ATOM 3030 N N . ASP A 1 414 ? 42.819 4.648 158.695 1.00 31.51 412 ASP A N 1
ATOM 3031 C CA . ASP A 1 414 ? 42.097 4.591 157.422 1.00 31.18 412 ASP A CA 1
ATOM 3032 C C . ASP A 1 414 ? 42.484 5.732 156.490 1.00 31.65 412 ASP A C 1
ATOM 3033 O O . ASP A 1 414 ? 42.840 5.501 155.337 1.00 32.79 412 ASP A O 1
ATOM 3038 N N . ALA A 1 415 ? 42.387 6.963 156.991 1.00 26.62 413 ALA A N 1
ATOM 3039 C CA . ALA A 1 415 ? 42.753 8.157 156.232 1.00 26.46 413 ALA A CA 1
ATOM 3040 C C . ALA A 1 415 ? 44.116 8.008 155.560 1.00 24.74 413 ALA A C 1
ATOM 3041 O O . ALA A 1 415 ? 44.285 8.341 154.392 1.00 26.51 413 ALA A O 1
ATOM 3043 N N . LEU A 1 416 ? 45.077 7.493 156.315 1.00 23.19 414 LEU A N 1
ATOM 3044 C CA . LEU A 1 416 ? 46.430 7.292 155.840 1.00 26.16 414 LEU A CA 1
ATOM 3045 C C . LEU A 1 416 ? 46.554 6.118 154.864 1.00 29.07 414 LEU A C 1
ATOM 3046 O O . LEU A 1 416 ? 47.198 6.239 153.824 1.00 27.88 414 LEU A O 1
ATOM 3051 N N . ALA A 1 417 ? 45.957 4.978 155.203 1.00 27.58 415 ALA A N 1
ATOM 3052 C CA . ALA A 1 417 ? 45.989 3.827 154.309 1.00 25.88 415 ALA A CA 1
ATOM 3053 C C . ALA A 1 417 ? 45.309 4.133 152.972 1.00 24.61 415 ALA A C 1
ATOM 3054 O O . ALA A 1 417 ? 45.859 3.855 151.903 1.00 23.08 415 ALA A O 1
ATOM 3056 N N . GLU A 1 418 ? 44.122 4.723 153.028 1.00 24.30 416 GLU A N 1
ATOM 3057 C CA . GLU A 1 418 ? 43.366 5.025 151.809 1.00 24.28 416 GLU A CA 1
ATOM 3058 C C . GLU A 1 418 ? 44.001 6.099 150.929 1.00 29.96 416 GLU A C 1
ATOM 3059 O O . GLU A 1 418 ? 43.625 6.270 149.764 1.00 25.41 416 GLU A O 1
ATOM 3065 N N . SER A 1 419 ? 44.981 6.810 151.471 1.00 24.86 417 SER A N 1
ATOM 3066 C CA . SER A 1 419 ? 45.602 7.887 150.723 1.00 26.59 417 SER A CA 1
ATOM 3067 C C . SER A 1 419 ? 47.026 7.540 150.360 1.00 24.35 417 SER A C 1
ATOM 3068 O O . SER A 1 419 ? 47.770 8.408 149.916 1.00 24.66 417 SER A O 1
ATOM 3071 N N . ASP A 1 420 ? 47.408 6.279 150.563 1.00 23.41 418 ASP A N 1
ATOM 3072 C CA . ASP A 1 420 ? 48.775 5.822 150.272 1.00 24.68 418 ASP A CA 1
ATOM 3073 C C . ASP A 1 420 ? 49.837 6.595 151.054 1.00 25.97 418 ASP A C 1
ATOM 3074 O O . ASP A 1 420 ? 50.966 6.755 150.591 1.00 27.67 418 ASP A O 1
ATOM 3079 N N . LEU A 1 421 ? 49.471 7.092 152.228 1.00 25.25 419 LEU A N 1
ATOM 3080 C CA . LEU A 1 421 ? 50.439 7.720 153.121 1.00 26.64 419 LEU A CA 1
ATOM 3081 C C . LEU A 1 421 ? 50.606 6.835 154.366 1.00 31.80 419 LEU A C 1
ATOM 3082 O O . LEU A 1 421 ? 49.779 5.959 154.640 1.00 30.07 419 LEU A O 1
ATOM 3087 N N . THR A 1 422 ? 51.678 7.052 155.115 1.00 34.30 420 THR A N 1
ATOM 3088 C CA . THR A 1 422 ? 51.852 6.373 156.394 1.00 37.15 420 THR A CA 1
ATOM 3089 C C . THR A 1 422 ? 52.037 7.432 157.469 1.00 42.61 420 THR A C 1
ATOM 3090 O O . THR A 1 422 ? 52.064 8.629 157.175 1.00 41.36 420 THR A O 1
ATOM 3094 N N . ASP A 1 423 ? 52.190 6.998 158.713 1.00 41.18 421 ASP A N 1
ATOM 3095 C CA . ASP A 1 423 ? 52.296 7.940 159.818 1.00 42.38 421 ASP A CA 1
ATOM 3096 C C . ASP A 1 423 ? 53.697 8.559 159.887 1.00 39.06 421 ASP A C 1
ATOM 3097 O O . ASP A 1 423 ? 54.302 8.663 160.951 1.00 42.12 421 ASP A O 1
ATOM 3102 N N . SER A 1 424 ? 54.195 8.967 158.725 1.00 44.31 422 SER A N 1
ATOM 3103 C CA . SER A 1 424 ? 55.460 9.671 158.601 1.00 39.62 422 SER A CA 1
ATOM 3104 C C . SER A 1 424 ? 55.210 11.154 158.758 1.00 33.86 422 SER A C 1
ATOM 3105 O O . SER A 1 424 ? 54.075 11.584 159.009 1.00 37.33 422 SER A O 1
ATOM 3108 N N . VAL A 1 425 ? 56.270 11.936 158.581 1.00 33.30 423 VAL A N 1
ATOM 3109 C CA . VAL A 1 425 ? 56.165 13.386 158.634 1.00 28.17 423 VAL A CA 1
ATOM 3110 C C . VAL A 1 425 ? 55.103 13.911 157.652 1.00 37.81 423 VAL A C 1
ATOM 3111 O O . VAL A 1 425 ? 54.282 14.761 158.018 1.00 33.44 423 VAL A O 1
ATOM 3115 N N . TRP A 1 426 ? 55.106 13.392 156.423 1.00 26.85 424 TRP A N 1
ATOM 3116 C CA . TRP A 1 426 ? 54.149 13.838 155.418 1.00 31.63 424 TRP A CA 1
ATOM 3117 C C . TRP A 1 426 ? 52.713 13.452 155.743 1.00 28.56 424 TRP A C 1
ATOM 3118 O O . TRP A 1 426 ? 51.811 14.271 155.609 1.00 27.25 424 TRP A O 1
ATOM 3129 N N . GLY A 1 427 ? 52.499 12.212 156.172 1.00 27.24 425 GLY A N 1
ATOM 3130 C CA . GLY A 1 427 ? 51.174 11.769 156.561 1.00 23.73 425 GLY A CA 1
ATOM 3131 C C . GLY A 1 427 ? 50.629 12.610 157.698 1.00 30.15 425 GLY A C 1
ATOM 3132 O O . GLY A 1 427 ? 49.461 13.014 157.669 1.00 23.83 425 GLY A O 1
ATOM 3133 N N . LYS A 1 428 ? 51.487 12.874 158.690 1.00 27.79 426 LYS A N 1
ATOM 3134 C CA . LYS A 1 428 ? 51.164 13.729 159.832 1.00 29.40 426 LYS A CA 1
ATOM 3135 C C . LYS A 1 428 ? 50.894 15.159 159.378 1.00 25.66 426 LYS A C 1
ATOM 3136 O O . LYS A 1 428 ? 49.951 15.795 159.846 1.00 22.58 426 LYS A O 1
ATOM 3142 N N . LEU A 1 429 ? 51.737 15.673 158.483 1.00 25.07 427 LEU A N 1
ATOM 3143 C CA . LEU A 1 429 ? 51.513 17.007 157.939 1.00 24.51 427 LEU A CA 1
ATOM 3144 C C . LEU A 1 429 ? 50.142 17.047 157.252 1.00 24.32 427 LEU A C 1
ATOM 3145 O O . LEU A 1 429 ? 49.378 17.993 157.436 1.00 22.58 427 LEU A O 1
ATOM 3150 N N . TRP A 1 430 ? 49.822 15.992 156.505 1.00 22.15 428 TRP A N 1
ATOM 3151 C CA . TRP A 1 430 ? 48.561 15.932 155.754 1.00 22.74 428 TRP A CA 1
ATOM 3152 C C . TRP A 1 430 ? 47.350 15.963 156.668 1.00 22.19 428 TRP A C 1
ATOM 3153 O O . TRP A 1 430 ? 46.424 16.762 156.474 1.00 23.44 428 TRP A O 1
ATOM 3164 N N . ILE A 1 431 ? 47.358 15.066 157.650 1.00 22.84 429 ILE A N 1
ATOM 3165 C CA . ILE A 1 431 ? 46.302 14.983 158.648 1.00 21.84 429 ILE A CA 1
ATOM 3166 C C . ILE A 1 431 ? 46.136 16.301 159.425 1.00 23.15 429 ILE A C 1
ATOM 3167 O O . ILE A 1 431 ? 45.018 16.727 159.700 1.00 22.32 429 ILE A O 1
ATOM 3172 N N . LEU A 1 432 ? 47.248 16.946 159.767 1.00 22.27 430 LEU A N 1
ATOM 3173 C CA . LEU A 1 432 ? 47.194 18.226 160.474 1.00 24.13 430 LEU A CA 1
ATOM 3174 C C . LEU A 1 432 ? 46.511 19.285 159.616 1.00 26.42 430 LEU A C 1
ATOM 3175 O O . LEU A 1 432 ? 45.687 20.052 160.118 1.00 22.97 430 LEU A O 1
ATOM 3180 N N . SER A 1 433 ? 46.851 19.315 158.326 1.00 22.94 431 SER A N 1
ATOM 3181 C CA . SER A 1 433 ? 46.215 20.216 157.362 1.00 23.58 431 SER A CA 1
ATOM 3182 C C . SER A 1 433 ? 44.704 20.110 157.371 1.00 19.85 431 SER A C 1
ATOM 3183 O O . SER A 1 433 ? 44.002 21.120 157.451 1.00 19.99 431 SER A O 1
ATOM 3186 N N . LEU A 1 434 ? 44.216 18.881 157.271 1.00 16.00 432 LEU A N 1
ATOM 3187 C CA . LEU A 1 434 ? 42.786 18.636 157.166 1.00 17.74 432 LEU A CA 1
ATOM 3188 C C . LEU A 1 434 ? 42.023 18.915 158.448 1.00 22.46 432 LEU A C 1
ATOM 3189 O O . LEU A 1 434 ? 40.903 19.448 158.410 1.00 21.07 432 LEU A O 1
ATOM 3194 N N . ARG A 1 435 ? 42.617 18.543 159.582 1.00 23.20 433 ARG A N 1
ATOM 3195 C CA . ARG A 1 435 ? 41.968 18.726 160.881 1.00 24.13 433 ARG A CA 1
ATOM 3196 C C . ARG A 1 435 ? 41.924 20.167 161.337 1.00 25.08 433 ARG A C 1
ATOM 3197 O O . ARG A 1 435 ? 40.994 20.584 162.034 1.00 28.26 433 ARG A O 1
ATOM 3205 N N . PHE A 1 436 ? 42.943 20.927 160.975 1.00 21.42 434 PHE A N 1
ATOM 3206 C CA . PHE A 1 436 ? 43.073 22.228 161.561 1.00 21.09 434 PHE A CA 1
ATOM 3207 C C . PHE A 1 436 ? 43.547 23.334 160.615 1.00 26.48 434 PHE A C 1
ATOM 3208 O O . PHE A 1 436 ? 42.886 24.359 160.506 1.00 28.10 434 PHE A O 1
ATOM 3216 N N . ILE A 1 437 ? 44.681 23.163 159.945 1.00 23.96 435 ILE A N 1
ATOM 3217 C CA . ILE A 1 437 ? 45.220 24.303 159.183 1.00 25.82 435 ILE A CA 1
ATOM 3218 C C . ILE A 1 437 ? 44.258 24.776 158.093 1.00 26.79 435 ILE A C 1
ATOM 3219 O O . ILE A 1 437 ? 43.863 25.941 158.066 1.00 23.38 435 ILE A O 1
ATOM 3224 N N . ALA A 1 438 ? 43.868 23.862 157.215 1.00 24.73 436 ALA A N 1
ATOM 3225 C CA . ALA A 1 438 ? 42.984 24.215 156.113 1.00 27.47 436 ALA A CA 1
ATOM 3226 C C . ALA A 1 438 ? 41.611 24.705 156.593 1.00 26.97 436 ALA A C 1
ATOM 3227 O O . ALA A 1 438 ? 41.213 25.826 156.265 1.00 23.50 436 ALA A O 1
ATOM 3229 N N . PRO A 1 439 ? 40.889 23.891 157.388 1.00 22.85 437 PRO A N 1
ATOM 3230 C CA . PRO A 1 439 ? 39.538 24.371 157.696 1.00 24.17 437 PRO A CA 1
ATOM 3231 C C . PRO A 1 439 ? 39.517 25.635 158.568 1.00 27.40 437 PRO A C 1
ATOM 3232 O O . PRO A 1 439 ? 38.558 26.402 158.500 1.00 30.83 437 PRO A O 1
ATOM 3236 N N . ILE A 1 440 ? 40.558 25.867 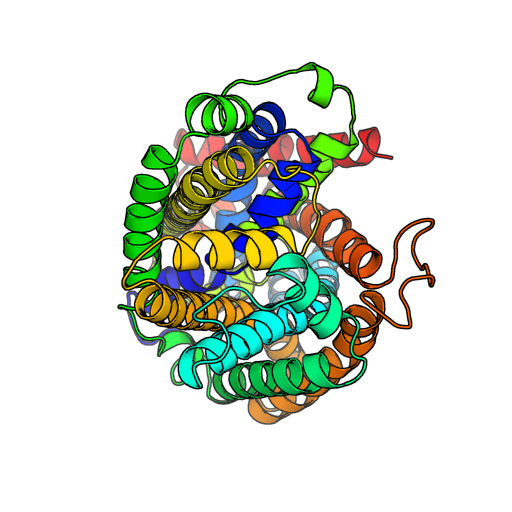159.358 1.00 26.06 438 ILE A N 1
ATOM 3237 C CA . ILE A 1 440 ? 40.579 27.060 160.194 1.00 25.81 438 ILE A CA 1
ATOM 3238 C C . ILE A 1 440 ? 40.946 28.290 159.352 1.00 29.10 438 ILE A C 1
ATOM 3239 O O . ILE A 1 440 ? 40.385 29.377 159.546 1.00 29.64 438 ILE A O 1
ATOM 3244 N N . ALA A 1 441 ? 41.850 28.112 158.388 1.00 23.90 439 ALA A N 1
ATOM 3245 C CA . ALA A 1 441 ? 42.224 29.217 157.517 1.00 25.72 439 ALA A CA 1
ATOM 3246 C C . ALA A 1 441 ? 41.027 29.674 156.688 1.00 27.29 439 ALA A C 1
ATOM 3247 O O . ALA A 1 441 ? 40.805 30.879 156.515 1.00 20.61 439 ALA A O 1
ATOM 3249 N N . ILE A 1 442 ? 40.247 28.709 156.201 1.00 20.31 440 ILE A N 1
ATOM 3250 C CA . ILE A 1 442 ? 39.059 29.010 155.417 1.00 22.40 440 ILE A CA 1
ATOM 3251 C C . ILE A 1 442 ? 38.034 29.731 156.293 1.00 27.38 440 ILE A C 1
ATOM 3252 O O . ILE A 1 442 ? 37.458 30.744 155.892 1.00 24.75 440 ILE A O 1
ATOM 3257 N N . LEU A 1 443 ? 37.814 29.199 157.490 1.00 24.94 441 LEU A N 1
ATOM 3258 C CA . LEU A 1 443 ? 36.921 29.836 158.450 1.00 31.27 441 LEU A CA 1
ATOM 3259 C C . LEU A 1 443 ? 37.316 31.287 158.701 1.00 20.46 441 LEU A C 1
ATOM 3260 O O . LEU A 1 443 ? 36.483 32.179 158.632 1.00 25.70 441 LEU A O 1
ATOM 3265 N N . ILE A 1 444 ? 38.592 31.506 159.001 1.00 24.12 442 ILE A N 1
ATOM 3266 C CA . ILE A 1 444 ? 39.116 32.843 159.291 1.00 25.81 442 ILE A CA 1
ATOM 3267 C C . ILE A 1 444 ? 38.989 33.803 158.091 1.00 30.91 442 ILE A C 1
ATOM 3268 O O . ILE A 1 444 ? 38.716 35.005 158.254 1.00 23.24 442 ILE A O 1
ATOM 3273 N N . VAL A 1 445 ? 39.181 33.276 156.886 1.00 27.31 443 VAL A N 1
ATOM 3274 C CA . VAL A 1 445 ? 38.983 34.085 155.693 1.00 29.76 443 VAL A CA 1
ATOM 3275 C C . VAL A 1 445 ? 37.516 34.492 155.562 1.00 24.78 443 VAL A C 1
ATOM 3276 O O . VAL A 1 445 ? 37.219 35.654 155.285 1.00 25.57 443 VAL A O 1
ATOM 3280 N N . PHE A 1 446 ? 36.608 33.541 155.779 1.00 25.22 444 PHE A N 1
ATOM 3281 C CA . PHE A 1 446 ? 35.170 33.815 155.679 1.00 23.17 444 PHE A CA 1
ATOM 3282 C C . PHE A 1 446 ? 34.751 34.856 156.705 1.00 33.84 444 PHE A C 1
ATOM 3283 O O . PHE A 1 446 ? 34.072 35.824 156.364 1.00 33.81 444 PHE A O 1
ATOM 3291 N N . LEU A 1 447 ? 35.163 34.652 157.957 1.00 30.25 445 LEU A N 1
ATOM 3292 C CA . LEU A 1 447 ? 34.784 35.548 159.042 1.00 29.91 445 LEU A CA 1
ATOM 3293 C C . LEU A 1 447 ? 35.311 36.956 158.802 1.00 31.22 445 LEU A C 1
ATOM 3294 O O . LEU A 1 447 ? 34.592 37.928 159.006 1.00 35.25 445 LEU A O 1
ATOM 3299 N N . SER A 1 448 ? 36.559 37.064 158.352 1.00 29.03 446 SER A N 1
ATOM 3300 C CA . SER A 1 448 ? 37.176 38.371 158.144 1.00 26.93 446 SER A CA 1
ATOM 3301 C C . SER A 1 448 ? 36.582 39.113 156.939 1.00 38.76 446 SER A C 1
ATOM 3302 O O . SER A 1 448 ? 36.319 40.320 157.000 1.00 39.43 446 SER A O 1
ATOM 3305 N N . ALA A 1 449 ? 36.348 38.382 155.854 1.00 37.76 447 ALA A N 1
ATOM 3306 C CA . ALA A 1 449 ? 35.810 38.969 154.630 1.00 31.83 447 ALA A CA 1
ATOM 3307 C C . ALA A 1 449 ? 34.348 39.396 154.771 1.00 37.79 447 ALA A C 1
ATOM 3308 O O . ALA A 1 449 ? 33.860 40.219 154.005 1.00 40.77 447 ALA A O 1
ATOM 3310 N N . PHE A 1 450 ? 33.649 38.829 155.746 1.00 44.00 448 PHE A N 1
ATOM 3311 C CA . PHE A 1 450 ? 32.291 39.262 156.051 1.00 45.86 448 PHE A CA 1
ATOM 3312 C C . PHE A 1 450 ? 32.251 39.897 157.438 1.00 48.71 448 PHE A C 1
ATOM 3313 O O . PHE A 1 450 ? 31.271 40.541 157.811 1.00 53.75 448 PHE A O 1
#

Sequence (441 aa):
GREQWASRLGFILAAMGSAVGLGNIWRFSYVTGENGGAAFLLVYLGFIALIGIPIVLAEFTIGRRAQSDAVGSFEKLAPGKPWKVAGLMGVAAGFLILSFYGVIAGWILFYLFNYITGQLWSAPAEGFGGFFEGFIANPTLPLFWQALFMIATIWIVAIGVKKGIERSNKILMMPLLGVLLIALAIYSLTLGGAKEGLAFLFSPDWSALKDPGVYLAAISQAFFTLSLGMGALITYGSYVSKDSRLPGAAVSVAGLDTAFAIIAGIMIFPAVFALGLSPSGGPGLVFVVLPDIFDSIRLGPIVGIAFFILLGAAALSSAVSLLEVPVAYFMRKFDWSRKQAAITLGVIITLLGIPSSLSFGVLGEVTIIPGLNIFDSVDFIASSVFLPLGGMIIALFIGWGWKTSDALAESDLTDSVWGKLWILSLRFIAPIAILIVFLSAF

Solvent-accessible surface area: 16590 Å² total

B-factor: mean 24.6, std 9.77, range [8.07, 70.4]

Nearest PDB structures (foldseek):
  6yu3-assembly1_A  TM=1.002E+00  e=1.300E-59  Halalkalibacterium halodurans
  3gwv-assembly1_A  TM=8.726E-01  e=1.301E-22  Aquifex aeolicus VF5
  4hod-assembly1_A  TM=8.796E-01  e=8.172E-22  Aquifex aeolicus VF5
  4xph-assembly1_A  TM=8.619E-01  e=2.679E-18  Drosophila melanogaster
  9eup-assembly1_A  TM=8.513E-01  e=8.732E-18  Drosophila melanogaster

Foldseek 3Di:
DAAFAPDLCLLLVLLLLQQDFCLQFLVLQQLCQQLQAAVLVVLLVVCCVQQQLLLLLLLLLLQLVQLAALQSSCCRVPNPDPLSVLQVLLLVLLLLVLLQLLLVLLVLVVLLVCLVVVNLLAADPCGLVRVSLVQLQPQPNSLVSSVVLLVLLLVLQLLHSHRHLSPADPVLQVLLLVLLLVLLVLLCPLPLQVVLVCSHHPDDCVSVVALVSSLSSNLSSLNSSVFRSSLSSNSSSSHHPSDARSVSSVVSSVVSVSSNVSSSSNQRSQCRSVVHRSNPPSCRCSRRQSVSLNVDPCSSVSSNSNSVSSSSSSSSNSNSSLNNNLSVCCVPPVDRSSRSSVVSSVVSNVVSSLLSNCSHPQVPDDDPPPAGPVRVSSCCSRSPSRLVSSLSSLCCLLPVDDLCSSQVSSVHDPDPVSVSSSCSSNPVSNVSSVVSVVSND

Organism: Halalkalibacterium halodurans (strain ATCC BAA-125 / DSM 18197 / FERM 7344 / JCM 9153 / C-125) (NCBI:txid272558)

Radius of gyration: 20.81 Å; Cα contacts (8 Å, |Δi|>4): 761; chains: 1; bounding box: 44×53×54 Å

InterPro domains:
  IPR000175 Sodium:neurotransmitter symporter [PF00209] (9-127)
  IPR000175 Sodium:neurotransmitter symporter [PF00209] (152-448)
  IPR000175 Sodium:neurotransmitter symporter [PR00176] (17-38)
  IPR000175 Sodium:neurotransmitter symporter [PR00176] (46-65)
  IPR000175 Sodium:neurotransmitter symporter [PR00176] (92-118)
  IPR000175 Sodium:neurotransmitter symporter [PS50267] (8-453)
  IPR000175 Sodium:neurotransmitter symporter [PTHR42948] (5-448)
  IPR037272 Sodium:neurotransmitter symporter superfamily [SSF161070] (9-449)
  IPR047218 Uncharacterized sodium-dependent transporter YocR/YhdH-like [cd10336] (10-448)